Protein AF-0000000069438987 (afdb_homodimer)

Sequence (776 aa):
MPHDQPAIIGAAEVAPGRNVPYTSTELHVRAAVAALADAGVVPDEVDGLVCAGPMTNEGSIFLSEDLMDYLGLHNLKLQMTCQLGGGTHLAMTRMASNVIARGEAETVLVVSAGKFPPIRDGGRELMALVCDHAFEMPYGPSVPALYGLIAQAWMHETGQGKADIAEVTASQDRWAALNPAAIAHRSQRLTVEDVLASRPIAGPFHFYHCSIPCEGGGALVLGSARRARAGKHRPVHLLGFGEGHTHGFLTSLARPGRTGAARSGPMAFERSGRAPADIDIALLYDAFASNPAMILEEAGFVKPGGAGDFYRDGRADPGGDLPVNTDGGLIRFGHTGTSSGISQILEGYWQLSGRAEGRQVFGADTAFVHSYGSMLCSHVSMVMEGASMPHDQPAIIGAAEVAPGRNVPYTSTELHVRAAVAALADAGVVPDEVDGLVCAGPMTNEGSIFLSEDLMDYLGLHNLKLQMTCQLGGGTHLAMTRMASNVIARGEAETVLVVSAGKFPPIRDGGRELMALVCDHAFEMPYGPSVPALYGLIAQAWMHETGQGKADIAEVTASQDRWAALNPAAIAHRSQRLTVEDVLASRPIAGPFHFYHCSIPCEGGGALVLGSARRARAGKHRPVHLLGFGEGHTHGFLTSLARPGRTGAARSGPMAFERSGRAPADIDIALLYDAFASNPAMILEEAGFVKPGGAGDFYRDGRADPGGDLPVNTDGGLIRFGHTGTSSGISQILEGYWQLSGRAEGRQVFGADTAFVHSYGSMLCSHVSMVMEGAS

Structure (mmCIF, N/CA/C/O backbone):
data_AF-0000000069438987-model_v1
#
loop_
_entity.id
_entity.type
_entity.pdbx_description
1 polymer 'Thiolase C-terminal domain-containing protein'
#
loop_
_atom_site.group_PDB
_atom_site.id
_atom_site.type_symbol
_atom_site.label_atom_id
_atom_site.label_alt_id
_atom_site.label_comp_id
_atom_site.label_asym_id
_atom_site.label_entity_id
_atom_site.label_seq_id
_atom_site.pdbx_PDB_ins_code
_atom_site.Cartn_x
_atom_site.Cartn_y
_atom_site.Cartn_z
_atom_site.occupancy
_atom_site.B_iso_or_equiv
_atom_site.auth_seq_id
_atom_site.auth_comp_id
_atom_site.auth_asym_id
_atom_site.auth_atom_id
_atom_site.pdbx_PDB_model_num
ATOM 1 N N . MET A 1 1 ? -13.602 17.922 -15.445 1 45.19 1 MET A N 1
ATOM 2 C CA . MET A 1 1 ? -14.281 18.703 -14.406 1 45.19 1 MET A CA 1
ATOM 3 C C . MET A 1 1 ? -14.156 18.016 -13.055 1 45.19 1 MET A C 1
ATOM 5 O O . MET A 1 1 ? -14.055 16.781 -12.977 1 45.19 1 MET A O 1
ATOM 9 N N . PRO A 1 2 ? -13.797 18.859 -12.047 1 50.81 2 PRO A N 1
ATOM 10 C CA . PRO A 1 2 ? -13.617 18.297 -10.711 1 50.81 2 PRO A CA 1
ATOM 11 C C . PRO A 1 2 ? -14.688 17.266 -10.359 1 50.81 2 PRO A C 1
ATOM 13 O O . PRO A 1 2 ? -14.422 16.328 -9.602 1 50.81 2 PRO A O 1
ATOM 16 N N . HIS A 1 3 ? -15.734 17.422 -11.055 1 57.06 3 HIS A N 1
ATOM 17 C CA . HIS A 1 3 ? -16.922 16.688 -10.625 1 57.06 3 HIS A CA 1
ATOM 18 C C . HIS A 1 3 ? -16.891 15.242 -11.148 1 57.06 3 HIS A C 1
ATOM 20 O O . HIS A 1 3 ? -17.734 14.43 -10.781 1 57.06 3 HIS A O 1
ATOM 26 N N . ASP A 1 4 ? -15.914 14.945 -11.867 1 68.44 4 ASP A N 1
ATOM 27 C CA . ASP A 1 4 ? -15.773 13.555 -12.289 1 68.44 4 ASP A CA 1
ATOM 28 C C . ASP A 1 4 ? -14.695 12.836 -11.484 1 68.44 4 ASP A C 1
ATOM 30 O O . ASP A 1 4 ? -14.43 11.656 -11.711 1 68.44 4 ASP A O 1
ATOM 34 N N . GLN A 1 5 ? -14.406 13.648 -10.445 1 82.19 5 GLN A N 1
ATOM 35 C CA . GLN A 1 5 ? -13.328 13.133 -9.617 1 82.19 5 GLN A CA 1
ATOM 36 C C . GLN A 1 5 ? -13.875 12.477 -8.344 1 82.19 5 GLN A C 1
ATOM 38 O O . GLN A 1 5 ? -14.977 12.812 -7.895 1 82.19 5 GLN A O 1
ATOM 43 N N . PRO A 1 6 ? -13.117 11.57 -7.832 1 93.62 6 PRO A N 1
ATOM 44 C CA . PRO A 1 6 ? -13.492 11.016 -6.527 1 93.62 6 PRO A CA 1
ATOM 45 C C . PRO A 1 6 ? -13.547 12.078 -5.43 1 93.62 6 PRO A C 1
ATOM 47 O O . PRO A 1 6 ? -12.891 13.117 -5.539 1 93.62 6 PRO A O 1
ATOM 50 N N . ALA A 1 7 ? -14.398 11.875 -4.449 1 97.38 7 ALA A N 1
ATOM 51 C CA . ALA A 1 7 ? -14.578 12.844 -3.365 1 97.38 7 ALA A CA 1
ATOM 52 C C . ALA A 1 7 ? -14.734 12.133 -2.021 1 97.38 7 ALA A C 1
ATOM 54 O O . ALA A 1 7 ? -15.195 10.992 -1.963 1 97.38 7 ALA A O 1
ATOM 55 N N . ILE A 1 8 ? -14.289 12.805 -1.035 1 98.25 8 ILE A N 1
ATOM 56 C CA . ILE A 1 8 ? -14.664 12.375 0.308 1 98.25 8 ILE A CA 1
ATOM 57 C C . ILE A 1 8 ? -16.141 12.672 0.555 1 98.25 8 ILE A C 1
ATOM 59 O O . ILE A 1 8 ? -16.594 13.812 0.38 1 98.25 8 ILE A O 1
ATOM 63 N N . ILE A 1 9 ? -16.922 11.672 1.009 1 98.06 9 ILE A N 1
ATOM 64 C CA . ILE A 1 9 ? -18.375 11.844 1.15 1 98.06 9 ILE A CA 1
ATOM 65 C C . ILE A 1 9 ? -18.781 11.602 2.602 1 98.06 9 ILE A C 1
ATOM 67 O O . ILE A 1 9 ? -19.938 11.797 2.969 1 98.06 9 ILE A O 1
ATOM 71 N N . GLY A 1 10 ? -17.859 11.172 3.404 1 98.38 10 GLY A N 1
ATOM 72 C CA . GLY A 1 10 ? -18.047 10.953 4.828 1 98.38 10 GLY A CA 1
ATOM 73 C C . GLY A 1 10 ? -16.75 10.75 5.582 1 98.38 10 GLY A C 1
ATOM 74 O O . GLY A 1 10 ? -15.719 10.43 4.977 1 98.38 10 GLY A O 1
ATOM 75 N N . ALA A 1 11 ? -16.828 10.938 6.906 1 98.5 11 ALA A N 1
ATOM 76 C CA . ALA A 1 11 ? -15.625 10.82 7.715 1 98.5 11 ALA A CA 1
ATOM 77 C C . ALA A 1 11 ? -15.961 10.727 9.203 1 98.5 11 ALA A C 1
ATOM 79 O O . ALA A 1 11 ? -17.109 10.984 9.594 1 98.5 11 ALA A O 1
ATOM 80 N N . ALA A 1 12 ? -14.938 10.312 9.922 1 98.38 12 ALA A N 1
ATOM 81 C CA . ALA A 1 12 ? -15.008 10.328 11.375 1 98.38 12 ALA A CA 1
ATOM 82 C C . ALA A 1 12 ? -13.617 10.305 12 1 98.38 12 ALA A C 1
ATOM 84 O O . ALA A 1 12 ? -12.672 9.773 11.398 1 98.38 12 ALA A O 1
ATOM 85 N N . GLU A 1 13 ? -13.531 10.898 13.117 1 96.44 13 GLU A N 1
ATOM 86 C CA . GLU A 1 13 ? -12.273 10.93 13.867 1 96.44 13 GLU A CA 1
ATOM 87 C C . GLU A 1 13 ? -12.5 10.57 15.336 1 96.44 13 GLU A C 1
ATOM 89 O O . GLU A 1 13 ? -13.469 11.023 15.945 1 96.44 13 GLU A O 1
ATOM 94 N N . VAL A 1 14 ? -11.648 9.695 15.789 1 93.44 14 VAL A N 1
ATOM 95 C CA . VAL A 1 14 ? -11.641 9.406 17.219 1 93.44 14 VAL A CA 1
ATOM 96 C C . VAL A 1 14 ? -10.891 10.516 17.953 1 93.44 14 VAL A C 1
ATOM 98 O O . VAL A 1 14 ? -9.758 10.844 17.609 1 93.44 14 VAL A O 1
ATOM 101 N N . ALA A 1 15 ? -11.562 11.055 18.938 1 90.25 15 ALA A N 1
ATOM 102 C CA . ALA A 1 15 ? -10.906 12.109 19.703 1 90.25 15 ALA A CA 1
ATOM 103 C C . ALA A 1 15 ? -9.594 11.625 20.297 1 90.25 15 ALA A C 1
ATOM 105 O O . ALA A 1 15 ? -9.523 10.539 20.891 1 90.25 15 ALA A O 1
ATOM 106 N N . PRO A 1 16 ? -8.594 12.469 20.094 1 93.25 16 PRO A N 1
ATOM 107 C CA . PRO A 1 16 ? -7.309 12.031 20.641 1 93.25 16 PRO A CA 1
ATOM 108 C C . PRO A 1 16 ? -7.32 11.977 22.172 1 93.25 16 PRO A C 1
ATOM 110 O O . PRO A 1 16 ? -7.957 12.812 22.828 1 93.25 16 PRO A O 1
ATOM 113 N N . GLY A 1 17 ? -6.648 11 22.672 1 90.06 17 GLY A N 1
ATOM 114 C CA . GLY A 1 17 ? -6.578 10.844 24.125 1 90.06 17 GLY A CA 1
ATOM 115 C C . GLY A 1 17 ? -5.375 10.031 24.562 1 90.06 17 GLY A C 1
ATOM 116 O O . GLY A 1 17 ? -4.676 9.438 23.75 1 90.06 17 GLY A O 1
ATOM 117 N N . ARG A 1 18 ? -5.129 10.156 25.844 1 85.19 18 ARG A N 1
ATOM 118 C CA . ARG A 1 18 ? -4.066 9.359 26.453 1 85.19 18 ARG A CA 1
ATOM 119 C C . ARG A 1 18 ? -4.641 8.18 27.234 1 85.19 18 ARG A C 1
ATOM 121 O O . ARG A 1 18 ? -5.664 8.312 27.906 1 85.19 18 ARG A O 1
ATOM 128 N N . ASN A 1 19 ? -4.062 7.008 27.031 1 83.25 19 ASN A N 1
ATOM 129 C CA . ASN A 1 19 ? -4.449 5.785 27.734 1 83.25 19 ASN A CA 1
ATOM 130 C C . ASN A 1 19 ? -5.906 5.418 27.453 1 83.25 19 ASN A C 1
ATOM 132 O O . ASN A 1 19 ? -6.68 5.191 28.391 1 83.25 19 ASN A O 1
ATOM 136 N N . VAL A 1 20 ? -6.219 5.484 26.234 1 85.5 20 VAL A N 1
ATOM 137 C CA . VAL A 1 20 ? -7.574 5.117 25.844 1 85.5 20 VAL A CA 1
ATOM 138 C C . VAL A 1 20 ? -7.781 3.617 26.047 1 85.5 20 VAL A C 1
ATOM 140 O O . VAL A 1 20 ? -6.871 2.82 25.812 1 85.5 20 VAL A O 1
ATOM 143 N N . PRO A 1 21 ? -8.977 3.135 26.484 1 88.25 21 PRO A N 1
ATOM 144 C CA . PRO A 1 21 ? -9.234 1.73 26.812 1 88.25 21 PRO A CA 1
ATOM 145 C C . PRO A 1 21 ? -9.578 0.888 25.578 1 88.25 21 PRO A C 1
ATOM 147 O O . PRO A 1 21 ? -10.523 0.097 25.625 1 88.25 21 PRO A O 1
ATOM 150 N N . TYR A 1 22 ? -9 1.105 24.516 1 88.19 22 TYR A N 1
ATOM 151 C CA . TYR A 1 22 ? -9.234 0.371 23.281 1 88.19 22 TYR A CA 1
ATOM 152 C C . TYR A 1 22 ? -7.922 -0.071 22.641 1 88.19 22 TYR A C 1
ATOM 154 O O . TYR A 1 22 ? -6.91 0.628 22.75 1 88.19 22 TYR A O 1
ATOM 162 N N . THR A 1 23 ? -7.965 -1.262 22.047 1 85.19 23 THR A N 1
ATOM 163 C CA . THR A 1 23 ? -6.832 -1.697 21.25 1 85.19 23 THR A CA 1
ATOM 164 C C . THR A 1 23 ? -6.746 -0.892 19.953 1 85.19 23 THR A C 1
ATOM 166 O O . THR A 1 23 ? -7.699 -0.209 19.578 1 85.19 23 THR A O 1
ATOM 169 N N . SER A 1 24 ? -5.621 -0.943 19.328 1 86.06 24 SER A N 1
ATOM 170 C CA . SER A 1 24 ? -5.445 -0.289 18.031 1 86.06 24 SER A CA 1
ATOM 171 C C . SER A 1 24 ? -6.508 -0.744 17.031 1 86.06 24 SER A C 1
ATOM 173 O O . SER A 1 24 ? -7.078 0.074 16.312 1 86.06 24 SER A O 1
ATOM 175 N N . THR A 1 25 ? -6.746 -2.008 16.984 1 88.31 25 THR A N 1
ATOM 176 C CA . THR A 1 25 ? -7.738 -2.559 16.062 1 88.31 25 THR A CA 1
ATOM 177 C C . THR A 1 25 ? -9.133 -2.021 16.391 1 88.31 25 THR A C 1
ATOM 179 O O . THR A 1 25 ? -9.891 -1.671 15.484 1 88.31 25 THR A O 1
ATOM 182 N N . GLU A 1 26 ? -9.453 -1.969 17.656 1 90.94 26 GLU A N 1
ATOM 183 C CA . GLU A 1 26 ? -10.75 -1.434 18.062 1 90.94 26 GLU A CA 1
ATOM 184 C C . GLU A 1 26 ? -10.898 0.026 17.641 1 90.94 26 GLU A C 1
ATOM 186 O O . GLU A 1 26 ? -11.984 0.451 17.234 1 90.94 26 GLU A O 1
ATOM 191 N N . LEU A 1 27 ? -9.836 0.759 17.781 1 92.25 27 LEU A N 1
ATOM 192 C CA . LEU A 1 27 ? -9.875 2.156 17.359 1 92.25 27 LEU A CA 1
ATOM 193 C C . LEU A 1 27 ? -10.133 2.268 15.867 1 92.25 27 LEU A C 1
ATOM 195 O O . LEU A 1 27 ? -10.891 3.137 15.422 1 92.25 27 LEU A O 1
ATOM 199 N N . HIS A 1 28 ? -9.531 1.361 15.102 1 94.5 28 HIS A N 1
ATOM 200 C CA . HIS A 1 28 ? -9.789 1.326 13.672 1 94.5 28 HIS A CA 1
ATOM 201 C C . HIS A 1 28 ? -11.266 1.063 13.383 1 94.5 28 HIS A C 1
ATOM 203 O O . HIS A 1 28 ? -11.875 1.766 12.578 1 94.5 28 HIS A O 1
ATOM 209 N N . VAL A 1 29 ? -11.773 0.11 14.062 1 95.75 29 VAL A N 1
ATOM 210 C CA . VAL A 1 29 ? -13.148 -0.309 13.828 1 95.75 29 VAL A CA 1
ATOM 211 C C . VAL A 1 29 ? -14.109 0.816 14.211 1 95.75 29 VAL A C 1
ATOM 213 O O . VAL A 1 29 ? -15.047 1.122 13.469 1 95.75 29 VAL A O 1
ATOM 216 N N . ARG A 1 30 ? -13.891 1.422 15.312 1 96.25 30 ARG A N 1
ATOM 217 C CA . ARG A 1 30 ? -14.742 2.518 15.766 1 96.25 30 ARG A CA 1
ATOM 218 C C . ARG A 1 30 ? -14.734 3.668 14.766 1 96.25 30 ARG A C 1
ATOM 220 O O . ARG A 1 30 ? -15.789 4.211 14.43 1 96.25 30 ARG A O 1
ATOM 227 N N . ALA A 1 31 ? -13.586 4.027 14.312 1 97 31 ALA A N 1
ATOM 228 C CA . ALA A 1 31 ? -13.477 5.098 13.328 1 97 31 ALA A CA 1
ATOM 229 C C . ALA A 1 31 ? -14.195 4.727 12.031 1 97 31 ALA A C 1
ATOM 231 O O . ALA A 1 31 ? -14.914 5.547 11.453 1 97 31 ALA A O 1
ATOM 232 N N . ALA A 1 32 ? -14.008 3.508 11.594 1 98.38 32 ALA A N 1
ATOM 233 C CA . ALA A 1 32 ? -14.586 3.031 10.344 1 98.38 32 ALA A CA 1
ATOM 234 C C . ALA A 1 32 ? -16.109 3.02 10.414 1 98.38 32 ALA A C 1
ATOM 236 O O . ALA A 1 32 ? -16.781 3.514 9.508 1 98.38 32 ALA A O 1
ATOM 237 N N . VAL A 1 33 ? -16.641 2.484 11.469 1 98.56 33 VAL A N 1
ATOM 238 C CA . VAL A 1 33 ? -18.094 2.396 11.648 1 98.56 33 VAL A CA 1
ATOM 239 C C . VAL A 1 33 ? -18.703 3.797 11.656 1 98.56 33 VAL A C 1
ATOM 241 O O . VAL A 1 33 ? -19.703 4.047 10.992 1 98.56 33 VAL A O 1
ATOM 244 N N . ALA A 1 34 ? -18.078 4.645 12.367 1 98.62 34 ALA A N 1
ATOM 245 C CA . ALA A 1 34 ? -18.594 6.012 12.469 1 98.62 34 ALA A CA 1
ATOM 246 C C . ALA A 1 34 ? -18.516 6.723 11.125 1 98.62 34 ALA A C 1
ATOM 248 O O . ALA A 1 34 ? -19.422 7.488 10.773 1 98.62 34 ALA A O 1
ATOM 249 N N . ALA A 1 35 ? -17.484 6.539 10.383 1 98.75 35 ALA A N 1
ATOM 250 C CA . ALA A 1 35 ? -17.328 7.184 9.086 1 98.75 35 ALA A CA 1
ATOM 251 C C . ALA A 1 35 ? -18.375 6.668 8.094 1 98.75 35 ALA A C 1
ATOM 253 O O . ALA A 1 35 ? -18.938 7.441 7.312 1 98.75 35 ALA A O 1
ATOM 254 N N . LEU A 1 36 ? -18.578 5.352 8.078 1 98.56 36 LEU A N 1
ATOM 255 C CA . LEU A 1 36 ? -19.594 4.777 7.211 1 98.56 36 LEU A CA 1
ATOM 256 C C . LEU A 1 36 ? -20.984 5.332 7.551 1 98.56 36 LEU A C 1
ATOM 258 O O . LEU A 1 36 ? -21.75 5.68 6.656 1 98.56 36 LEU A O 1
ATOM 262 N N . ALA A 1 37 ? -21.266 5.453 8.82 1 98.5 37 ALA A N 1
ATOM 263 C CA . ALA A 1 37 ? -22.531 6.047 9.25 1 98.5 37 ALA A CA 1
ATOM 264 C C . ALA A 1 37 ? -22.641 7.492 8.789 1 98.5 37 ALA A C 1
ATOM 266 O O . ALA A 1 37 ? -23.703 7.918 8.312 1 98.5 37 ALA A O 1
ATOM 267 N N . ASP A 1 38 ? -21.625 8.234 8.922 1 98.56 38 ASP A N 1
ATOM 268 C CA . ASP A 1 38 ? -21.609 9.625 8.484 1 98.56 38 ASP A CA 1
ATOM 269 C C . ASP A 1 38 ? -21.875 9.734 6.984 1 98.56 38 ASP A C 1
ATOM 271 O O . ASP A 1 38 ? -22.594 10.641 6.547 1 98.56 38 ASP A O 1
ATOM 275 N N . ALA A 1 39 ? -21.344 8.883 6.207 1 98.19 39 ALA A N 1
ATOM 276 C CA . ALA A 1 39 ? -21.484 8.891 4.754 1 98.19 39 ALA A CA 1
ATOM 277 C C . ALA A 1 39 ? -22.844 8.352 4.332 1 98.19 39 ALA A C 1
ATOM 279 O O . ALA A 1 39 ? -23.266 8.531 3.188 1 98.19 39 ALA A O 1
ATOM 280 N N . GLY A 1 40 ? -23.469 7.609 5.223 1 97.81 40 GLY A N 1
ATOM 281 C CA . GLY A 1 40 ? -24.688 6.902 4.859 1 97.81 40 GLY A CA 1
ATOM 282 C C . GLY A 1 40 ? -24.438 5.688 3.99 1 97.81 40 GLY A C 1
ATOM 283 O O . GLY A 1 40 ? -25.203 5.414 3.061 1 97.81 40 GLY A O 1
ATOM 284 N N . VAL A 1 41 ? -23.422 5.047 4.184 1 97.69 41 VAL A N 1
ATOM 285 C CA . VAL A 1 41 ? -23.016 3.881 3.402 1 97.69 41 VAL A CA 1
ATOM 286 C C . VAL A 1 41 ? -23.078 2.629 4.273 1 97.69 41 VAL A C 1
ATOM 288 O O . VAL A 1 41 ? -22.578 2.627 5.402 1 97.69 41 VAL A O 1
ATOM 291 N N . VAL A 1 42 ? -23.672 1.608 3.797 1 97.69 42 VAL A N 1
ATOM 292 C CA . VAL A 1 42 ? -23.703 0.334 4.508 1 97.69 42 VAL A CA 1
ATOM 293 C C . VAL A 1 42 ? -22.531 -0.531 4.074 1 97.69 42 VAL A C 1
ATOM 295 O O . VAL A 1 42 ? -21.969 -0.342 2.988 1 97.69 42 VAL A O 1
ATOM 298 N N . PRO A 1 43 ? -22.109 -1.479 4.875 1 97.06 43 PRO A N 1
ATOM 299 C CA . PRO A 1 43 ? -20.906 -2.281 4.602 1 97.06 43 PRO A CA 1
ATOM 300 C C . PRO A 1 43 ? -20.953 -2.957 3.23 1 97.06 43 PRO A C 1
ATOM 302 O O . PRO A 1 43 ? -19.938 -3.031 2.541 1 97.06 43 PRO A O 1
ATOM 305 N N . ASP A 1 44 ? -22.047 -3.389 2.736 1 95.94 44 ASP A N 1
ATOM 306 C CA . ASP A 1 44 ? -22.188 -4.109 1.475 1 95.94 44 ASP A CA 1
ATOM 307 C C . ASP A 1 44 ? -21.891 -3.195 0.285 1 95.94 44 ASP A C 1
ATOM 309 O O . ASP A 1 44 ? -21.672 -3.67 -0.83 1 95.94 44 ASP A O 1
ATOM 313 N N . GLU A 1 45 ? -21.922 -1.907 0.533 1 97.19 45 GLU A N 1
ATOM 314 C CA . GLU A 1 45 ? -21.688 -0.934 -0.526 1 97.19 45 GLU A CA 1
ATOM 315 C C . GLU A 1 45 ? -20.203 -0.575 -0.613 1 97.19 45 GLU A C 1
ATOM 317 O O . GLU A 1 45 ? -19.766 0.079 -1.565 1 97.19 45 GLU A O 1
ATOM 322 N N . VAL A 1 46 ? -19.469 -1.018 0.382 1 98.25 46 VAL A N 1
ATOM 323 C CA . VAL A 1 46 ? -18.031 -0.75 0.373 1 98.25 46 VAL A CA 1
ATOM 324 C C . VAL A 1 46 ? -17.328 -1.76 -0.526 1 98.25 46 VAL A C 1
ATOM 326 O O . VAL A 1 46 ? -17.422 -2.971 -0.311 1 98.25 46 VAL A O 1
ATOM 329 N N . ASP A 1 47 ? -16.578 -1.268 -1.529 1 97.94 47 ASP A N 1
ATOM 330 C CA . ASP A 1 47 ? -15.906 -2.207 -2.422 1 97.94 47 ASP A CA 1
ATOM 331 C C . ASP A 1 47 ? -14.398 -1.956 -2.445 1 97.94 47 ASP A C 1
ATOM 333 O O . ASP A 1 47 ? -13.695 -2.441 -3.336 1 97.94 47 ASP A O 1
ATOM 337 N N . GLY A 1 48 ? -13.906 -1.174 -1.562 1 98.19 48 GLY A N 1
ATOM 338 C CA . GLY A 1 48 ? -12.477 -1.006 -1.324 1 98.19 48 GLY A CA 1
ATOM 339 C C . GLY A 1 48 ? -12.148 -0.682 0.121 1 98.19 48 GLY A C 1
ATOM 340 O O . GLY A 1 48 ? -12.898 0.036 0.788 1 98.19 48 GLY A O 1
ATOM 341 N N . LEU A 1 49 ? -11 -1.172 0.634 1 98.25 49 LEU A N 1
ATOM 342 C CA . LEU A 1 49 ? -10.5 -0.932 1.981 1 98.25 49 LEU A CA 1
ATOM 343 C C . LEU A 1 49 ? -8.984 -0.726 1.966 1 98.25 49 LEU A C 1
ATOM 345 O O . LEU A 1 49 ? -8.242 -1.592 1.501 1 98.25 49 LEU A O 1
ATOM 349 N N . VAL A 1 50 ? -8.562 0.39 2.432 1 97.62 50 VAL A N 1
ATOM 350 C CA . VAL A 1 50 ? -7.129 0.644 2.578 1 97.62 50 VAL A CA 1
ATOM 351 C C . VAL A 1 50 ? -6.84 1.157 3.986 1 97.62 50 VAL A C 1
ATOM 353 O O . VAL A 1 50 ? -7.609 1.949 4.539 1 97.62 50 VAL A O 1
ATOM 356 N N . CYS A 1 51 ? -5.793 0.646 4.586 1 95.56 51 CYS A N 1
ATOM 357 C CA . CYS A 1 51 ? -5.449 1.06 5.941 1 95.56 51 CYS A CA 1
ATOM 358 C C . CYS A 1 51 ? -3.939 1.194 6.102 1 95.56 51 CYS A C 1
ATOM 360 O O . CYS A 1 51 ? -3.176 0.725 5.258 1 95.56 51 CYS A O 1
ATOM 362 N N . ALA A 1 52 ? -3.559 1.912 7.109 1 91.69 52 ALA A N 1
ATOM 363 C CA . ALA A 1 52 ? -2.146 2.078 7.445 1 91.69 52 ALA A CA 1
ATOM 364 C C . ALA A 1 52 ? -1.692 1.016 8.445 1 91.69 52 ALA A C 1
ATOM 366 O O . ALA A 1 52 ? -2.385 0.739 9.422 1 91.69 52 ALA A O 1
ATOM 367 N N . GLY A 1 53 ? -0.533 0.396 8.125 1 77.75 53 GLY A N 1
ATOM 368 C CA . GLY A 1 53 ? 0.016 -0.636 8.992 1 77.75 53 GLY A CA 1
ATOM 369 C C . GLY A 1 53 ? 0.518 -0.096 10.32 1 77.75 53 GLY A C 1
ATOM 370 O O . GLY A 1 53 ? 0.692 1.113 10.477 1 77.75 53 GLY A O 1
ATOM 371 N N . PRO A 1 54 ? 0.684 -1.061 11.242 1 66.69 54 PRO A N 1
ATOM 372 C CA . PRO A 1 54 ? 1.169 -0.648 12.562 1 66.69 54 PRO A CA 1
ATOM 373 C C . PRO A 1 54 ? 2.613 -0.153 12.531 1 66.69 54 PRO A C 1
ATOM 375 O O . PRO A 1 54 ? 3.393 -0.565 11.672 1 66.69 54 PRO A O 1
ATOM 378 N N . MET A 1 55 ? 2.891 0.795 13.352 1 61.69 55 MET A N 1
ATOM 379 C CA . MET A 1 55 ? 4.266 1.268 13.469 1 61.69 55 MET A CA 1
ATOM 380 C C . MET A 1 55 ? 5.031 0.448 14.508 1 61.69 55 MET A C 1
ATOM 382 O O . MET A 1 55 ? 6.262 0.482 14.539 1 61.69 55 MET A O 1
ATOM 386 N N . THR A 1 56 ? 4.273 -0.101 15.352 1 58.19 56 THR A N 1
ATOM 387 C CA . THR A 1 56 ? 4.895 -0.926 16.391 1 58.19 56 THR A CA 1
ATOM 388 C C . THR A 1 56 ? 4.414 -2.371 16.281 1 58.19 56 THR A C 1
ATOM 390 O O . THR A 1 56 ? 3.564 -2.691 15.445 1 58.19 56 THR A O 1
ATOM 393 N N . ASN A 1 57 ? 5.172 -3.113 16.953 1 54.09 57 ASN A N 1
ATOM 394 C CA . ASN A 1 57 ? 4.824 -4.527 17.016 1 54.09 57 ASN A CA 1
ATOM 395 C C . ASN A 1 57 ? 3.432 -4.742 17.594 1 54.09 57 ASN A C 1
ATOM 397 O O . ASN A 1 57 ? 3.033 -5.879 17.875 1 54.09 57 ASN A O 1
ATOM 401 N N . GLU A 1 58 ? 2.875 -3.553 17.797 1 56 58 GLU A N 1
ATOM 402 C CA . GLU A 1 58 ? 1.521 -3.719 18.328 1 56 58 GLU A CA 1
ATOM 403 C C . GLU A 1 58 ? 0.491 -3.719 17.188 1 56 58 GLU A C 1
ATOM 405 O O . GLU A 1 58 ? 0.495 -2.826 16.344 1 56 58 GLU A O 1
ATOM 410 N N . GLY A 1 59 ? 0.028 -4.871 16.828 1 60.47 59 GLY A N 1
ATOM 411 C CA . GLY A 1 59 ? -1.062 -4.992 15.875 1 60.47 59 GLY A CA 1
ATOM 412 C C . GLY A 1 59 ? -0.823 -6.07 14.828 1 60.47 59 GLY A C 1
ATOM 413 O O . GLY A 1 59 ? 0.265 -6.645 14.758 1 60.47 59 GLY A O 1
ATOM 414 N N . SER A 1 60 ? -1.803 -6.195 14.094 1 68.19 60 SER A N 1
ATOM 415 C CA . SER A 1 60 ? -1.791 -7.258 13.094 1 68.19 60 SER A CA 1
ATOM 416 C C . SER A 1 60 ? -1.093 -6.809 11.812 1 68.19 60 SER A C 1
ATOM 418 O O . SER A 1 60 ? -1.306 -5.688 11.344 1 68.19 60 SER A O 1
ATOM 420 N N . ILE A 1 61 ? -0.154 -7.559 11.32 1 70.12 61 ILE A N 1
ATOM 421 C CA . ILE A 1 61 ? 0.482 -7.312 10.023 1 70.12 61 ILE A CA 1
ATOM 422 C C . ILE A 1 61 ? -0.549 -7.453 8.906 1 70.12 61 ILE A C 1
ATOM 424 O O . ILE A 1 61 ? -0.339 -6.961 7.797 1 70.12 61 ILE A O 1
ATOM 428 N N . PHE A 1 62 ? -1.631 -8.102 9.219 1 80.81 62 PHE A N 1
ATOM 429 C CA . PHE A 1 62 ? -2.697 -8.266 8.234 1 80.81 62 PHE A CA 1
ATOM 430 C C . PHE A 1 62 ? -3.928 -7.461 8.633 1 80.81 62 PHE A C 1
ATOM 432 O O . PHE A 1 62 ? -5.047 -7.984 8.625 1 80.81 62 PHE A O 1
ATOM 439 N N . LEU A 1 63 ? -3.686 -6.258 8.891 1 86.44 63 LEU A N 1
ATOM 440 C CA . LEU A 1 63 ? -4.707 -5.383 9.461 1 86.44 63 LEU A CA 1
ATOM 441 C C . LEU A 1 63 ? -5.898 -5.254 8.516 1 86.44 63 LEU A C 1
ATOM 443 O O . LEU A 1 63 ? -7.051 -5.293 8.953 1 86.44 63 LEU A O 1
ATOM 447 N N . SER A 1 64 ? -5.656 -5.078 7.246 1 91.44 64 SER A N 1
ATOM 448 C CA . SER A 1 64 ? -6.762 -4.891 6.312 1 91.44 64 SER A CA 1
ATOM 449 C C . SER A 1 64 ? -7.672 -6.113 6.277 1 91.44 64 SER A C 1
ATOM 451 O O . SER A 1 64 ? -8.891 -5.984 6.148 1 91.44 64 SER A O 1
ATOM 453 N N . GLU A 1 65 ? -7.129 -7.266 6.391 1 87.31 65 GLU A N 1
ATOM 454 C CA . GLU A 1 65 ? -7.918 -8.492 6.406 1 87.31 65 GLU A CA 1
ATOM 455 C C . GLU A 1 65 ? -8.742 -8.602 7.684 1 87.31 65 GLU A C 1
ATOM 457 O O . GLU A 1 65 ? -9.906 -9.016 7.645 1 87.31 65 GLU A O 1
ATOM 462 N N . ASP A 1 66 ? -8.133 -8.242 8.82 1 86.94 66 ASP A N 1
ATOM 463 C CA . ASP A 1 66 ? -8.859 -8.211 10.078 1 86.94 66 ASP A CA 1
ATOM 464 C C . ASP A 1 66 ? -10.055 -7.262 10 1 86.94 66 ASP A C 1
ATOM 466 O O . ASP A 1 66 ? -11.164 -7.613 10.414 1 86.94 66 ASP A O 1
ATOM 470 N N . LEU A 1 67 ? -9.766 -6.129 9.508 1 92.44 67 LEU A N 1
ATOM 471 C CA . LEU A 1 67 ? -10.797 -5.098 9.461 1 92.44 67 LEU A CA 1
ATOM 472 C C . LEU A 1 67 ? -11.938 -5.512 8.531 1 92.44 67 LEU A C 1
ATOM 474 O O . LEU A 1 67 ? -13.102 -5.199 8.789 1 92.44 67 LEU A O 1
ATOM 478 N N . MET A 1 68 ? -11.586 -6.098 7.426 1 92.69 68 MET A N 1
ATOM 479 C CA . MET A 1 68 ? -12.609 -6.602 6.516 1 92.69 68 MET A CA 1
ATOM 480 C C . MET A 1 68 ? -13.625 -7.469 7.258 1 92.69 68 MET A C 1
ATOM 482 O O . MET A 1 68 ? -14.828 -7.305 7.09 1 92.69 68 MET A O 1
ATOM 486 N N . ASP A 1 69 ? -13.133 -8.32 8.062 1 89 69 ASP A N 1
ATOM 487 C CA . ASP A 1 69 ? -13.992 -9.242 8.797 1 89 69 ASP A CA 1
ATOM 488 C C . ASP A 1 69 ? -14.797 -8.516 9.867 1 89 69 ASP A C 1
ATOM 490 O O . ASP A 1 69 ? -16.016 -8.703 9.977 1 89 69 ASP A O 1
ATOM 494 N N . TYR A 1 70 ? -14.117 -7.73 10.68 1 90.69 70 TYR A N 1
ATOM 495 C CA . TYR A 1 70 ? -14.758 -7.027 11.789 1 90.69 70 TYR A CA 1
ATOM 496 C C . TYR A 1 70 ? -15.859 -6.105 11.281 1 90.69 70 TYR A C 1
ATOM 498 O O . TYR A 1 70 ? -16.875 -5.902 11.961 1 90.69 70 TYR A O 1
ATOM 506 N N . LEU A 1 71 ? -15.688 -5.586 10.047 1 95.56 71 LEU A N 1
ATOM 507 C CA . LEU A 1 71 ? -16.609 -4.594 9.516 1 95.56 71 LEU A CA 1
ATOM 508 C C . LEU A 1 71 ? -17.656 -5.254 8.609 1 95.56 71 LEU A C 1
ATOM 510 O O . LEU A 1 71 ? -18.594 -4.602 8.164 1 95.56 71 LEU A O 1
ATOM 514 N N . GLY A 1 72 ? -17.453 -6.516 8.305 1 92.88 72 GLY A N 1
ATOM 515 C CA . GLY A 1 72 ? -18.375 -7.227 7.441 1 92.88 72 GLY A CA 1
ATOM 516 C C . GLY A 1 72 ? -18.344 -6.742 6.004 1 92.88 72 GLY A C 1
ATOM 517 O O . GLY A 1 72 ? -19.391 -6.516 5.395 1 92.88 72 GLY A O 1
ATOM 518 N N . LEU A 1 73 ? -17.156 -6.539 5.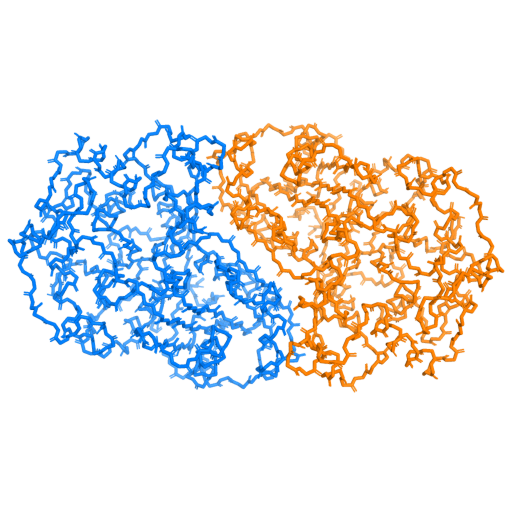488 1 94.44 73 LEU A N 1
ATOM 519 C CA . LEU A 1 73 ? -17.016 -6.094 4.105 1 94.44 73 LEU A CA 1
ATOM 520 C C . LEU A 1 73 ? -16.875 -7.285 3.164 1 94.44 73 LEU A C 1
ATOM 522 O O . LEU A 1 73 ? -15.875 -8 3.203 1 94.44 73 LEU A O 1
ATOM 526 N N . HIS A 1 74 ? -17.797 -7.453 2.217 1 90.25 74 HIS A N 1
ATOM 527 C CA . HIS A 1 74 ? -17.859 -8.695 1.456 1 90.25 74 HIS A CA 1
ATOM 528 C C . HIS A 1 74 ? -17.625 -8.438 -0.03 1 90.25 74 HIS A C 1
ATOM 530 O O . HIS A 1 74 ? -17.5 -9.383 -0.813 1 90.25 74 HIS A O 1
ATOM 536 N N . ASN A 1 75 ? -17.516 -7.238 -0.413 1 93.5 75 ASN A N 1
ATOM 537 C CA . ASN A 1 75 ? -17.516 -6.934 -1.84 1 93.5 75 ASN A CA 1
ATOM 538 C C . ASN A 1 75 ? -16.25 -6.188 -2.25 1 93.5 75 ASN A C 1
ATOM 540 O O . ASN A 1 75 ? -16.25 -5.434 -3.225 1 93.5 75 ASN A O 1
ATOM 544 N N . LEU A 1 76 ? -15.203 -6.434 -1.543 1 95.81 76 LEU A N 1
ATOM 545 C CA . LEU A 1 76 ? -13.984 -5.656 -1.767 1 95.81 76 LEU A CA 1
ATOM 546 C C . LEU A 1 76 ? -13.359 -6.004 -3.109 1 95.81 76 LEU A C 1
ATOM 548 O O . LEU A 1 76 ? -13.18 -7.184 -3.432 1 95.81 76 LEU A O 1
ATOM 552 N N . LYS A 1 77 ? -13.031 -4.945 -3.852 1 95.88 77 LYS A N 1
ATOM 553 C CA . LYS A 1 77 ? -12.289 -5.023 -5.105 1 95.88 77 LYS A CA 1
ATOM 554 C C . LYS A 1 77 ? -10.914 -4.379 -4.965 1 95.88 77 LYS A C 1
ATOM 556 O O . LYS A 1 77 ? -10.109 -4.406 -5.902 1 95.88 77 LYS A O 1
ATOM 561 N N . LEU A 1 78 ? -10.703 -3.785 -3.857 1 96.94 78 LEU A N 1
ATOM 562 C CA . LEU A 1 78 ? -9.43 -3.207 -3.436 1 96.94 78 LEU A CA 1
ATOM 563 C C . LEU A 1 78 ? -9.195 -3.447 -1.947 1 96.94 78 LEU A C 1
ATOM 565 O O . LEU A 1 78 ? -10.062 -3.15 -1.121 1 96.94 78 LEU A O 1
ATOM 569 N N . GLN A 1 79 ? -8.094 -4.012 -1.599 1 96.62 79 GLN A N 1
ATOM 570 C CA . GLN A 1 79 ? -7.68 -4.195 -0.211 1 96.62 79 GLN A CA 1
ATOM 571 C C . GLN A 1 79 ? -6.168 -4.059 -0.064 1 96.62 79 GLN A C 1
ATOM 573 O O . GLN A 1 79 ? -5.406 -4.668 -0.821 1 96.62 79 GLN A O 1
ATOM 578 N N . MET A 1 80 ? -5.762 -3.227 0.876 1 95.56 80 MET A N 1
ATOM 579 C CA . MET A 1 80 ? -4.32 -3.047 1.023 1 95.56 80 MET A CA 1
ATOM 580 C C . MET A 1 80 ? -3.986 -2.416 2.371 1 95.56 80 MET A C 1
ATOM 582 O O . MET A 1 80 ? -4.688 -1.511 2.828 1 95.56 80 MET A O 1
ATOM 586 N N . THR A 1 81 ? -2.947 -2.91 2.988 1 93 81 THR A N 1
ATOM 587 C CA . THR A 1 81 ? -2.279 -2.197 4.07 1 93 81 THR A CA 1
ATOM 588 C C . THR A 1 81 ? -1.032 -1.479 3.561 1 93 81 THR A C 1
ATOM 590 O O . THR A 1 81 ? -0.211 -2.074 2.859 1 93 81 THR A O 1
ATOM 593 N N . CYS A 1 82 ? -0.886 -0.235 3.939 1 93.31 82 CYS A N 1
ATOM 594 C CA . CYS A 1 82 ? 0.163 0.622 3.398 1 93.31 82 CYS A CA 1
ATOM 595 C C . CYS A 1 82 ? 1.086 1.119 4.504 1 93.31 82 CYS A C 1
ATOM 597 O O . CYS A 1 82 ? 0.671 1.233 5.66 1 93.31 82 CYS A O 1
ATOM 599 N N . GLN A 1 83 ? 2.346 1.415 4.105 1 90.31 83 GLN A N 1
ATOM 600 C CA . GLN A 1 83 ? 3.289 2.008 5.047 1 90.31 83 GLN A CA 1
ATOM 601 C C . GLN A 1 83 ? 4.262 2.945 4.34 1 90.31 83 GLN A C 1
ATOM 603 O O . GLN A 1 83 ? 4.934 2.547 3.389 1 90.31 83 GLN A O 1
ATOM 608 N N . LEU A 1 84 ? 4.309 4.164 4.773 1 90.62 84 LEU A N 1
ATOM 609 C CA . LEU A 1 84 ? 5.207 5.211 4.301 1 90.62 84 LEU A CA 1
ATOM 610 C C . LEU A 1 84 ? 5.441 6.258 5.383 1 90.62 84 LEU A C 1
ATOM 612 O O . LEU A 1 84 ? 5.418 7.457 5.109 1 90.62 84 LEU A O 1
ATOM 616 N N . GLY A 1 85 ? 5.422 5.801 6.617 1 84.06 85 GLY A N 1
ATOM 617 C CA . GLY A 1 85 ? 5.512 6.742 7.723 1 84.06 85 GLY A CA 1
ATOM 618 C C . GLY A 1 85 ? 4.312 7.668 7.816 1 84.06 85 GLY A C 1
ATOM 619 O O . GLY A 1 85 ? 3.174 7.238 7.625 1 84.06 85 GLY A O 1
ATOM 620 N N . GLY A 1 86 ? 4.594 8.891 8.188 1 86.94 86 GLY A N 1
ATOM 621 C CA . GLY A 1 86 ? 3.508 9.852 8.305 1 86.94 86 GLY A CA 1
ATOM 622 C C . GLY A 1 86 ? 2.859 10.172 6.969 1 86.94 86 GLY A C 1
ATOM 623 O O . GLY A 1 86 ? 1.732 10.672 6.926 1 86.94 86 GLY A O 1
ATOM 624 N N . GLY A 1 87 ? 3.574 9.938 5.91 1 90.31 87 GLY A N 1
ATOM 625 C CA . GLY A 1 87 ? 3.047 10.203 4.582 1 90.31 87 GLY A CA 1
ATOM 626 C C . GLY A 1 87 ? 2.08 9.141 4.098 1 90.31 87 GLY A C 1
ATOM 627 O O . GLY A 1 87 ? 1.444 9.305 3.053 1 90.31 87 GLY A O 1
ATOM 628 N N . THR A 1 88 ? 1.866 8.117 4.855 1 93.31 88 THR A N 1
ATOM 629 C CA . THR A 1 88 ? 1.062 6.969 4.457 1 93.31 88 THR A CA 1
ATOM 630 C C . THR A 1 88 ? -0.358 7.398 4.098 1 93.31 88 THR A C 1
ATOM 632 O O . THR A 1 88 ? -0.917 6.945 3.098 1 93.31 88 THR A O 1
ATOM 635 N N . HIS A 1 89 ? -0.883 8.273 4.777 1 95.94 89 HIS A N 1
ATOM 636 C CA . HIS A 1 89 ? -2.311 8.57 4.715 1 95.94 89 HIS A CA 1
ATOM 637 C C . HIS A 1 89 ? -2.67 9.297 3.424 1 95.94 89 HIS A C 1
ATOM 639 O O . HIS A 1 89 ? -3.652 8.953 2.764 1 95.94 89 HIS A O 1
ATOM 645 N N . LEU A 1 90 ? -1.872 10.25 3.113 1 97.25 90 LEU A N 1
ATOM 646 C CA . LEU A 1 90 ? -2.123 10.914 1.839 1 97.25 90 LEU A CA 1
ATOM 647 C C . LEU A 1 90 ? -1.82 9.977 0.672 1 97.25 90 LEU A C 1
ATOM 649 O O . LEU A 1 90 ? -2.555 9.961 -0.319 1 97.25 90 LEU A O 1
ATOM 653 N N . ALA A 1 91 ? -0.753 9.203 0.86 1 96.25 91 ALA A N 1
ATOM 654 C CA . ALA A 1 91 ? -0.368 8.289 -0.208 1 96.25 91 ALA A CA 1
ATOM 655 C C . ALA A 1 91 ? -1.454 7.242 -0.452 1 96.25 91 ALA A C 1
ATOM 657 O O . ALA A 1 91 ? -1.781 6.938 -1.601 1 96.25 91 ALA A O 1
ATOM 658 N N . MET A 1 92 ? -1.979 6.66 0.584 1 96.5 92 MET A N 1
ATOM 659 C CA . MET A 1 92 ? -2.992 5.621 0.41 1 96.5 92 MET A CA 1
ATOM 660 C C . MET A 1 92 ? -4.309 6.219 -0.067 1 96.5 92 MET A C 1
ATOM 662 O O . MET A 1 92 ? -5.074 5.562 -0.775 1 96.5 92 MET A O 1
ATOM 666 N N . THR A 1 93 ? -4.613 7.449 0.327 1 97.62 93 THR A N 1
ATOM 667 C CA . THR A 1 93 ? -5.777 8.148 -0.204 1 97.62 93 THR A CA 1
ATOM 668 C C . THR A 1 93 ? -5.633 8.383 -1.706 1 97.62 93 THR A C 1
ATOM 670 O O . THR A 1 93 ? -6.594 8.211 -2.461 1 97.62 93 THR A O 1
ATOM 673 N N . ARG A 1 94 ? -4.414 8.734 -2.111 1 96.44 94 ARG A N 1
ATOM 674 C CA . ARG A 1 94 ? -4.129 8.867 -3.535 1 96.44 94 ARG A CA 1
ATOM 675 C C . ARG A 1 94 ? -4.391 7.555 -4.27 1 96.44 94 ARG A C 1
ATOM 677 O O . ARG A 1 94 ? -5.035 7.547 -5.32 1 96.44 94 ARG A O 1
ATOM 684 N N . MET A 1 95 ? -3.9 6.535 -3.736 1 96.19 95 MET A N 1
ATOM 685 C CA . MET A 1 95 ? -4.09 5.219 -4.34 1 96.19 95 MET A CA 1
ATOM 686 C C . MET A 1 95 ? -5.57 4.902 -4.496 1 96.19 95 MET A C 1
ATOM 688 O O . MET A 1 95 ? -6.012 4.492 -5.574 1 96.19 95 MET A O 1
ATOM 692 N N . ALA A 1 96 ? -6.324 5.07 -3.428 1 97 96 ALA A N 1
ATOM 693 C CA . ALA A 1 96 ? -7.762 4.812 -3.445 1 97 96 ALA A CA 1
ATOM 694 C C . ALA A 1 96 ? -8.469 5.707 -4.465 1 97 96 ALA A C 1
ATOM 696 O O . ALA A 1 96 ? -9.336 5.242 -5.211 1 97 96 ALA A O 1
ATOM 697 N N . SER A 1 97 ? -8.07 6.957 -4.492 1 95.75 97 SER A N 1
ATOM 698 C CA . SER A 1 97 ? -8.648 7.91 -5.438 1 95.75 97 SER A CA 1
ATOM 699 C C . SER A 1 97 ? -8.406 7.469 -6.875 1 95.75 97 SER A C 1
ATOM 701 O O . SER A 1 97 ? -9.305 7.574 -7.719 1 95.75 97 SER A O 1
ATOM 703 N N . ASN A 1 98 ? -7.227 7 -7.18 1 93.69 98 ASN A N 1
ATOM 704 C CA . ASN A 1 98 ? -6.883 6.547 -8.523 1 93.69 98 ASN A CA 1
ATOM 705 C C . ASN A 1 98 ? -7.738 5.359 -8.953 1 93.69 98 ASN A C 1
ATOM 707 O O . ASN A 1 98 ? -8.18 5.281 -10.102 1 93.69 98 ASN A O 1
ATOM 711 N N . VAL A 1 99 ? -7.984 4.449 -8.078 1 94.94 99 VAL A N 1
ATOM 712 C CA . VAL A 1 99 ? -8.766 3.256 -8.375 1 94.94 99 VAL A CA 1
ATOM 713 C C . VAL A 1 99 ? -10.211 3.65 -8.695 1 94.94 99 VAL A C 1
ATOM 715 O O . VAL A 1 99 ? -10.812 3.109 -9.625 1 94.94 99 VAL A O 1
ATOM 718 N N . ILE A 1 100 ? -10.734 4.582 -7.941 1 95.81 100 ILE A N 1
ATOM 719 C CA . ILE A 1 100 ? -12.086 5.07 -8.195 1 95.81 100 ILE A CA 1
ATOM 720 C C . ILE A 1 100 ? -12.125 5.812 -9.531 1 95.81 100 ILE A C 1
ATOM 722 O O . ILE A 1 100 ? -13.031 5.605 -10.336 1 95.81 100 ILE A O 1
ATOM 726 N N . ALA A 1 101 ? -11.156 6.668 -9.766 1 92.69 101 ALA A N 1
ATOM 727 C CA . ALA A 1 101 ? -11.109 7.457 -10.992 1 92.69 101 ALA A CA 1
ATOM 728 C C . ALA A 1 101 ? -11.055 6.555 -12.227 1 92.69 101 ALA A C 1
ATOM 730 O O . ALA A 1 101 ? -11.57 6.918 -13.289 1 92.69 101 ALA A O 1
ATOM 731 N N . ARG A 1 102 ? -10.508 5.383 -12.086 1 90.56 102 ARG A N 1
ATOM 732 C CA . ARG A 1 102 ? -10.391 4.438 -13.188 1 90.56 102 ARG A CA 1
ATOM 733 C C . ARG A 1 102 ? -11.648 3.586 -13.32 1 90.56 102 ARG A C 1
ATOM 735 O O . ARG A 1 102 ? -11.734 2.725 -14.203 1 90.56 102 ARG A O 1
ATOM 742 N N . GLY A 1 103 ? -12.594 3.768 -12.43 1 92.56 103 GLY A N 1
ATOM 743 C CA . GLY A 1 103 ? -13.852 3.027 -12.469 1 92.56 103 GLY A CA 1
ATOM 744 C C . GLY A 1 103 ? -13.727 1.625 -11.906 1 92.56 103 GLY A C 1
ATOM 745 O O . GLY A 1 103 ? -14.586 0.774 -12.156 1 92.56 103 GLY A O 1
ATOM 746 N N . GLU A 1 104 ? -12.727 1.353 -11.125 1 93.56 104 GLU A N 1
ATOM 747 C CA . GLU A 1 104 ? -12.461 0.005 -10.625 1 93.56 104 GLU A CA 1
ATOM 748 C C . GLU A 1 104 ? -13.086 -0.201 -9.25 1 93.56 104 GLU A C 1
ATOM 750 O O . GLU A 1 104 ? -13.18 -1.332 -8.766 1 93.56 104 GLU A O 1
ATOM 755 N N . ALA A 1 105 ? -13.492 0.825 -8.625 1 95.75 105 ALA A N 1
ATOM 756 C CA . ALA A 1 105 ? -14.242 0.827 -7.375 1 95.75 105 ALA A CA 1
ATOM 757 C C . ALA A 1 105 ? -15.18 2.029 -7.297 1 95.75 105 ALA A C 1
ATOM 759 O O . ALA A 1 105 ? -14.992 3.018 -8.008 1 95.75 105 ALA A O 1
ATOM 760 N N . GLU A 1 106 ? -16.141 1.965 -6.422 1 97.12 106 GLU A N 1
ATOM 761 C CA . GLU A 1 106 ? -17.125 3.037 -6.289 1 97.12 106 GLU A CA 1
ATOM 762 C C . GLU A 1 106 ? -17.047 3.695 -4.914 1 97.12 106 GLU A C 1
ATOM 764 O O . GLU A 1 106 ? -17.266 4.898 -4.785 1 97.12 106 GLU A O 1
ATOM 769 N N . THR A 1 107 ? -16.859 2.912 -3.934 1 98.25 107 THR A N 1
ATOM 770 C CA . THR A 1 107 ? -16.828 3.371 -2.551 1 98.25 107 THR A CA 1
ATOM 771 C C . THR A 1 107 ? -15.664 2.721 -1.796 1 98.25 107 THR A C 1
ATOM 773 O O . THR A 1 107 ? -15.656 1.504 -1.599 1 98.25 107 THR A O 1
ATOM 776 N N . VAL A 1 108 ? -14.695 3.498 -1.368 1 98.69 108 VAL A N 1
ATOM 777 C CA . VAL A 1 108 ? -13.508 2.975 -0.698 1 98.69 108 VAL A CA 1
ATOM 778 C C . VAL A 1 108 ? -13.414 3.553 0.712 1 98.69 108 VAL A C 1
ATOM 780 O O . VAL A 1 108 ? -13.523 4.766 0.902 1 98.69 108 VAL A O 1
ATOM 783 N N . LEU A 1 109 ? -13.258 2.672 1.689 1 98.81 109 LEU A N 1
ATOM 784 C CA . LEU A 1 109 ? -13.008 3.053 3.076 1 98.81 109 LEU A CA 1
ATOM 785 C C . LEU A 1 109 ? -11.516 3.178 3.344 1 98.81 109 LEU A C 1
ATOM 787 O O . LEU A 1 109 ? -10.75 2.256 3.053 1 98.81 109 LEU A O 1
ATOM 791 N N . VAL A 1 110 ? -11.062 4.332 3.797 1 98.56 110 VAL A N 1
ATOM 792 C CA . VAL A 1 110 ? -9.688 4.602 4.199 1 98.56 110 VAL A CA 1
ATOM 793 C C . VAL A 1 110 ? -9.617 4.805 5.711 1 98.56 110 VAL A C 1
ATOM 795 O O . VAL A 1 110 ? -10.273 5.699 6.254 1 98.56 110 VAL A O 1
ATOM 798 N N . VAL A 1 111 ? -8.766 4.012 6.422 1 97.44 111 VAL A N 1
ATOM 799 C CA . VAL A 1 111 ? -8.836 4.059 7.879 1 97.44 111 VAL A CA 1
ATOM 800 C C . VAL A 1 111 ? -7.426 3.949 8.469 1 97.44 111 VAL A C 1
ATOM 802 O O . VAL A 1 111 ? -6.574 3.242 7.922 1 97.44 111 VAL A O 1
ATOM 805 N N . SER A 1 112 ? -7.156 4.652 9.484 1 95.5 112 SER A N 1
ATOM 806 C CA . SER A 1 112 ? -5.918 4.586 10.25 1 95.5 112 SER A CA 1
ATOM 807 C C . SER A 1 112 ? -6.145 5.012 11.703 1 95.5 112 SER A C 1
ATOM 809 O O . SER A 1 112 ? -6.699 6.082 11.961 1 95.5 112 SER A O 1
ATOM 811 N N . ALA A 1 113 ? -5.668 4.152 12.594 1 91.56 113 ALA A N 1
ATOM 812 C CA . ALA A 1 113 ? -5.738 4.441 14.023 1 91.56 113 ALA A CA 1
ATOM 813 C C . ALA A 1 113 ? -4.594 3.775 14.781 1 91.56 113 ALA A C 1
ATOM 815 O O . ALA A 1 113 ? -3.881 2.938 14.219 1 91.56 113 ALA A O 1
ATOM 816 N N . GLY A 1 114 ? -4.375 4.285 15.938 1 81.88 114 GLY A N 1
ATOM 817 C CA . GLY A 1 114 ? -3.348 3.584 16.688 1 81.88 114 GLY A CA 1
ATOM 818 C C . GLY A 1 114 ? -2.988 4.27 18 1 81.88 114 GLY A C 1
ATOM 819 O O . GLY A 1 114 ? -3.656 5.223 18.406 1 81.88 114 GLY A O 1
ATOM 820 N N . LYS A 1 115 ? -2.033 3.514 18.578 1 76.31 115 LYS A N 1
ATOM 821 C CA . LYS A 1 115 ? -1.511 3.973 19.859 1 76.31 115 LYS A CA 1
ATOM 822 C C . LYS A 1 115 ? -0.051 4.402 19.734 1 76.31 115 LYS A C 1
ATOM 824 O O . LYS A 1 115 ? 0.718 3.799 18.984 1 76.31 115 LYS A O 1
ATOM 829 N N . PHE A 1 116 ? 0.193 5.5 20.312 1 67.25 116 PHE A N 1
ATOM 830 C CA . PHE A 1 116 ? 1.591 5.914 20.359 1 67.25 116 PHE A CA 1
ATOM 831 C C . PHE A 1 116 ? 2.375 5.03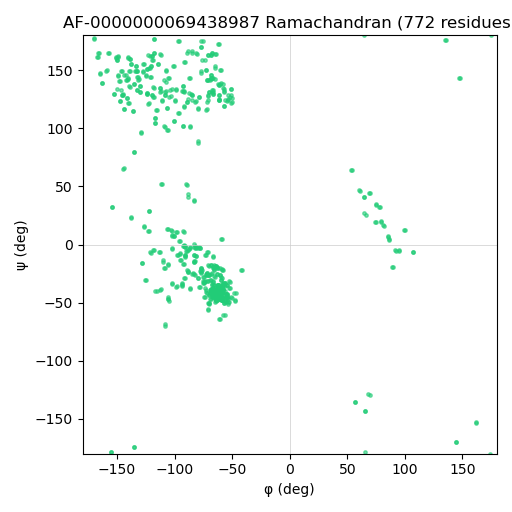1 21.328 1 67.25 116 PHE A C 1
ATOM 833 O O . PHE A 1 116 ? 1.926 4.77 22.453 1 67.25 116 PHE A O 1
ATOM 840 N N . PRO A 1 117 ? 3.436 4.434 20.797 1 59.31 117 PRO A N 1
ATOM 841 C CA . PRO A 1 117 ? 4.184 3.607 21.75 1 59.31 117 PRO A CA 1
ATOM 842 C C . PRO A 1 117 ? 4.703 4.406 22.938 1 59.31 117 PRO A C 1
ATOM 844 O O . PRO A 1 117 ? 5.039 5.586 22.797 1 59.31 117 PRO A O 1
ATOM 847 N N . PRO A 1 118 ? 4.582 3.758 24.109 1 53.66 118 PRO A N 1
ATOM 848 C CA . PRO A 1 118 ? 5.113 4.465 25.281 1 53.66 118 PRO A CA 1
ATOM 849 C C . PRO A 1 118 ? 6.562 4.898 25.094 1 53.66 118 PRO A C 1
ATOM 851 O O . PRO A 1 118 ? 7.375 4.145 24.547 1 53.66 118 PRO A O 1
ATOM 854 N N . ILE A 1 119 ? 6.922 6.199 25.234 1 48.28 119 ILE A N 1
ATOM 855 C CA . ILE A 1 119 ? 8.203 6.871 25.047 1 48.28 119 ILE A CA 1
ATOM 856 C C . ILE A 1 119 ? 9.305 6.094 25.75 1 48.28 119 ILE A C 1
ATOM 858 O O . ILE A 1 119 ? 10.43 6 25.25 1 48.28 119 ILE A O 1
ATOM 862 N N . ARG A 1 120 ? 9.188 5.645 27.016 1 43.75 120 ARG A N 1
ATOM 863 C CA . ARG A 1 120 ? 10.281 4.98 27.719 1 43.75 120 ARG A CA 1
ATOM 864 C C . ARG A 1 120 ? 10.75 3.748 26.953 1 43.75 120 ARG A C 1
ATOM 866 O O . ARG A 1 120 ? 11.953 3.574 26.719 1 43.75 120 ARG A O 1
ATOM 873 N N . ASP A 1 121 ? 10.055 2.857 26.719 1 40.94 121 ASP A N 1
ATOM 874 C CA . ASP A 1 121 ? 10.312 1.588 26.047 1 40.94 121 ASP A CA 1
ATOM 875 C C . ASP A 1 121 ? 10.203 1.737 24.531 1 40.94 121 ASP A C 1
ATOM 877 O O . ASP A 1 121 ? 10.945 1.095 23.781 1 40.94 121 ASP A O 1
ATOM 881 N N . GLY A 1 122 ? 9.531 2.611 24.031 1 45.56 122 GLY A N 1
ATOM 882 C CA . GLY A 1 122 ? 9.125 2.846 22.656 1 45.56 122 GLY A CA 1
ATOM 883 C C . GLY A 1 122 ? 10.117 3.695 21.891 1 45.56 122 GLY A C 1
ATOM 884 O O . GLY A 1 122 ? 10.156 3.641 20.656 1 45.56 122 GLY A O 1
ATOM 885 N N . GLY A 1 123 ? 10.883 4.418 22.703 1 47.84 123 GLY A N 1
ATOM 886 C CA . GLY A 1 123 ? 11.898 5.246 22.078 1 47.84 123 GLY A CA 1
ATOM 887 C C . GLY A 1 123 ? 12.914 4.445 21.281 1 47.84 123 GLY A C 1
ATOM 888 O O . GLY A 1 123 ? 13.242 4.797 20.141 1 47.84 123 GLY A O 1
ATOM 889 N N . ARG A 1 124 ? 13.305 3.426 21.938 1 48 124 ARG A N 1
ATOM 890 C CA . ARG A 1 124 ? 14.289 2.584 21.266 1 48 124 ARG A CA 1
ATOM 891 C C . ARG A 1 124 ? 13.68 1.9 20.047 1 48 124 ARG A C 1
ATOM 893 O O . ARG A 1 124 ? 14.336 1.769 19.016 1 48 124 ARG A O 1
ATOM 900 N N . GLU A 1 125 ? 12.461 1.561 20.297 1 52.81 125 GLU A N 1
ATOM 901 C CA . GLU A 1 125 ? 11.781 0.866 19.203 1 52.81 125 GLU A CA 1
ATOM 902 C C . GLU A 1 125 ? 11.539 1.801 18.031 1 52.81 125 GLU A C 1
ATOM 904 O O . GLU A 1 125 ? 11.75 1.422 16.875 1 52.81 125 GLU A O 1
ATOM 909 N N . LEU A 1 126 ? 11.211 2.953 18.438 1 52.34 126 LEU A N 1
ATOM 910 C CA . LEU A 1 126 ? 10.984 3.951 17.406 1 52.34 126 LEU A CA 1
ATOM 911 C C . LEU A 1 126 ? 12.297 4.32 16.703 1 52.34 126 LEU A C 1
ATOM 913 O O . LEU A 1 126 ? 12.336 4.453 15.477 1 52.34 126 LEU A O 1
ATOM 917 N N . MET A 1 127 ? 13.266 4.379 17.578 1 50.81 127 MET A N 1
ATOM 918 C CA . MET A 1 127 ? 14.562 4.734 17 1 50.81 127 MET A CA 1
ATOM 919 C C . MET A 1 127 ? 15.07 3.633 16.078 1 50.81 127 MET A C 1
ATOM 921 O O . MET A 1 127 ? 15.664 3.914 15.039 1 50.81 127 MET A O 1
ATOM 925 N N . ALA A 1 128 ? 14.805 2.498 16.516 1 50.44 128 ALA A N 1
ATOM 926 C CA . ALA A 1 128 ? 15.242 1.363 15.703 1 50.44 128 ALA A CA 1
ATOM 927 C C . ALA A 1 128 ? 14.5 1.328 14.367 1 50.44 128 ALA A C 1
ATOM 929 O O . ALA A 1 128 ? 15 0.779 13.383 1 50.44 128 ALA A O 1
ATOM 930 N N . LEU A 1 129 ? 13.461 2.043 14.43 1 52.75 129 LEU A N 1
ATOM 931 C CA . LEU A 1 129 ? 12.617 2.027 13.242 1 52.75 129 LEU A CA 1
ATOM 932 C C . LEU A 1 129 ? 13.008 3.15 12.281 1 52.75 129 LEU A C 1
ATOM 934 O O . LEU A 1 129 ? 12.82 3.029 11.07 1 52.75 129 LEU A O 1
ATOM 938 N N . VAL A 1 130 ? 13.516 4.199 12.859 1 52.34 130 VAL A N 1
ATOM 939 C CA . VAL A 1 130 ? 13.656 5.398 12.031 1 52.34 130 VAL A CA 1
ATOM 940 C C . VAL A 1 130 ? 15.133 5.664 11.75 1 52.34 130 VAL A C 1
ATOM 942 O O . VAL A 1 130 ? 15.469 6.375 10.805 1 52.34 130 VAL A O 1
ATOM 945 N N . CYS A 1 131 ? 15.969 4.922 12.562 1 50.88 131 CYS A N 1
ATOM 946 C CA . CYS A 1 131 ? 17.391 5.172 12.406 1 50.88 131 CYS A CA 1
ATOM 947 C C . CYS A 1 131 ? 18.078 3.982 11.742 1 50.88 131 CYS A C 1
ATOM 949 O O . CYS A 1 131 ? 17.656 2.838 11.914 1 50.88 131 CYS A O 1
ATOM 951 N N . ASP A 1 132 ? 18.953 4.309 10.938 1 49.59 132 ASP A N 1
ATOM 952 C CA . ASP A 1 132 ? 19.797 3.234 10.422 1 49.59 132 ASP A CA 1
ATOM 953 C C . ASP A 1 132 ? 20.469 2.471 11.562 1 49.59 132 ASP A C 1
ATOM 955 O O . ASP A 1 132 ? 21.109 3.072 12.422 1 49.59 132 ASP A O 1
ATOM 959 N N . HIS A 1 133 ? 20.266 1.29 11.57 1 47.12 133 HIS A N 1
ATOM 960 C CA . HIS A 1 133 ? 20.781 0.47 12.656 1 47.12 133 HIS A CA 1
ATOM 961 C C . HIS A 1 133 ? 22.312 0.51 12.695 1 47.12 133 HIS A C 1
ATOM 963 O O . HIS A 1 133 ? 22.906 0.483 13.773 1 47.12 133 HIS A O 1
ATOM 969 N N . ALA A 1 134 ? 22.812 0.577 11.57 1 44.44 134 ALA A N 1
ATOM 970 C CA . ALA A 1 134 ? 24.266 0.456 11.523 1 44.44 134 ALA A CA 1
ATOM 971 C C . ALA A 1 134 ? 24.938 1.812 11.719 1 44.44 134 ALA A C 1
ATOM 973 O O . ALA A 1 134 ? 25.969 1.908 12.383 1 44.44 134 ALA A O 1
ATOM 974 N N . PHE A 1 135 ? 24.344 2.816 11.18 1 42.59 135 PHE A N 1
ATOM 975 C CA . PHE A 1 135 ? 25.125 4.047 11.078 1 42.59 135 PHE A CA 1
ATOM 976 C C . PHE A 1 135 ? 24.594 5.098 12.047 1 42.59 135 PHE A C 1
ATOM 978 O O . PHE A 1 135 ? 25.281 6.066 12.359 1 42.59 135 PHE A O 1
ATOM 985 N N . GLU A 1 136 ? 23.297 4.934 12.516 1 50.16 136 GLU A N 1
ATOM 986 C CA . GLU A 1 136 ? 22.734 5.992 13.352 1 50.16 136 GLU A CA 1
ATOM 987 C C . GLU A 1 136 ? 22.516 5.508 14.781 1 50.16 136 GLU A C 1
ATOM 989 O O . GLU A 1 136 ? 22.828 6.215 15.742 1 50.16 136 GLU A O 1
ATOM 994 N N . MET A 1 137 ? 22.094 4.34 14.922 1 45.94 137 MET A N 1
ATOM 995 C CA . MET A 1 137 ? 21.688 3.807 16.219 1 45.94 137 MET A CA 1
ATOM 996 C C . MET A 1 137 ? 22.859 3.828 17.203 1 45.94 137 MET A C 1
ATOM 998 O O . MET A 1 137 ? 22.672 4.145 18.375 1 45.94 137 MET A O 1
ATOM 1002 N N . PRO A 1 138 ? 23.969 3.486 16.672 1 42.94 138 PRO A N 1
ATOM 1003 C CA . PRO A 1 138 ? 25.047 3.445 17.672 1 42.94 138 PRO A CA 1
ATOM 1004 C C . PRO A 1 138 ? 25.25 4.785 18.359 1 42.94 138 PRO A C 1
ATOM 1006 O O . PRO A 1 138 ? 25.828 4.836 19.453 1 42.94 138 PRO A O 1
ATOM 1009 N N . TYR A 1 139 ? 24.844 5.852 17.781 1 45.97 139 TYR A N 1
ATOM 1010 C CA . TYR A 1 139 ? 25.062 7.164 18.359 1 45.97 139 TYR A CA 1
ATOM 1011 C C . TYR A 1 139 ? 23.891 7.574 19.25 1 45.97 139 TYR A C 1
ATOM 1013 O O . TYR A 1 139 ? 23.938 8.617 19.906 1 45.97 139 TYR A O 1
ATOM 1021 N N . GLY A 1 140 ? 22.812 6.805 19.422 1 44.06 140 GLY A N 1
ATOM 1022 C CA . GLY A 1 140 ? 21.688 6.965 20.328 1 44.06 140 GLY A CA 1
ATOM 1023 C C . GLY A 1 140 ? 20.859 8.195 20.047 1 44.06 140 GLY A C 1
ATOM 1024 O O . GLY A 1 140 ? 20.406 8.875 20.953 1 44.06 140 GLY A O 1
ATOM 1025 N N . PRO A 1 141 ? 20.812 8.711 18.766 1 53.97 141 PRO A N 1
ATOM 1026 C CA . PRO A 1 141 ? 20.078 9.969 18.625 1 53.97 141 PRO A CA 1
ATOM 1027 C C . PRO A 1 141 ? 18.578 9.805 18.875 1 53.97 141 PRO A C 1
ATOM 1029 O O . PRO A 1 141 ? 18.031 8.719 18.672 1 53.97 141 PRO A O 1
ATOM 1032 N N . SER A 1 142 ? 18.016 10.766 19.719 1 68.69 142 SER A N 1
ATOM 1033 C CA . SER A 1 142 ? 16.562 10.82 19.891 1 68.69 142 SER A CA 1
ATOM 1034 C C . SER A 1 142 ? 15.891 11.477 18.688 1 68.69 142 SER A C 1
ATOM 1036 O O . SER A 1 142 ? 16.531 12.203 17.938 1 68.69 142 SER A O 1
ATOM 1038 N N . VAL A 1 143 ? 14.719 11.109 18.359 1 75.12 143 VAL A N 1
ATOM 1039 C CA . VAL A 1 143 ? 13.93 11.648 17.25 1 75.12 143 VAL A CA 1
ATOM 1040 C C . VAL A 1 143 ? 13.945 13.172 17.297 1 75.12 143 VAL A C 1
ATOM 1042 O O . VAL A 1 143 ? 14.281 13.828 16.312 1 75.12 143 VAL A O 1
ATOM 1045 N N . PRO A 1 144 ? 13.82 13.742 18.438 1 79.5 144 PRO A N 1
ATOM 1046 C CA . PRO A 1 144 ? 13.867 15.211 18.484 1 79.5 144 PRO A CA 1
ATOM 1047 C C . PRO A 1 144 ? 15.242 15.766 18.125 1 79.5 144 PRO A C 1
ATOM 1049 O O . PRO A 1 144 ? 15.336 16.844 17.516 1 79.5 144 PRO A O 1
ATOM 1052 N N . ALA A 1 145 ? 16.219 15.062 18.5 1 81.19 145 ALA A N 1
ATOM 1053 C CA . ALA A 1 145 ? 17.562 15.539 18.188 1 81.19 145 ALA A CA 1
ATOM 1054 C C . ALA A 1 145 ? 17.812 15.57 16.688 1 81.19 145 ALA A C 1
ATOM 1056 O O . ALA A 1 145 ? 18.422 16.516 16.156 1 81.19 145 ALA A O 1
ATOM 1057 N N . LEU A 1 146 ? 17.359 14.625 16.062 1 81 146 LEU A N 1
ATOM 1058 C CA . LEU A 1 146 ? 17.562 14.562 14.625 1 81 146 LEU A CA 1
ATOM 1059 C C . LEU A 1 146 ? 16.75 15.633 13.906 1 81 146 LEU A C 1
ATOM 1061 O O . LEU A 1 146 ? 17.234 16.281 12.984 1 81 146 LEU A O 1
ATOM 1065 N N . TYR A 1 147 ? 15.57 15.805 14.289 1 87.5 147 TYR A N 1
ATOM 1066 C CA . TYR A 1 147 ? 14.766 16.891 13.75 1 87.5 147 TYR A CA 1
ATOM 1067 C C . TYR A 1 147 ? 15.367 18.25 14.086 1 87.5 147 TYR A C 1
ATOM 1069 O O . TYR A 1 147 ? 15.266 19.188 13.305 1 87.5 147 TYR A O 1
ATOM 1077 N N . GLY A 1 148 ? 15.914 18.25 15.25 1 89.19 148 GLY A N 1
ATOM 1078 C CA . GLY A 1 148 ? 16.594 19.469 15.664 1 89.19 148 GLY A CA 1
ATOM 1079 C C . GLY A 1 148 ? 17.719 19.875 14.742 1 89.19 148 GLY A C 1
ATOM 1080 O O . GLY A 1 148 ? 17.906 21.062 14.469 1 89.19 148 GLY A O 1
ATOM 1081 N N . LEU A 1 149 ? 18.469 18.891 14.297 1 86.5 149 LEU A N 1
ATOM 1082 C CA . LEU A 1 149 ? 19.562 19.172 13.367 1 86.5 149 LEU A CA 1
ATOM 1083 C C . LEU A 1 149 ? 19.031 19.781 12.07 1 86.5 149 LEU A C 1
ATOM 1085 O O . LEU A 1 149 ? 19.625 20.719 11.547 1 86.5 149 LEU A O 1
ATOM 1089 N N . ILE A 1 150 ? 17.969 19.281 11.609 1 88.75 150 ILE A N 1
ATOM 1090 C CA . ILE A 1 150 ? 17.359 19.797 10.375 1 88.75 150 ILE A CA 1
ATOM 1091 C C . ILE A 1 150 ? 16.844 21.219 10.602 1 88.75 150 ILE A C 1
ATOM 1093 O O . ILE A 1 150 ? 17.062 22.094 9.773 1 88.75 150 ILE A O 1
ATOM 1097 N N . ALA A 1 151 ? 16.234 21.391 11.703 1 92.94 151 ALA A N 1
ATOM 1098 C CA . ALA A 1 151 ? 15.695 22.719 12.039 1 92.94 151 ALA A CA 1
ATOM 1099 C C . ALA A 1 151 ? 16.812 23.75 12.164 1 92.94 151 ALA A C 1
ATOM 1101 O O . ALA A 1 151 ? 16.672 24.875 11.703 1 92.94 151 ALA A O 1
ATOM 1102 N N . GLN A 1 152 ? 17.859 23.328 12.758 1 93.5 152 GLN A N 1
ATOM 1103 C CA . GLN A 1 152 ? 18.984 24.234 12.93 1 93.5 152 GLN A CA 1
ATOM 1104 C C . GLN A 1 152 ? 19.594 24.625 11.586 1 93.5 152 GLN A C 1
ATOM 1106 O O . GLN A 1 152 ? 19.969 25.781 11.375 1 93.5 152 GLN A O 1
ATOM 1111 N N . ALA A 1 153 ? 19.75 23.672 10.75 1 92.31 153 ALA A N 1
ATOM 1112 C CA . ALA A 1 153 ? 20.266 23.969 9.414 1 92.31 153 ALA A CA 1
ATOM 1113 C C . ALA A 1 153 ? 19.344 24.953 8.68 1 92.31 153 ALA A C 1
ATOM 1115 O O . ALA A 1 153 ? 19.828 25.891 8.047 1 92.31 153 ALA A O 1
ATOM 1116 N N . TRP A 1 154 ? 18.062 24.719 8.758 1 93.62 154 TRP A N 1
ATOM 1117 C CA . TRP A 1 154 ? 17.094 25.609 8.148 1 93.62 154 TRP A CA 1
ATOM 1118 C C . TRP A 1 154 ? 17.188 27 8.742 1 93.62 154 TRP A C 1
ATOM 1120 O O . TRP A 1 154 ? 17.188 28 8.016 1 93.62 154 TRP A O 1
ATOM 1130 N N . MET A 1 155 ? 17.281 27.109 10 1 95.69 155 MET A N 1
ATOM 1131 C CA . MET A 1 155 ? 17.391 28.391 10.703 1 95.69 155 MET A CA 1
ATOM 1132 C C . MET A 1 155 ? 18.641 29.141 10.281 1 95.69 155 MET A C 1
ATOM 1134 O O . MET A 1 155 ? 18.609 30.344 10.078 1 95.69 155 MET A O 1
ATOM 1138 N N . HIS A 1 156 ? 19.672 28.406 10.141 1 94.56 156 HIS A N 1
ATOM 1139 C CA . HIS A 1 156 ? 20.922 29 9.703 1 94.56 156 HIS A CA 1
ATOM 1140 C C . HIS A 1 156 ? 20.797 29.578 8.305 1 94.56 156 HIS A C 1
ATOM 1142 O O . HIS A 1 156 ? 21.281 30.688 8.039 1 94.56 156 HIS A O 1
ATOM 1148 N N . GLU A 1 157 ? 20.156 28.906 7.473 1 93.62 157 GLU A N 1
ATOM 1149 C CA . GLU A 1 157 ? 20.031 29.297 6.074 1 93.62 157 GLU A CA 1
ATOM 1150 C C . GLU A 1 157 ? 19.062 30.469 5.906 1 93.62 157 GLU A C 1
ATOM 1152 O O . GLU A 1 157 ? 19.234 31.312 5.027 1 93.62 157 GLU A O 1
ATOM 1157 N N . THR A 1 158 ? 18.078 30.516 6.707 1 94.69 158 THR A N 1
ATOM 1158 C CA . THR A 1 158 ? 16.984 31.453 6.457 1 94.69 158 THR A CA 1
ATOM 1159 C C . THR A 1 158 ? 17.062 32.625 7.418 1 94.69 158 THR A C 1
ATOM 1161 O O . THR A 1 158 ? 16.375 33.656 7.219 1 94.69 158 THR A O 1
ATOM 1164 N N . GLY A 1 159 ? 17.797 32.5 8.492 1 94.38 159 GLY A N 1
ATOM 1165 C CA . GLY A 1 159 ? 17.891 33.531 9.492 1 94.38 159 GLY A CA 1
ATOM 1166 C C . GLY A 1 159 ? 16.781 33.469 10.516 1 94.38 159 GLY A C 1
ATOM 1167 O O . GLY A 1 159 ? 16.672 34.375 11.375 1 94.38 159 GLY A O 1
ATOM 1168 N N . GLN A 1 160 ? 15.969 32.438 10.461 1 94.56 160 GLN A N 1
ATOM 1169 C CA . GLN A 1 160 ? 14.898 32.25 11.438 1 94.56 160 GLN A CA 1
ATOM 1170 C C . GLN A 1 160 ? 15.461 31.797 12.789 1 94.56 160 GLN A C 1
ATOM 1172 O O . GLN A 1 160 ? 16.594 31.312 12.867 1 94.56 160 GLN A O 1
ATOM 1177 N N . GLY A 1 161 ? 14.719 32 13.836 1 93.75 161 GLY A N 1
ATOM 1178 C CA . GLY A 1 161 ? 15.164 31.641 15.172 1 93.75 161 GLY A CA 1
ATOM 1179 C C . GLY A 1 161 ? 14.094 30.938 15.984 1 93.75 161 GLY A C 1
ATOM 1180 O O . GLY A 1 161 ? 13.016 30.641 15.477 1 93.75 161 GLY A O 1
ATOM 1181 N N . LYS A 1 162 ? 14.406 30.703 17.25 1 95.25 162 LYS A N 1
ATOM 1182 C CA . LYS A 1 162 ? 13.523 29.984 18.172 1 95.25 162 LYS A CA 1
ATOM 1183 C C . LYS A 1 162 ? 12.195 30.719 18.344 1 95.25 162 LYS A C 1
ATOM 1185 O O . LYS A 1 162 ? 11.148 30.094 18.484 1 95.25 162 LYS A O 1
ATOM 1190 N N . ALA A 1 163 ? 12.289 32.031 18.359 1 96.31 163 ALA A N 1
ATOM 1191 C CA . ALA A 1 163 ? 11.078 32.812 18.516 1 96.31 163 ALA A CA 1
ATOM 1192 C C . ALA A 1 163 ? 10.117 32.594 17.359 1 96.31 163 ALA A C 1
ATOM 1194 O O . ALA A 1 163 ? 8.898 32.594 17.547 1 96.31 163 ALA A O 1
ATOM 1195 N N . ASP A 1 164 ? 10.688 32.469 16.203 1 97.06 164 ASP A N 1
ATOM 1196 C CA . ASP A 1 164 ? 9.867 32.25 15.023 1 97.06 164 ASP A CA 1
ATOM 1197 C C . ASP A 1 164 ? 9.102 30.922 15.117 1 97.06 164 ASP A C 1
ATOM 1199 O O . ASP A 1 164 ? 7.914 30.875 14.797 1 97.06 164 ASP A O 1
ATOM 1203 N N . ILE A 1 165 ? 9.758 29.844 15.586 1 97.38 165 ILE A N 1
ATOM 1204 C CA . ILE A 1 165 ? 9.062 28.562 15.656 1 97.38 165 ILE A CA 1
ATOM 1205 C C . ILE A 1 165 ? 8.117 28.547 16.859 1 97.38 165 ILE A C 1
ATOM 1207 O O . ILE A 1 165 ? 7.113 27.844 16.859 1 97.38 165 ILE A O 1
ATOM 1211 N N . ALA A 1 166 ? 8.391 29.375 17.875 1 98.25 166 ALA A N 1
ATOM 1212 C CA . ALA A 1 166 ? 7.465 29.516 18.984 1 98.25 166 ALA A CA 1
ATOM 1213 C C . ALA A 1 166 ? 6.156 30.156 18.531 1 98.25 166 ALA A C 1
ATOM 1215 O O . ALA A 1 166 ? 5.086 29.844 19.062 1 98.25 166 ALA A O 1
ATOM 1216 N N . GLU A 1 167 ? 6.254 31.094 17.547 1 98.19 167 GLU A N 1
ATOM 1217 C CA . GLU A 1 167 ? 5.055 31.688 16.969 1 98.19 167 GLU A CA 1
ATOM 1218 C C . GLU A 1 167 ? 4.133 30.625 16.375 1 98.19 167 GLU A C 1
ATOM 1220 O O . GLU A 1 167 ? 2.908 30.781 16.406 1 98.19 167 GLU A O 1
ATOM 1225 N N . VAL A 1 168 ? 4.707 29.547 15.844 1 98.44 168 VAL A N 1
ATOM 1226 C CA . VAL A 1 168 ? 3.928 28.469 15.266 1 98.44 168 VAL A CA 1
ATOM 1227 C C . VAL A 1 168 ? 3.092 27.797 16.359 1 98.44 168 VAL A C 1
ATOM 1229 O O . VAL A 1 168 ? 1.889 27.578 16.172 1 98.44 168 VAL A O 1
ATOM 1232 N N . THR A 1 169 ? 3.717 27.453 17.469 1 98.19 169 THR A N 1
ATOM 1233 C CA . THR A 1 169 ? 3.014 26.828 18.578 1 98.19 169 THR A CA 1
ATOM 1234 C C . THR A 1 169 ? 1.896 27.719 19.094 1 98.19 169 THR A C 1
ATOM 1236 O O . THR A 1 169 ? 0.783 27.266 19.344 1 98.19 169 THR A O 1
ATOM 1239 N N . ALA A 1 170 ? 2.221 28.969 19.266 1 98.31 170 ALA A N 1
ATOM 1240 C CA . ALA A 1 170 ? 1.226 29.906 19.781 1 98.31 170 ALA A CA 1
ATOM 1241 C C . ALA A 1 170 ? 0.024 30 18.844 1 98.31 170 ALA A C 1
ATOM 1243 O O . ALA A 1 170 ? -1.122 30.047 19.297 1 98.31 170 ALA A O 1
ATOM 1244 N N . SER A 1 171 ? 0.284 30.125 17.594 1 98.38 171 SER A N 1
ATOM 1245 C CA . SER A 1 171 ? -0.781 30.156 16.594 1 98.38 171 SER A CA 1
ATOM 1246 C C . SER A 1 171 ? -1.665 28.922 16.688 1 98.38 171 SER A C 1
ATOM 1248 O O . SER A 1 171 ? -2.893 29.031 16.703 1 98.38 171 SER A O 1
ATOM 1250 N N . GLN A 1 172 ? -1.06 27.75 16.734 1 98.12 172 GLN A N 1
ATOM 1251 C CA . GLN A 1 172 ? -1.801 26.484 16.781 1 98.12 172 GLN A CA 1
ATOM 1252 C C . GLN A 1 172 ? -2.568 26.344 18.094 1 98.12 172 GLN A C 1
ATOM 1254 O O . GLN A 1 172 ? -3.643 25.75 18.125 1 98.12 172 GLN A O 1
ATOM 1259 N N . ASP A 1 173 ? -2.01 26.906 19.078 1 98.38 173 ASP A N 1
ATOM 1260 C CA . ASP A 1 173 ? -2.703 26.906 20.359 1 98.38 173 ASP A CA 1
ATOM 1261 C C . ASP A 1 173 ? -4 27.719 20.281 1 98.38 173 ASP A C 1
ATOM 1263 O O . ASP A 1 173 ? -5.004 27.344 20.891 1 98.38 173 ASP A O 1
ATOM 1267 N N . ARG A 1 174 ? -3.986 28.859 19.625 1 98 174 ARG A N 1
ATOM 1268 C CA . ARG A 1 174 ? -5.195 29.641 19.422 1 98 174 ARG A CA 1
ATOM 1269 C C . ARG A 1 174 ? -6.254 28.844 18.688 1 98 174 ARG A C 1
ATOM 1271 O O . ARG A 1 174 ? -7.445 28.922 19 1 98 174 ARG A O 1
ATOM 1278 N N . TRP A 1 175 ? -5.852 28.062 17.75 1 98.5 175 TRP A N 1
ATOM 1279 C CA . TRP A 1 175 ? -6.785 27.203 17.031 1 98.5 175 TRP A CA 1
ATOM 1280 C C . TRP A 1 175 ? -7.301 26.094 17.953 1 98.5 175 TRP A C 1
ATOM 1282 O O . TRP A 1 175 ? -8.5 25.797 17.953 1 98.5 175 TRP A O 1
ATOM 1292 N N . ALA A 1 176 ? -6.422 25.453 18.672 1 97.94 176 ALA A N 1
ATOM 1293 C CA . ALA A 1 176 ? -6.812 24.375 19.578 1 97.94 176 ALA A CA 1
ATOM 1294 C C . ALA A 1 176 ? -7.863 24.844 20.578 1 97.94 176 ALA A C 1
ATOM 1296 O O . ALA A 1 176 ? -8.727 24.062 21 1 97.94 176 ALA A O 1
ATOM 1297 N N . ALA A 1 177 ? -7.781 26.094 20.953 1 97.81 177 ALA A N 1
ATOM 1298 C CA . ALA A 1 177 ? -8.742 26.672 21.891 1 97.81 177 ALA A CA 1
ATOM 1299 C C . ALA A 1 177 ? -10.164 26.609 21.328 1 97.81 177 ALA A C 1
ATOM 1301 O O . ALA A 1 177 ? -11.133 26.578 22.078 1 97.81 177 ALA A O 1
ATOM 1302 N N . LEU A 1 178 ? -10.312 26.594 20.047 1 98 178 LEU A N 1
ATOM 1303 C CA . LEU A 1 178 ? -11.609 26.609 19.391 1 98 178 LEU A CA 1
ATOM 1304 C C . LEU A 1 178 ? -12.07 25.203 19.047 1 98 178 LEU A C 1
ATOM 1306 O O . LEU A 1 178 ? -13.195 25 18.578 1 98 178 LEU A O 1
ATOM 1310 N N . ASN A 1 179 ? -11.258 24.172 19.203 1 97.62 179 ASN A N 1
ATOM 1311 C CA . ASN A 1 179 ? -11.531 22.797 18.828 1 97.62 179 ASN A CA 1
ATOM 1312 C C . ASN A 1 179 ? -11.758 21.906 20.062 1 97.62 179 ASN A C 1
ATOM 1314 O O . ASN A 1 179 ? -10.805 21.422 20.656 1 97.62 179 ASN A O 1
ATOM 1318 N N . PRO A 1 180 ? -12.945 21.609 20.375 1 95.88 180 PRO A N 1
ATOM 1319 C CA . PRO A 1 180 ? -13.234 20.828 21.594 1 95.88 180 PRO A CA 1
ATOM 1320 C C . PRO A 1 180 ? -12.555 19.469 21.594 1 95.88 180 PRO A C 1
ATOM 1322 O O . PRO A 1 180 ? -12.359 18.875 22.656 1 95.88 180 PRO A O 1
ATOM 1325 N N . ALA A 1 181 ? -12.188 18.969 20.438 1 94.69 181 ALA A N 1
ATOM 1326 C CA . ALA A 1 181 ? -11.57 17.641 20.375 1 94.69 181 ALA A CA 1
ATOM 1327 C C . ALA A 1 181 ? -10.078 17.719 20.672 1 94.69 181 ALA A C 1
ATOM 1329 O O . ALA A 1 181 ? -9.438 16.688 20.922 1 94.69 181 ALA A O 1
ATOM 1330 N N . ALA A 1 182 ? -9.461 18.875 20.641 1 96.44 182 ALA A N 1
ATOM 1331 C CA . ALA A 1 182 ? -8.016 19.016 20.812 1 96.44 182 ALA A CA 1
ATOM 1332 C C . ALA A 1 182 ? -7.617 18.75 22.266 1 96.44 182 ALA A C 1
ATOM 1334 O O . ALA A 1 182 ? -8.312 19.156 23.203 1 96.44 182 ALA A O 1
ATOM 1335 N N . ILE A 1 183 ? -6.512 18.109 22.438 1 95.56 183 ILE A N 1
ATOM 1336 C CA . ILE A 1 183 ? -6 17.828 23.766 1 95.56 183 ILE A CA 1
ATOM 1337 C C . ILE A 1 183 ? -5.773 19.125 24.531 1 95.56 183 ILE A C 1
ATOM 1339 O O . ILE A 1 183 ? -6.051 19.203 25.734 1 95.56 183 ILE A O 1
ATOM 1343 N N . ALA A 1 184 ? -5.355 20.156 23.844 1 96.19 184 ALA A N 1
ATOM 1344 C CA . ALA A 1 184 ? -5 21.422 24.5 1 96.19 184 ALA A CA 1
ATOM 1345 C C . ALA A 1 184 ? -6.195 22.375 24.547 1 96.19 184 ALA A C 1
ATOM 1347 O O . ALA A 1 184 ? -6.043 23.562 24.844 1 96.19 184 ALA A O 1
ATOM 1348 N N . HIS A 1 185 ? -7.383 21.906 24.25 1 96.56 185 HIS A N 1
ATOM 1349 C CA . HIS A 1 185 ? -8.562 22.766 24.141 1 96.56 185 HIS A CA 1
ATOM 1350 C C . HIS A 1 185 ? -8.773 23.578 25.406 1 96.56 185 HIS A C 1
ATOM 1352 O O . HIS A 1 185 ? -9.016 24.781 25.359 1 96.56 185 HIS A O 1
ATOM 1358 N N . ARG A 1 186 ? -8.594 22.906 26.609 1 93.31 186 ARG A N 1
ATOM 1359 C CA . ARG A 1 186 ? -8.891 23.578 27.875 1 93.31 186 ARG A CA 1
ATOM 1360 C C . ARG A 1 186 ? -7.613 23.953 28.609 1 93.31 186 ARG A C 1
ATOM 1362 O O . ARG A 1 186 ? -7.645 24.25 29.812 1 93.31 186 ARG A O 1
ATOM 1369 N N . SER A 1 187 ? -6.566 23.844 27.844 1 92.06 187 SER A N 1
ATOM 1370 C CA . SER A 1 187 ? -5.293 24.188 28.453 1 92.06 187 SER A CA 1
ATOM 1371 C C . SER A 1 187 ? -5.074 25.688 28.469 1 92.06 187 SER A C 1
ATOM 1373 O O . SER A 1 187 ? -5.762 26.438 27.766 1 92.06 187 SER A O 1
ATOM 1375 N N . GLN A 1 188 ? -4.141 26.094 29.266 1 89.62 188 GLN A N 1
ATOM 1376 C CA . GLN A 1 188 ? -3.734 27.5 29.25 1 89.62 188 GLN A CA 1
ATOM 1377 C C . GLN A 1 188 ? -3.184 27.906 27.891 1 89.62 188 GLN A C 1
ATOM 1379 O O . GLN A 1 188 ? -2.441 27.141 27.266 1 89.62 188 GLN A O 1
ATOM 1384 N N . ARG A 1 189 ? -3.643 29.141 27.5 1 93.69 189 ARG A N 1
ATOM 1385 C CA . ARG A 1 189 ? -3.139 29.625 26.234 1 93.69 189 ARG A CA 1
ATOM 1386 C C . ARG A 1 189 ? -1.651 29.953 26.312 1 93.69 189 ARG A C 1
ATOM 1388 O O . ARG A 1 189 ? -1.181 30.469 27.328 1 93.69 189 ARG A O 1
ATOM 1395 N N . LEU A 1 190 ? -0.966 29.688 25.281 1 96.94 190 LEU A N 1
ATOM 1396 C CA . LEU A 1 190 ? 0.485 29.828 25.281 1 96.94 190 LEU A CA 1
ATOM 1397 C C . LEU A 1 190 ? 0.911 31.078 24.516 1 96.94 190 LEU A C 1
ATOM 1399 O O . LEU A 1 190 ? 0.483 31.297 23.391 1 96.94 190 LEU A O 1
ATOM 1403 N N . THR A 1 191 ? 1.714 31.922 25.156 1 96.81 191 THR A N 1
ATOM 1404 C CA . THR A 1 191 ? 2.432 32.969 24.453 1 96.81 191 THR A CA 1
ATOM 1405 C C . THR A 1 191 ? 3.781 32.469 23.953 1 96.81 191 THR A C 1
ATOM 1407 O O . THR A 1 191 ? 4.203 31.375 24.297 1 96.81 191 THR A O 1
ATOM 1410 N N . VAL A 1 192 ? 4.359 33.281 23.062 1 97.69 192 VAL A N 1
ATOM 1411 C CA . VAL A 1 192 ? 5.699 32.969 22.578 1 97.69 192 VAL A CA 1
ATOM 1412 C C . VAL A 1 192 ? 6.652 32.812 23.766 1 97.69 192 VAL A C 1
ATOM 1414 O O . VAL A 1 192 ? 7.484 31.906 23.797 1 97.69 192 VAL A O 1
ATOM 1417 N N . GLU A 1 193 ? 6.539 33.688 24.734 1 97.69 193 GLU A N 1
ATOM 1418 C CA . GLU A 1 193 ? 7.383 33.656 25.938 1 97.69 193 GLU A CA 1
ATOM 1419 C C . GLU A 1 193 ? 7.172 32.375 26.719 1 97.69 193 GLU A C 1
ATOM 1421 O O . GLU A 1 193 ? 8.125 31.766 27.219 1 97.69 193 GLU A O 1
ATOM 1426 N N . ASP A 1 194 ? 5.957 31.938 26.844 1 97.44 194 ASP A N 1
ATOM 1427 C CA . ASP A 1 194 ? 5.652 30.688 27.531 1 97.44 194 ASP A CA 1
ATOM 1428 C C . ASP A 1 194 ? 6.348 29.516 26.859 1 97.44 194 ASP A C 1
ATOM 1430 O O . ASP A 1 194 ? 6.887 28.641 27.547 1 97.44 194 ASP A O 1
ATOM 1434 N N . VAL A 1 195 ? 6.273 29.484 25.531 1 97.81 195 VAL A N 1
ATOM 1435 C CA . VAL A 1 195 ? 6.863 28.406 24.766 1 97.81 195 VAL A CA 1
ATOM 1436 C C . VAL A 1 195 ? 8.375 28.375 24.984 1 97.81 195 VAL A C 1
ATOM 1438 O O . VAL A 1 195 ? 8.945 27.312 25.266 1 97.81 195 VAL A O 1
ATOM 1441 N N . LEU A 1 196 ? 9.008 29.531 24.953 1 97.31 196 LEU A N 1
ATOM 1442 C CA . LEU A 1 196 ? 10.461 29.641 25.062 1 97.31 196 LEU A CA 1
ATOM 1443 C C . LEU A 1 196 ? 10.914 29.344 26.5 1 97.31 196 LEU A C 1
ATOM 1445 O O . LEU A 1 196 ? 12.047 28.922 26.719 1 97.31 196 LEU A O 1
ATOM 1449 N N . ALA A 1 197 ? 10.055 29.562 27.438 1 97.06 197 ALA A N 1
ATOM 1450 C CA . ALA A 1 197 ? 10.375 29.328 28.844 1 97.06 197 ALA A CA 1
ATOM 1451 C C . ALA A 1 197 ? 10.203 27.859 29.219 1 97.06 197 ALA A C 1
ATOM 1453 O O . ALA A 1 197 ? 10.664 27.438 30.281 1 97.06 197 ALA A O 1
ATOM 1454 N N . SER A 1 198 ? 9.547 27.156 28.359 1 95.88 198 SER A N 1
ATOM 1455 C CA . SER A 1 198 ? 9.32 25.75 28.672 1 95.88 198 SER A CA 1
ATOM 1456 C C . SER A 1 198 ? 10.625 24.953 28.656 1 95.88 198 SER A C 1
ATOM 1458 O O . SER A 1 198 ? 11.656 25.469 28.203 1 95.88 198 SER A O 1
ATOM 1460 N N . ARG A 1 199 ? 10.664 23.734 29.203 1 95.44 199 ARG A N 1
ATOM 1461 C CA . ARG A 1 199 ? 11.867 22.922 29.328 1 95.44 199 ARG A CA 1
ATOM 1462 C C . ARG A 1 199 ? 12.469 22.609 27.969 1 95.44 199 ARG A C 1
ATOM 1464 O O . ARG A 1 199 ? 11.75 22.234 27.031 1 95.44 199 ARG A O 1
ATOM 1471 N N . PRO A 1 200 ? 13.805 22.688 27.859 1 93.19 200 PRO A N 1
ATOM 1472 C CA . PRO A 1 200 ? 14.453 22.297 26.594 1 93.19 200 PRO A CA 1
ATOM 1473 C C . PRO A 1 200 ? 14.398 20.797 26.359 1 93.19 200 PRO A C 1
ATOM 1475 O O . PRO A 1 200 ? 14.508 20 27.297 1 93.19 200 PRO A O 1
ATOM 1478 N N . ILE A 1 201 ? 14.195 20.438 25.141 1 91.31 201 ILE A N 1
ATOM 1479 C CA . ILE A 1 201 ? 14.172 19.031 24.734 1 91.31 201 ILE A CA 1
ATOM 1480 C C . ILE A 1 201 ? 15.43 18.703 23.922 1 91.31 201 ILE A C 1
ATOM 1482 O O . ILE A 1 201 ? 16.312 17.984 24.406 1 91.31 201 ILE A O 1
ATOM 1486 N N . ALA A 1 202 ? 15.586 19.188 22.797 1 88.06 202 ALA A N 1
ATOM 1487 C CA . ALA A 1 202 ? 16.75 19.094 21.906 1 88.06 202 ALA A CA 1
ATOM 1488 C C . ALA A 1 202 ? 16.875 20.328 21.031 1 88.06 202 ALA A C 1
ATOM 1490 O O . ALA A 1 202 ? 15.875 20.828 20.5 1 88.06 202 ALA A O 1
ATOM 1491 N N . GLY A 1 203 ? 18.062 20.844 20.953 1 85.75 203 GLY A N 1
ATOM 1492 C CA . GLY A 1 203 ? 18.203 22.078 20.188 1 85.75 203 GLY A CA 1
ATOM 1493 C C . GLY A 1 203 ? 17.609 22 18.797 1 85.75 203 GLY A C 1
ATOM 1494 O O . GLY A 1 203 ? 17.938 21.094 18.031 1 85.75 203 GLY A O 1
ATOM 1495 N N . PRO A 1 204 ? 16.719 22.984 18.484 1 94.19 204 PRO A N 1
ATOM 1496 C CA . PRO A 1 204 ? 16.266 24.219 19.125 1 94.19 204 PRO A CA 1
ATOM 1497 C C . PRO A 1 204 ? 14.953 24.047 19.875 1 94.19 204 PRO A C 1
ATOM 1499 O O . PRO A 1 204 ? 14.367 25.016 20.344 1 94.19 204 PRO A O 1
ATOM 1502 N N . PHE A 1 205 ? 14.547 22.844 20.031 1 94.94 205 PHE A N 1
ATOM 1503 C CA . PHE A 1 205 ? 13.172 22.578 20.453 1 94.94 205 PHE A CA 1
ATOM 1504 C C . PHE A 1 205 ? 13.047 22.609 21.969 1 94.94 205 PHE A C 1
ATOM 1506 O O . PHE A 1 205 ? 13.859 22.016 22.672 1 94.94 205 PHE A O 1
ATOM 1513 N N . HIS A 1 206 ? 12.078 23.359 22.391 1 95.5 206 HIS A N 1
ATOM 1514 C CA . HIS A 1 206 ? 11.555 23.266 23.75 1 95.5 206 HIS A CA 1
ATOM 1515 C C . HIS A 1 206 ? 10.312 22.391 23.797 1 95.5 206 HIS A C 1
ATOM 1517 O O . HIS A 1 206 ? 9.805 21.953 22.75 1 95.5 206 HIS A O 1
ATOM 1523 N N . PHE A 1 207 ? 9.836 22.172 24.969 1 94.56 207 PHE A N 1
ATOM 1524 C CA . PHE A 1 207 ? 8.758 21.219 25.203 1 94.56 207 PHE A CA 1
ATOM 1525 C C . PHE A 1 207 ? 7.562 21.531 24.328 1 94.56 207 PHE A C 1
ATOM 1527 O O . PHE A 1 207 ? 7.043 20.641 23.641 1 94.56 207 PHE A O 1
ATOM 1534 N N . TYR A 1 208 ? 7.145 22.766 24.234 1 96.19 208 TYR A N 1
ATOM 1535 C CA . TYR A 1 208 ? 5.906 23.109 23.531 1 96.19 208 TYR A CA 1
ATOM 1536 C C . TYR A 1 208 ? 6.137 23.219 22.031 1 96.19 208 TYR A C 1
ATOM 1538 O O . TYR A 1 208 ? 5.203 23.484 21.281 1 96.19 208 TYR A O 1
ATOM 1546 N N . HIS A 1 209 ? 7.41 22.984 21.594 1 96.56 209 HIS A N 1
ATOM 1547 C CA . HIS A 1 209 ? 7.695 22.859 20.172 1 96.56 209 HIS A CA 1
ATOM 1548 C C . HIS A 1 209 ? 7.414 21.453 19.672 1 96.56 209 HIS A C 1
ATOM 1550 O O . HIS A 1 209 ? 7.414 21.203 18.453 1 96.56 209 HIS A O 1
ATOM 1556 N N . CYS A 1 210 ? 7.148 20.531 20.594 1 93.69 210 CYS A N 1
ATOM 1557 C CA . CYS A 1 210 ? 7.027 19.109 20.281 1 93.69 210 CYS A CA 1
ATOM 1558 C C . CYS A 1 210 ? 5.566 18.672 20.297 1 93.69 210 CYS A C 1
ATOM 1560 O O . CYS A 1 210 ? 4.793 19.125 21.141 1 93.69 210 CYS A O 1
ATOM 1562 N N . SER A 1 211 ? 5.254 17.797 19.406 1 93.25 211 SER A N 1
ATOM 1563 C CA . SER A 1 211 ? 3.893 17.281 19.344 1 93.25 211 SER A CA 1
ATOM 1564 C C . SER A 1 211 ? 3.537 16.5 20.594 1 93.25 211 SER A C 1
ATOM 1566 O O . SER A 1 211 ? 4.422 16.109 21.359 1 93.25 211 SER A O 1
ATOM 1568 N N . ILE A 1 212 ? 2.246 16.281 20.781 1 91 212 ILE A N 1
ATOM 1569 C CA . ILE A 1 212 ? 1.74 15.594 21.969 1 91 212 ILE A CA 1
ATOM 1570 C C . ILE A 1 212 ? 1.442 14.141 21.625 1 91 212 ILE A C 1
ATOM 1572 O O . ILE A 1 212 ? 0.443 13.844 20.969 1 91 212 ILE A O 1
ATOM 1576 N N . PRO A 1 213 ? 2.266 13.219 22.078 1 89 213 PRO A N 1
ATOM 1577 C CA . PRO A 1 213 ? 1.942 11.812 21.812 1 89 213 PRO A CA 1
ATOM 1578 C C . PRO A 1 213 ? 0.612 11.391 22.438 1 89 213 PRO A C 1
ATOM 1580 O O . PRO A 1 213 ? 0.379 11.625 23.625 1 89 213 PRO A O 1
ATOM 1583 N N . CYS A 1 214 ? -0.22 10.812 21.656 1 89.75 214 CYS A N 1
ATOM 1584 C CA . CYS A 1 214 ? -1.516 10.344 22.141 1 89.75 214 CYS A CA 1
ATOM 1585 C C . CYS A 1 214 ? -2.045 9.211 21.266 1 89.75 214 CYS A C 1
ATOM 1587 O O . CYS A 1 214 ? -1.313 8.672 20.438 1 89.75 214 CYS A O 1
ATOM 1589 N N . GLU A 1 215 ? -3.219 8.742 21.594 1 88.62 215 GLU A N 1
ATOM 1590 C CA . GLU A 1 215 ? -3.93 7.715 20.828 1 88.62 215 GLU A CA 1
ATOM 1591 C C . GLU A 1 215 ? -5.113 8.305 20.078 1 88.62 215 GLU A C 1
ATOM 1593 O O . GLU A 1 215 ? -5.676 9.328 20.484 1 88.62 215 GLU A O 1
ATOM 1598 N N . GLY A 1 216 ? -5.445 7.711 18.938 1 91.5 216 GLY A N 1
ATOM 1599 C CA . GLY A 1 216 ? -6.562 8.18 18.141 1 91.5 216 GLY A CA 1
ATOM 1600 C C . GLY A 1 216 ? -6.523 7.68 16.703 1 91.5 216 GLY A C 1
ATOM 1601 O O . GLY A 1 216 ? -6.078 6.559 16.453 1 91.5 216 GLY A O 1
ATOM 1602 N N . GLY A 1 217 ? -7.105 8.422 15.828 1 92.69 217 GLY A N 1
ATOM 1603 C CA . GLY A 1 217 ? -7.188 8.062 14.422 1 92.69 217 GLY A CA 1
ATOM 1604 C C . GLY A 1 217 ? -8.492 8.484 13.766 1 92.69 217 GLY A C 1
ATOM 1605 O O . GLY A 1 217 ? -9.227 9.305 14.32 1 92.69 217 GLY A O 1
ATOM 1606 N N . GLY A 1 218 ? -8.672 8.008 12.609 1 96.69 218 GLY A N 1
ATOM 1607 C CA . GLY A 1 218 ? -9.859 8.375 11.852 1 96.69 218 GLY A CA 1
ATOM 1608 C C . GLY A 1 218 ? -10.055 7.543 10.602 1 96.69 218 GLY A C 1
ATOM 1609 O O . GLY A 1 218 ? -9.273 6.629 10.328 1 96.69 218 GLY A O 1
ATOM 1610 N N . ALA A 1 219 ? -11.133 7.824 9.984 1 98.5 219 ALA A N 1
ATOM 1611 C CA . ALA A 1 219 ? -11.492 7.164 8.727 1 98.5 219 ALA A CA 1
ATOM 1612 C C . ALA A 1 219 ? -12.234 8.117 7.801 1 98.5 219 ALA A C 1
ATOM 1614 O O . ALA A 1 219 ? -12.875 9.07 8.258 1 98.5 219 ALA A O 1
ATOM 1615 N N . LEU A 1 220 ? -12.07 7.926 6.539 1 98.69 220 LEU A N 1
ATOM 1616 C CA . LEU A 1 220 ? -12.844 8.648 5.535 1 98.69 220 LEU A CA 1
ATOM 1617 C C . LEU A 1 220 ? -13.375 7.695 4.469 1 98.69 220 LEU A C 1
ATOM 1619 O O . LEU A 1 220 ? -12.82 6.613 4.266 1 98.69 220 LEU A O 1
ATOM 1623 N N . VAL A 1 221 ? -14.5 8.016 3.916 1 98.81 221 VAL A N 1
ATOM 1624 C CA . VAL A 1 221 ? -15.125 7.281 2.824 1 98.81 221 VAL A CA 1
ATOM 1625 C C . VAL A 1 221 ? -14.984 8.062 1.521 1 98.81 221 VAL A C 1
ATOM 1627 O O . VAL A 1 221 ? -15.453 9.195 1.418 1 98.81 221 VAL A O 1
ATOM 1630 N N . LEU A 1 222 ? -14.281 7.469 0.581 1 98.5 222 LEU A N 1
ATOM 1631 C CA . LEU A 1 222 ? -14.172 8.031 -0.761 1 98.5 222 LEU A CA 1
ATOM 1632 C C . LEU A 1 222 ? -15.25 7.457 -1.676 1 98.5 222 LEU A C 1
ATOM 1634 O O . LEU A 1 222 ? -15.531 6.254 -1.636 1 98.5 222 LEU A O 1
ATOM 1638 N N . GLY A 1 223 ? -15.844 8.312 -2.438 1 97.31 223 GLY A N 1
ATOM 1639 C CA . GLY A 1 223 ? -16.859 7.883 -3.391 1 97.31 223 GLY A CA 1
ATOM 1640 C C . GLY A 1 223 ? -16.578 8.359 -4.805 1 97.31 223 GLY A C 1
ATOM 1641 O O . GLY A 1 223 ? -15.867 9.352 -5.004 1 97.31 223 GLY A O 1
ATOM 1642 N N . SER A 1 224 ? -17.125 7.613 -5.75 1 96.12 224 SER A N 1
ATOM 1643 C CA . SER A 1 224 ? -17.156 8.07 -7.137 1 96.12 224 SER A CA 1
ATOM 1644 C C . SER A 1 224 ? -17.953 9.359 -7.281 1 96.12 224 SER A C 1
ATOM 1646 O O . SER A 1 224 ? -18.625 9.789 -6.34 1 96.12 224 SER A O 1
ATOM 1648 N N . ALA A 1 225 ? -17.875 9.906 -8.492 1 92.25 225 ALA A N 1
ATOM 1649 C CA . ALA A 1 225 ? -18.656 11.102 -8.766 1 92.25 225 ALA A CA 1
ATOM 1650 C C . ALA A 1 225 ? -20.141 10.859 -8.539 1 92.25 225 ALA A C 1
ATOM 1652 O O . ALA A 1 225 ? -20.859 11.727 -8.031 1 92.25 225 ALA A O 1
ATOM 1653 N N . ARG A 1 226 ? -20.578 9.727 -8.922 1 92.56 226 ARG A N 1
ATOM 1654 C CA . ARG A 1 226 ? -21.984 9.367 -8.734 1 92.56 226 ARG A CA 1
ATOM 1655 C C . ARG A 1 226 ? -22.328 9.305 -7.25 1 92.56 226 ARG A C 1
ATOM 1657 O O . ARG A 1 226 ? -23.359 9.852 -6.828 1 92.56 226 ARG A O 1
ATOM 1664 N N . ARG A 1 227 ? -21.5 8.703 -6.477 1 94.12 227 ARG A N 1
ATOM 1665 C CA . ARG A 1 227 ? -21.734 8.602 -5.039 1 94.12 227 ARG A CA 1
ATOM 1666 C C . ARG A 1 227 ? -21.688 9.969 -4.379 1 94.12 227 ARG A C 1
ATOM 1668 O O . ARG A 1 227 ? -22.438 10.242 -3.438 1 94.12 227 ARG A O 1
ATOM 1675 N N . ALA A 1 228 ? -20.781 10.758 -4.812 1 93.44 228 ALA A N 1
ATOM 1676 C CA . ALA A 1 228 ? -20.625 12.102 -4.262 1 93.44 228 ALA A CA 1
ATOM 1677 C C . ALA A 1 228 ? -21.891 12.93 -4.469 1 93.44 228 ALA A C 1
ATOM 1679 O O . ALA A 1 228 ? -22.328 13.656 -3.574 1 93.44 228 ALA A O 1
ATOM 1680 N N . ARG A 1 229 ? -22.516 12.828 -5.566 1 91.44 229 ARG A N 1
ATOM 1681 C CA . ARG A 1 229 ? -23.734 13.578 -5.891 1 91.44 229 ARG A CA 1
ATOM 1682 C C . ARG A 1 229 ? -24.906 13.109 -5.047 1 91.44 229 ARG A C 1
ATOM 1684 O O . ARG A 1 229 ? -25.781 13.906 -4.703 1 91.44 229 ARG A O 1
ATOM 1691 N N . ALA A 1 230 ? -24.906 11.914 -4.699 1 91.94 230 ALA A N 1
ATOM 1692 C CA . ALA A 1 230 ? -26.016 11.328 -3.967 1 91.94 230 ALA A CA 1
ATOM 1693 C C . ALA A 1 230 ? -25.812 11.43 -2.461 1 91.94 230 ALA A C 1
ATOM 1695 O O . ALA A 1 230 ? -26.688 11.062 -1.676 1 91.94 230 ALA A O 1
ATOM 1696 N N . GLY A 1 231 ? -24.719 11.961 -2.084 1 90.69 231 GLY A N 1
ATOM 1697 C CA . GLY A 1 231 ? -24.328 11.906 -0.682 1 90.69 231 GLY A CA 1
ATOM 1698 C C . GLY A 1 231 ? -25.078 12.898 0.181 1 90.69 231 GLY A C 1
ATOM 1699 O O . GLY A 1 231 ? -25.734 13.805 -0.337 1 90.69 231 GLY A O 1
ATOM 1700 N N . LYS A 1 232 ? -24.875 12.703 1.51 1 91.31 232 LYS A N 1
ATOM 1701 C CA . LYS A 1 232 ? -25.562 13.461 2.551 1 91.31 232 LYS A CA 1
ATOM 1702 C C . LYS A 1 232 ? -24.922 14.828 2.754 1 91.31 232 LYS A C 1
ATOM 1704 O O . LYS A 1 232 ? -25.578 15.789 3.16 1 91.31 232 LYS A O 1
ATOM 1709 N N . HIS A 1 233 ? -23.688 14.914 2.492 1 95.25 233 HIS A N 1
ATOM 1710 C CA . HIS A 1 233 ? -22.906 16.109 2.799 1 95.25 233 HIS A CA 1
ATOM 1711 C C . HIS A 1 233 ? -22.312 16.719 1.534 1 95.25 233 HIS A C 1
ATOM 1713 O O . HIS A 1 233 ? -22.266 16.062 0.488 1 95.25 233 HIS A O 1
ATOM 1719 N N . ARG A 1 234 ? -21.922 17.969 1.666 1 94.81 234 ARG A N 1
ATOM 1720 C CA . ARG A 1 234 ? -21.125 18.562 0.598 1 94.81 234 ARG A CA 1
ATOM 1721 C C . ARG A 1 234 ? -19.859 17.766 0.338 1 94.81 234 ARG A C 1
ATOM 1723 O O . ARG A 1 234 ? -19.047 17.562 1.243 1 94.81 234 ARG A O 1
ATOM 1730 N N . PRO A 1 235 ? -19.719 17.25 -0.888 1 96.25 235 PRO A N 1
ATOM 1731 C CA . PRO A 1 235 ? -18.531 16.438 -1.156 1 96.25 235 PRO A CA 1
ATOM 1732 C C . PRO A 1 235 ? -17.266 17.281 -1.261 1 96.25 235 PRO A C 1
ATOM 1734 O O . PRO A 1 235 ? -17.328 18.438 -1.657 1 96.25 235 PRO A O 1
ATOM 1737 N N . VAL A 1 236 ? -16.156 16.719 -0.901 1 97.38 236 VAL A N 1
ATOM 1738 C CA . VAL A 1 236 ? -14.852 17.344 -1.041 1 97.38 236 VAL A CA 1
ATOM 1739 C C . VAL A 1 236 ? -13.992 16.562 -2.025 1 97.38 236 VAL A C 1
ATOM 1741 O O . VAL A 1 236 ? -13.594 15.43 -1.739 1 97.38 236 VAL A O 1
ATOM 1744 N N . HIS A 1 237 ? -13.664 17.172 -3.104 1 96.56 237 HIS A N 1
ATOM 1745 C CA . HIS A 1 237 ? -12.953 16.516 -4.195 1 96.56 237 HIS A CA 1
ATOM 1746 C C . HIS A 1 237 ? -11.445 16.562 -3.977 1 96.56 237 HIS A C 1
ATOM 1748 O O . HIS A 1 237 ? -10.93 17.531 -3.404 1 96.56 237 HIS A O 1
ATOM 1754 N N . LEU A 1 238 ? -10.766 15.531 -4.352 1 95.62 238 LEU A N 1
ATOM 1755 C CA . LEU A 1 238 ? -9.305 15.453 -4.336 1 95.62 238 LEU A CA 1
ATOM 1756 C C . LEU A 1 238 ? -8.734 15.766 -5.715 1 95.62 238 LEU A C 1
ATOM 1758 O O . LEU A 1 238 ? -8.828 14.953 -6.637 1 95.62 238 LEU A O 1
ATOM 1762 N N . LEU A 1 239 ? -8.016 16.859 -5.91 1 93.06 239 LEU A N 1
ATOM 1763 C CA . LEU A 1 239 ? -7.723 17.406 -7.227 1 93.06 239 LEU A CA 1
ATOM 1764 C C . LEU A 1 239 ? -6.34 16.984 -7.703 1 93.06 239 LEU A C 1
ATOM 1766 O O . LEU A 1 239 ? -6.102 16.875 -8.906 1 93.06 239 LEU A O 1
ATOM 1770 N N . GLY A 1 240 ? -5.441 16.906 -6.758 1 93.94 240 GLY A N 1
ATOM 1771 C CA . GLY A 1 240 ? -4.082 16.578 -7.16 1 93.94 240 GLY A CA 1
ATOM 1772 C C . GLY A 1 240 ? -3.205 16.156 -5.996 1 93.94 240 GLY A C 1
ATOM 1773 O O . GLY A 1 240 ? -3.35 16.672 -4.883 1 93.94 240 GLY A O 1
ATOM 1774 N N . PHE A 1 241 ? -2.311 15.25 -6.371 1 96.5 241 PHE A N 1
ATOM 1775 C CA . PHE A 1 241 ? -1.354 14.727 -5.402 1 96.5 241 PHE A CA 1
ATOM 1776 C C . PHE A 1 241 ? 0.075 14.938 -5.887 1 96.5 241 PHE A C 1
ATOM 1778 O O . PHE A 1 241 ? 0.322 15.031 -7.09 1 96.5 241 PHE A O 1
ATOM 1785 N N . GLY A 1 242 ? 0.98 15.078 -4.941 1 97.56 242 GLY A N 1
ATOM 1786 C CA . GLY A 1 242 ? 2.41 15.109 -5.207 1 97.56 242 GLY A CA 1
ATOM 1787 C C . GLY A 1 242 ? 3.229 14.406 -4.141 1 97.56 242 GLY A C 1
ATOM 1788 O O . GLY A 1 242 ? 2.865 14.422 -2.961 1 97.56 242 GLY A O 1
ATOM 1789 N N . GLU A 1 243 ? 4.32 13.781 -4.594 1 96.94 243 GLU A N 1
ATOM 1790 C CA . GLU A 1 243 ? 5.262 13.164 -3.666 1 96.94 243 GLU A CA 1
ATOM 1791 C C . GLU A 1 243 ? 6.676 13.695 -3.881 1 96.94 243 GLU A C 1
ATOM 1793 O O . GLU A 1 243 ? 7.047 14.047 -5.004 1 96.94 243 GLU A O 1
ATOM 1798 N N . GLY A 1 244 ? 7.406 13.812 -2.83 1 93.69 244 GLY A N 1
ATOM 1799 C CA . GLY A 1 244 ? 8.82 14.156 -2.801 1 93.69 244 GLY A CA 1
ATOM 1800 C C . GLY A 1 244 ? 9.578 13.438 -1.702 1 93.69 244 GLY A C 1
ATOM 1801 O O . GLY A 1 244 ? 9.305 13.633 -0.518 1 93.69 244 GLY A O 1
ATOM 1802 N N . HIS A 1 245 ? 10.562 12.586 -2.184 1 89 245 HIS A N 1
ATOM 1803 C CA . HIS A 1 245 ? 11.305 11.75 -1.244 1 89 245 HIS A CA 1
ATOM 1804 C C . HIS A 1 245 ? 12.805 12 -1.353 1 89 245 HIS A C 1
ATOM 1806 O O . HIS A 1 245 ? 13.375 11.93 -2.445 1 89 245 HIS A O 1
ATOM 1812 N N . THR A 1 246 ? 13.375 12.398 -0.305 1 78.19 246 THR A N 1
ATOM 1813 C CA . THR A 1 246 ? 14.719 12.969 -0.414 1 78.19 246 THR A CA 1
ATOM 1814 C C . THR A 1 246 ? 15.766 11.992 0.099 1 78.19 246 THR A C 1
ATOM 1816 O O . THR A 1 246 ? 16.859 11.883 -0.472 1 78.19 246 THR A O 1
ATOM 1819 N N . HIS A 1 247 ? 15.539 11.391 1.2 1 72.94 247 HIS A N 1
ATOM 1820 C CA . HIS A 1 247 ? 16.547 10.531 1.786 1 72.94 247 HIS A CA 1
ATOM 1821 C C . HIS A 1 247 ? 15.922 9.406 2.598 1 72.94 247 HIS A C 1
ATOM 1823 O O . HIS A 1 247 ? 14.758 9.5 3.004 1 72.94 247 HIS A O 1
ATOM 1829 N N . GLY A 1 248 ? 16.719 8.43 2.748 1 60.03 248 GLY A N 1
ATOM 1830 C CA . GLY A 1 248 ? 16.297 7.391 3.676 1 60.03 248 GLY A CA 1
ATOM 1831 C C . GLY A 1 248 ? 16.828 7.594 5.082 1 60.03 248 GLY A C 1
ATOM 1832 O O . GLY A 1 248 ? 16.156 7.273 6.059 1 60.03 248 GLY A O 1
ATOM 1833 N N . PHE A 1 249 ? 18 8.094 5.113 1 58.69 249 PHE A N 1
ATOM 1834 C CA . PHE A 1 249 ? 18.656 8.391 6.383 1 58.69 249 PHE A CA 1
ATOM 1835 C C . PHE A 1 249 ? 19.156 9.828 6.414 1 58.69 249 PHE A C 1
ATOM 1837 O O . PHE A 1 249 ? 19.469 10.406 5.371 1 58.69 249 PHE A O 1
ATOM 1844 N N . LEU A 1 250 ? 19.156 10.32 7.562 1 58.03 250 LEU A N 1
ATOM 1845 C CA . LEU A 1 250 ? 19.578 11.711 7.707 1 58.03 250 LEU A CA 1
ATOM 1846 C C . LEU A 1 250 ? 20.984 11.914 7.152 1 58.03 250 LEU A C 1
ATOM 1848 O O . LEU A 1 250 ? 21.281 12.961 6.582 1 58.03 250 LEU A O 1
ATOM 1852 N N . THR A 1 251 ? 21.719 10.906 7.336 1 53.38 251 THR A N 1
ATOM 1853 C CA . THR A 1 251 ? 23.109 11.016 6.895 1 53.38 251 THR A CA 1
ATOM 1854 C C . THR A 1 251 ? 23.188 11.117 5.371 1 53.38 251 THR A C 1
ATOM 1856 O O . THR A 1 251 ? 24.203 11.523 4.824 1 53.38 251 THR A O 1
ATOM 1859 N N . SER A 1 252 ? 22.078 10.883 4.801 1 56.25 252 SER A N 1
ATOM 1860 C CA . SER A 1 252 ? 22.062 10.898 3.342 1 56.25 252 SER A CA 1
ATOM 1861 C C . SER A 1 252 ? 21.469 12.188 2.805 1 56.25 252 SER A C 1
ATOM 1863 O O . SER A 1 252 ? 21.281 12.336 1.596 1 56.25 252 SER A O 1
ATOM 1865 N N . LEU A 1 253 ? 21.266 13.023 3.791 1 62.03 253 LEU A N 1
ATOM 1866 C CA . LEU A 1 253 ? 20.656 14.289 3.402 1 62.03 253 LEU A CA 1
ATOM 1867 C C . LEU A 1 253 ? 21.641 15.172 2.646 1 62.03 253 LEU A C 1
ATOM 1869 O O . LEU A 1 253 ? 22.688 15.523 3.178 1 62.03 253 LEU A O 1
ATOM 1873 N N . ALA A 1 254 ? 21.344 15.438 1.427 1 60.78 254 ALA A N 1
ATOM 1874 C CA . ALA A 1 254 ? 22.219 16.266 0.59 1 60.78 254 ALA A CA 1
ATOM 1875 C C . ALA A 1 254 ? 22.125 17.734 0.996 1 60.78 254 ALA A C 1
ATOM 1877 O O . ALA A 1 254 ? 23.125 18.453 0.979 1 60.78 254 ALA A O 1
ATOM 1878 N N . ARG A 1 255 ? 20.969 18.188 1.352 1 73.56 255 ARG A N 1
ATOM 1879 C CA . ARG A 1 255 ? 20.703 19.562 1.775 1 73.56 255 ARG A CA 1
ATOM 1880 C C . ARG A 1 255 ? 19.938 19.594 3.094 1 73.56 255 ARG A C 1
ATOM 1882 O O . ARG A 1 255 ? 18.703 19.562 3.105 1 73.56 255 ARG A O 1
ATOM 1889 N N . PRO A 1 256 ? 20.578 19.734 4.133 1 70.44 256 PRO A N 1
ATOM 1890 C CA . PRO A 1 256 ? 19.969 19.516 5.453 1 70.44 256 PRO A CA 1
ATOM 1891 C C . PRO A 1 256 ? 18.828 20.484 5.746 1 70.44 256 PRO A C 1
ATOM 1893 O O . PRO A 1 256 ? 17.922 20.156 6.52 1 70.44 256 PRO A O 1
ATOM 1896 N N . GLY A 1 257 ? 18.734 21.578 5.102 1 77 257 GLY A N 1
ATOM 1897 C CA . GLY A 1 257 ? 17.672 22.516 5.422 1 77 257 GLY A CA 1
ATOM 1898 C C . GLY A 1 257 ? 16.5 22.453 4.457 1 77 257 GLY A C 1
ATOM 1899 O O . GLY A 1 257 ? 15.547 23.219 4.598 1 77 257 GLY A O 1
ATOM 1900 N N . ARG A 1 258 ? 16.578 21.469 3.611 1 81.62 258 ARG A N 1
ATOM 1901 C CA . ARG A 1 258 ? 15.516 21.344 2.621 1 81.62 258 ARG A CA 1
ATOM 1902 C C . ARG A 1 258 ? 14.812 19.984 2.742 1 81.62 258 ARG A C 1
ATOM 1904 O O . ARG A 1 258 ? 15.422 19 3.135 1 81.62 258 ARG A O 1
ATOM 1911 N N . THR A 1 259 ? 13.516 20.031 2.508 1 87.94 259 THR A N 1
ATOM 1912 C CA . THR A 1 259 ? 12.719 18.812 2.615 1 87.94 259 THR A CA 1
ATOM 1913 C C . THR A 1 259 ? 12.094 18.453 1.272 1 87.94 259 THR A C 1
ATOM 1915 O O . THR A 1 259 ? 12.297 19.156 0.278 1 87.94 259 THR A O 1
ATOM 1918 N N . GLY A 1 260 ? 11.406 17.312 1.27 1 91.31 260 GLY A N 1
ATOM 1919 C CA . GLY A 1 260 ? 10.711 16.844 0.073 1 91.31 260 GLY A CA 1
ATOM 1920 C C . GLY A 1 260 ? 9.484 17.672 -0.261 1 91.31 260 GLY A C 1
ATOM 1921 O O . GLY A 1 260 ? 8.898 17.516 -1.335 1 91.31 260 GLY A O 1
ATOM 1922 N N . ALA A 1 261 ? 9.133 18.594 0.621 1 94.56 261 ALA A N 1
ATOM 1923 C CA . ALA A 1 261 ? 7.984 19.453 0.366 1 94.56 261 ALA A CA 1
ATOM 1924 C C . ALA A 1 261 ? 8.227 20.359 -0.84 1 94.56 261 ALA A C 1
ATOM 1926 O O . ALA A 1 261 ? 7.289 20.75 -1.528 1 94.56 261 ALA A O 1
ATOM 1927 N N . ALA A 1 262 ? 9.484 20.688 -1.119 1 94.44 262 ALA A N 1
ATOM 1928 C CA . ALA A 1 262 ? 9.859 21.516 -2.256 1 94.44 262 ALA A CA 1
ATOM 1929 C C . ALA A 1 262 ? 9.516 20.828 -3.576 1 94.44 262 ALA A C 1
ATOM 1931 O O . ALA A 1 262 ? 9.406 21.5 -4.613 1 94.44 262 ALA A O 1
ATOM 1932 N N . ARG A 1 263 ? 9.328 19.562 -3.533 1 95.31 263 ARG A N 1
ATOM 1933 C CA . ARG A 1 263 ? 8.938 18.812 -4.719 1 95.31 263 ARG A CA 1
ATOM 1934 C C . ARG A 1 263 ? 7.469 18.406 -4.66 1 95.31 263 ARG A C 1
ATOM 1936 O O . ARG A 1 263 ? 6.73 18.609 -5.629 1 95.31 263 ARG A O 1
ATOM 1943 N N . SER A 1 264 ? 7.027 17.875 -3.529 1 97.44 264 SER A N 1
ATOM 1944 C CA . SER A 1 264 ? 5.664 17.359 -3.41 1 97.44 264 SER A CA 1
ATOM 1945 C C . SER A 1 264 ? 4.637 18.469 -3.58 1 97.44 264 SER A C 1
ATOM 1947 O O . SER A 1 264 ? 3.596 18.266 -4.207 1 97.44 264 SER A O 1
ATOM 1949 N N . GLY A 1 265 ? 4.891 19.641 -3.006 1 97.81 265 GLY A N 1
ATOM 1950 C CA . GLY A 1 265 ? 3.971 20.766 -3.082 1 97.81 265 GLY A CA 1
ATOM 1951 C C . GLY A 1 265 ? 3.717 21.234 -4.5 1 97.81 265 GLY A C 1
ATOM 1952 O O . GLY A 1 265 ? 2.596 21.125 -5.004 1 97.81 265 GLY A O 1
ATOM 1953 N N . PRO A 1 266 ? 4.766 21.734 -5.172 1 97.25 266 PRO A N 1
ATOM 1954 C CA . PRO A 1 266 ? 4.605 22.172 -6.559 1 97.25 266 PRO A CA 1
ATOM 1955 C C . PRO A 1 266 ? 3.965 21.109 -7.449 1 97.25 266 PRO A C 1
ATOM 1957 O O . PRO A 1 266 ? 3.152 21.438 -8.32 1 97.25 266 PRO A O 1
ATOM 1960 N N . MET A 1 267 ? 4.289 19.875 -7.25 1 97.44 267 MET A N 1
ATOM 1961 C CA . MET A 1 267 ? 3.697 18.797 -8.031 1 97.44 267 MET A CA 1
ATOM 1962 C C . MET A 1 267 ? 2.193 18.719 -7.793 1 97.44 267 MET A C 1
ATOM 1964 O O . MET A 1 267 ? 1.42 18.531 -8.734 1 97.44 267 MET A O 1
ATOM 1968 N N . ALA A 1 268 ? 1.783 18.75 -6.535 1 98 268 ALA A N 1
ATOM 1969 C CA . ALA A 1 268 ? 0.359 18.734 -6.215 1 98 268 ALA A CA 1
ATOM 1970 C C . ALA A 1 268 ? -0.356 19.922 -6.855 1 98 268 ALA A C 1
ATOM 1972 O O . ALA A 1 268 ? -1.473 19.781 -7.359 1 98 268 ALA A O 1
ATOM 1973 N N . PHE A 1 269 ? 0.248 21.078 -6.828 1 98.25 269 PHE A N 1
ATOM 1974 C CA . PHE A 1 269 ? -0.324 22.281 -7.438 1 98.25 269 PHE A CA 1
ATOM 1975 C C . PHE A 1 269 ? -0.447 22.109 -8.945 1 98.25 269 PHE A C 1
ATOM 1977 O O . PHE A 1 269 ? -1.503 22.375 -9.523 1 98.25 269 PHE A O 1
ATOM 1984 N N . GLU A 1 270 ? 0.568 21.641 -9.547 1 97.12 270 GLU A N 1
ATOM 1985 C CA . GLU A 1 270 ? 0.542 21.406 -10.992 1 97.12 270 GLU A CA 1
ATOM 1986 C C . GLU A 1 270 ? -0.583 20.453 -11.383 1 97.12 270 GLU A C 1
ATOM 1988 O O . GLU A 1 270 ? -1.356 20.75 -12.297 1 97.12 270 GLU A O 1
ATOM 1993 N N . ARG A 1 271 ? -0.733 19.391 -10.68 1 94.69 271 ARG A N 1
ATOM 1994 C CA . ARG A 1 271 ? -1.673 18.344 -11.023 1 94.69 271 ARG A CA 1
ATOM 1995 C C . ARG A 1 271 ? -3.104 18.734 -10.688 1 94.69 271 ARG A C 1
ATOM 1997 O O . ARG A 1 271 ? -4.059 18.156 -11.203 1 94.69 271 ARG A O 1
ATOM 2004 N N . SER A 1 272 ? -3.24 19.656 -9.797 1 94.88 272 SER A N 1
ATOM 2005 C CA . SER A 1 272 ? -4.574 20.141 -9.43 1 94.88 272 SER A CA 1
ATOM 2006 C C . SER A 1 272 ? -4.984 21.344 -10.273 1 94.88 272 SER A C 1
ATOM 2008 O O . SER A 1 272 ? -6.152 21.734 -10.273 1 94.88 272 SER A O 1
ATOM 2010 N N . GLY A 1 273 ? -4.02 21.984 -10.922 1 96.12 273 GLY A N 1
ATOM 2011 C CA . GLY A 1 273 ? -4.289 23.219 -11.633 1 96.12 273 GLY A CA 1
ATOM 2012 C C . GLY A 1 273 ? -4.48 24.422 -10.719 1 96.12 273 GLY A C 1
ATOM 2013 O O . GLY A 1 273 ? -5.141 25.391 -11.086 1 96.12 273 GLY A O 1
ATOM 2014 N N . ARG A 1 274 ? -4.023 24.312 -9.516 1 97.12 274 ARG A N 1
ATOM 2015 C CA . ARG A 1 274 ? -4.105 25.391 -8.531 1 97.12 274 ARG A CA 1
ATOM 2016 C C . ARG A 1 274 ? -2.723 25.938 -8.211 1 97.12 274 ARG A C 1
ATOM 2018 O O . ARG A 1 274 ? -1.709 25.359 -8.586 1 97.12 274 ARG A O 1
ATOM 2025 N N . ALA A 1 275 ? -2.707 27.078 -7.633 1 98.25 275 ALA A N 1
ATOM 2026 C CA . ALA A 1 275 ? -1.508 27.75 -7.121 1 98.25 275 ALA A CA 1
ATOM 2027 C C . ALA A 1 275 ? -1.637 28.031 -5.629 1 98.25 275 ALA A C 1
ATOM 2029 O O . ALA A 1 275 ? -2.736 28 -5.074 1 98.25 275 ALA A O 1
ATOM 2030 N N . PRO A 1 276 ? -0.491 28.297 -4.969 1 98.25 276 PRO A N 1
ATOM 2031 C CA . PRO A 1 276 ? -0.579 28.625 -3.545 1 98.25 276 PRO A CA 1
ATOM 2032 C C . PRO A 1 276 ? -1.584 29.734 -3.254 1 98.25 276 PRO A C 1
ATOM 2034 O O . PRO A 1 276 ? -2.293 29.688 -2.246 1 98.25 276 PRO A O 1
ATOM 2037 N N . ALA A 1 277 ? -1.756 30.656 -4.141 1 97.94 277 ALA A N 1
ATOM 2038 C CA . ALA A 1 277 ? -2.646 31.812 -3.953 1 97.94 277 ALA A CA 1
ATOM 2039 C C . ALA A 1 277 ? -4.109 31.375 -3.984 1 97.94 277 ALA A C 1
ATOM 2041 O O . ALA A 1 277 ? -4.992 32.125 -3.549 1 97.94 277 ALA A O 1
ATOM 2042 N N . ASP A 1 278 ? -4.402 30.203 -4.496 1 97.62 278 ASP A N 1
ATOM 2043 C CA . ASP A 1 278 ? -5.77 29.703 -4.621 1 97.62 278 ASP A CA 1
ATOM 2044 C C . ASP A 1 278 ? -6.195 28.969 -3.355 1 97.62 278 ASP A C 1
ATOM 2046 O O . ASP A 1 278 ? -7.352 28.547 -3.232 1 97.62 278 ASP A O 1
ATOM 2050 N N . ILE A 1 279 ? -5.305 28.797 -2.391 1 98.56 279 ILE A N 1
ATOM 2051 C CA . ILE A 1 279 ? -5.551 27.953 -1.232 1 98.56 279 ILE A CA 1
ATOM 2052 C C . ILE A 1 279 ? -6.125 28.781 -0.09 1 98.56 279 ILE A C 1
ATOM 2054 O O . ILE A 1 279 ? -5.574 29.828 0.258 1 98.56 279 ILE A O 1
ATOM 2058 N N . ASP A 1 280 ? -7.191 28.312 0.521 1 98.44 280 ASP A N 1
ATOM 2059 C CA . ASP A 1 280 ? -7.855 29.016 1.608 1 98.44 280 ASP A CA 1
ATOM 2060 C C . ASP A 1 280 ? -7.336 28.547 2.967 1 98.44 280 ASP A C 1
ATOM 2062 O O . ASP A 1 280 ? -7.328 29.328 3.932 1 98.44 280 ASP A O 1
ATOM 2066 N N . ILE A 1 281 ? -6.984 27.297 3.074 1 98.69 281 ILE A N 1
ATOM 2067 C CA . ILE A 1 281 ? -6.484 26.75 4.332 1 98.69 281 ILE A CA 1
ATOM 2068 C C . ILE A 1 281 ? -5.344 25.781 4.055 1 98.69 281 ILE A C 1
ATOM 2070 O O . ILE A 1 281 ? -5.359 25.062 3.053 1 98.69 281 ILE A O 1
ATOM 2074 N N . ALA A 1 282 ? -4.355 25.75 4.887 1 98.88 282 ALA A N 1
ATOM 2075 C CA . ALA A 1 282 ? -3.24 24.812 4.793 1 98.88 282 ALA A CA 1
ATOM 2076 C C . ALA A 1 282 ? -3.17 23.922 6.027 1 98.88 282 ALA A C 1
ATOM 2078 O O . ALA A 1 282 ? -3.223 24.406 7.16 1 98.88 282 ALA A O 1
ATOM 2079 N N . LEU A 1 283 ? -3.133 22.672 5.824 1 98.75 283 LEU A N 1
ATOM 2080 C CA . LEU A 1 283 ? -3.027 21.672 6.883 1 98.75 283 LEU A CA 1
ATOM 2081 C C . LEU A 1 283 ? -1.733 20.875 6.754 1 98.75 283 LEU A C 1
ATOM 2083 O O . LEU A 1 283 ? -1.604 20.031 5.859 1 98.75 283 LEU A O 1
ATOM 2087 N N . LEU A 1 284 ? -0.836 21.125 7.668 1 98.12 284 LEU A N 1
ATOM 2088 C CA . LEU A 1 284 ? 0.546 20.688 7.527 1 98.12 284 LEU A CA 1
ATOM 2089 C C . LEU A 1 284 ? 0.968 19.828 8.719 1 98.12 284 LEU A C 1
ATOM 2091 O O . LEU A 1 284 ? 0.806 20.234 9.867 1 98.12 284 LEU A O 1
ATOM 2095 N N . TYR A 1 285 ? 1.531 18.688 8.391 1 96.38 285 TYR A N 1
ATOM 2096 C CA . TYR A 1 285 ? 2.057 17.812 9.43 1 96.38 285 TYR A CA 1
ATOM 2097 C C . TYR A 1 285 ? 3.1 18.531 10.273 1 96.38 285 TYR A C 1
ATOM 2099 O O . TYR A 1 285 ? 3.994 19.188 9.742 1 96.38 285 TYR A O 1
ATOM 2107 N N . ASP A 1 286 ? 2.986 18.375 11.633 1 95.31 286 ASP A N 1
ATOM 2108 C CA . ASP A 1 286 ? 3.811 19.234 12.484 1 95.31 286 ASP A CA 1
ATOM 2109 C C . ASP A 1 286 ? 4.277 18.484 13.734 1 95.31 286 ASP A C 1
ATOM 2111 O O . ASP A 1 286 ? 4.102 18.953 14.852 1 95.31 286 ASP A O 1
ATOM 2115 N N . ALA A 1 287 ? 5.082 17.484 13.508 1 92.19 287 ALA A N 1
ATOM 2116 C CA . ALA A 1 287 ? 5.676 16.797 14.656 1 92.19 287 ALA A CA 1
ATOM 2117 C C . ALA A 1 287 ? 6.469 17.766 15.523 1 92.19 287 ALA A C 1
ATOM 2119 O O . ALA A 1 287 ? 6.543 17.609 16.734 1 92.19 287 ALA A O 1
ATOM 2120 N N . PHE A 1 288 ? 7.051 18.703 14.898 1 94.44 288 PHE A N 1
ATOM 2121 C CA . PHE A 1 288 ? 7.781 19.781 15.547 1 94.44 288 PHE A CA 1
ATOM 2122 C C . PHE A 1 288 ? 7.402 21.125 14.961 1 94.44 288 PHE A C 1
ATOM 2124 O O . PHE A 1 288 ? 7.055 21.219 13.781 1 94.44 288 PHE A O 1
ATOM 2131 N N . ALA A 1 289 ? 7.547 22.141 15.781 1 97.06 289 ALA A N 1
ATOM 2132 C CA . ALA A 1 289 ? 7.031 23.453 15.438 1 97.06 289 ALA A CA 1
ATOM 2133 C C . ALA A 1 289 ? 7.773 24.047 14.242 1 97.06 289 ALA A C 1
ATOM 2135 O O . ALA A 1 289 ? 7.266 24.953 13.57 1 97.06 289 ALA A O 1
ATOM 2136 N N . SER A 1 290 ? 8.984 23.562 13.938 1 96.19 290 SER A N 1
ATOM 2137 C CA . SER A 1 290 ? 9.742 24.062 12.797 1 96.19 290 SER A CA 1
ATOM 2138 C C . SER A 1 290 ? 9.133 23.594 11.477 1 96.19 290 SER A C 1
ATOM 2140 O O . SER A 1 290 ? 9.289 24.234 10.445 1 96.19 290 SER A O 1
ATOM 2142 N N . ASN A 1 291 ? 8.414 22.5 11.516 1 96.06 291 ASN A N 1
ATOM 2143 C CA . ASN A 1 291 ? 8.047 21.797 10.289 1 96.06 291 ASN A CA 1
ATOM 2144 C C . ASN A 1 291 ? 7.031 22.594 9.469 1 96.06 291 ASN A C 1
ATOM 2146 O O . ASN A 1 291 ? 7.223 22.812 8.273 1 96.06 291 ASN A O 1
ATOM 2150 N N . PRO A 1 292 ? 5.957 23.031 10.07 1 97.56 292 PRO A N 1
ATOM 2151 C CA . PRO A 1 292 ? 5.027 23.812 9.258 1 97.56 292 PRO A CA 1
ATOM 2152 C C . PRO A 1 292 ? 5.672 25.062 8.648 1 97.56 292 PRO A C 1
ATOM 2154 O O . PRO A 1 292 ? 5.336 25.438 7.523 1 97.56 292 PRO A O 1
ATOM 2157 N N . ALA A 1 293 ? 6.559 25.703 9.375 1 97.56 293 ALA A N 1
ATOM 2158 C CA . ALA A 1 293 ? 7.262 26.875 8.852 1 97.56 293 ALA A CA 1
ATOM 2159 C C . ALA A 1 293 ? 8.078 26.516 7.613 1 97.56 293 ALA A C 1
ATOM 2161 O O . ALA A 1 293 ? 8.016 27.203 6.598 1 97.56 293 ALA A O 1
ATOM 2162 N N . MET A 1 294 ? 8.797 25.453 7.715 1 96.06 294 MET A N 1
ATOM 2163 C CA . MET A 1 294 ? 9.609 24.984 6.598 1 96.06 294 MET A CA 1
ATOM 2164 C C . MET A 1 294 ? 8.742 24.641 5.395 1 96.06 294 MET A C 1
ATOM 2166 O O . MET A 1 294 ? 9.062 25.016 4.262 1 96.06 294 MET A O 1
ATOM 2170 N N . ILE A 1 295 ? 7.645 23.953 5.609 1 97.12 295 ILE A N 1
ATOM 2171 C CA . ILE A 1 295 ? 6.77 23.469 4.547 1 97.12 295 ILE A CA 1
ATOM 2172 C C . ILE A 1 295 ? 6.094 24.656 3.857 1 97.12 295 ILE A C 1
ATOM 2174 O O . ILE A 1 295 ? 5.945 24.656 2.633 1 97.12 295 ILE A O 1
ATOM 2178 N N . LEU A 1 296 ? 5.664 25.656 4.594 1 98.19 296 LEU A N 1
ATOM 2179 C CA . LEU A 1 296 ? 5.07 26.844 4.004 1 98.19 296 LEU A CA 1
ATOM 2180 C C . LEU A 1 296 ? 6.027 27.5 3.002 1 98.19 296 LEU A C 1
ATOM 2182 O O . LEU A 1 296 ? 5.613 27.906 1.917 1 98.19 296 LEU A O 1
ATOM 2186 N N . GLU A 1 297 ? 7.27 27.594 3.379 1 97.19 297 GLU A N 1
ATOM 2187 C CA . GLU A 1 297 ? 8.273 28.172 2.498 1 97.19 297 GLU A CA 1
ATOM 2188 C C . GLU A 1 297 ? 8.492 27.312 1.26 1 97.19 297 GLU A C 1
ATOM 2190 O O . GLU A 1 297 ? 8.453 27.812 0.133 1 97.19 297 GLU A O 1
ATOM 2195 N N . GLU A 1 298 ? 8.609 26.062 1.479 1 95.94 298 GLU A N 1
ATOM 2196 C CA . GLU A 1 298 ? 8.992 25.141 0.405 1 95.94 298 GLU A CA 1
ATOM 2197 C C . GLU A 1 298 ? 7.836 24.906 -0.557 1 95.94 298 GLU A C 1
ATOM 2199 O O . GLU A 1 298 ? 8.047 24.703 -1.754 1 95.94 298 GLU A O 1
ATOM 2204 N N . ALA A 1 299 ? 6.637 24.953 -0.021 1 97.38 299 ALA A N 1
ATOM 2205 C CA . ALA A 1 299 ? 5.465 24.75 -0.872 1 97.38 299 ALA A CA 1
ATOM 2206 C C . ALA A 1 299 ? 5.102 26.047 -1.604 1 97.38 299 ALA A C 1
ATOM 2208 O O . ALA A 1 299 ? 4.215 26.047 -2.459 1 97.38 299 ALA A O 1
ATOM 2209 N N . GLY A 1 300 ? 5.707 27.156 -1.24 1 97.31 300 GLY A N 1
ATOM 2210 C CA . GLY A 1 300 ? 5.562 28.375 -2.018 1 97.31 300 GLY A CA 1
ATOM 2211 C C . GLY A 1 300 ? 4.547 29.344 -1.437 1 97.31 300 GLY A C 1
ATOM 2212 O O . GLY A 1 300 ? 4.152 30.297 -2.092 1 97.31 300 GLY A O 1
ATOM 2213 N N . PHE A 1 301 ? 4.125 29.141 -0.254 1 98.31 301 PHE A N 1
ATOM 2214 C CA . PHE A 1 301 ? 3.146 30.031 0.362 1 98.31 301 PHE A CA 1
ATOM 2215 C C . PHE A 1 301 ? 3.816 31.312 0.859 1 98.31 301 PHE A C 1
ATOM 2217 O O . PHE A 1 301 ? 3.193 32.375 0.887 1 98.31 301 PHE A O 1
ATOM 2224 N N . VAL A 1 302 ? 5.016 31.125 1.347 1 97.44 302 VAL A N 1
ATOM 2225 C CA . VAL A 1 302 ? 5.801 32.25 1.866 1 97.44 302 VAL A CA 1
ATOM 2226 C C . VAL A 1 302 ? 7.223 32.188 1.312 1 97.44 302 VAL A C 1
ATOM 2228 O O . VAL A 1 302 ? 7.707 31.094 0.956 1 97.44 302 VAL A O 1
ATOM 2231 N N . LYS A 1 303 ? 7.855 33.312 1.142 1 96.56 303 LYS A N 1
ATOM 2232 C CA . LYS A 1 303 ? 9.242 33.344 0.687 1 96.56 303 LYS A CA 1
ATOM 2233 C C . LYS A 1 303 ? 10.172 32.719 1.726 1 96.56 303 LYS A C 1
ATOM 2235 O O . LYS A 1 303 ? 9.867 32.719 2.922 1 96.56 303 LYS A O 1
ATOM 2240 N N . PRO A 1 304 ? 11.32 32.156 1.23 1 94.62 304 PRO A N 1
ATOM 2241 C CA . PRO A 1 304 ? 12.289 31.656 2.205 1 94.62 304 PRO A CA 1
ATOM 2242 C C . PRO A 1 304 ? 12.648 32.688 3.277 1 94.62 304 PRO A C 1
ATOM 2244 O O . PRO A 1 304 ? 12.938 33.844 2.959 1 94.62 304 PRO A O 1
ATOM 2247 N N . GLY A 1 305 ? 12.547 32.25 4.492 1 95.5 305 GLY A N 1
ATOM 2248 C CA . GLY A 1 305 ? 12.852 33.125 5.609 1 95.5 305 GLY A CA 1
ATOM 2249 C C . GLY A 1 305 ? 11.664 33.969 6.035 1 95.5 305 GLY A C 1
ATOM 2250 O O . GLY A 1 305 ? 11.773 34.781 6.957 1 95.5 305 GLY A O 1
ATOM 2251 N N . GLY A 1 306 ? 10.602 33.75 5.453 1 97.12 306 GLY A N 1
ATOM 2252 C CA . GLY A 1 306 ? 9.453 34.594 5.73 1 97.12 306 GLY A CA 1
ATOM 2253 C C . GLY A 1 306 ? 8.438 33.969 6.645 1 97.12 306 GLY A C 1
ATOM 2254 O O . GLY A 1 306 ? 7.457 34.594 7.047 1 97.12 306 GLY A O 1
ATOM 2255 N N . ALA A 1 307 ? 8.594 32.75 7.066 1 97.19 307 ALA A N 1
ATOM 2256 C CA . ALA A 1 307 ? 7.594 31.984 7.824 1 97.19 307 ALA A CA 1
ATOM 2257 C C . ALA A 1 307 ? 7.371 32.594 9.203 1 97.19 307 ALA A C 1
ATOM 2259 O O . ALA A 1 307 ? 6.238 32.688 9.68 1 97.19 307 ALA A O 1
ATOM 2260 N N . GLY A 1 308 ? 8.445 32.969 9.859 1 96.44 308 GLY A N 1
ATOM 2261 C CA . GLY A 1 308 ? 8.32 33.594 11.148 1 96.44 308 GLY A CA 1
ATOM 2262 C C . GLY A 1 308 ? 7.43 34.844 11.117 1 96.44 308 GLY A C 1
ATOM 2263 O O . GLY A 1 308 ? 6.531 34.969 11.953 1 96.44 308 GLY A O 1
ATOM 2264 N N . ASP A 1 309 ? 7.699 35.719 10.164 1 97.44 309 ASP A N 1
ATOM 2265 C CA . ASP A 1 309 ? 6.887 36.938 9.992 1 97.44 309 ASP A CA 1
ATOM 2266 C C . ASP A 1 309 ? 5.434 36.562 9.688 1 97.44 309 ASP A C 1
ATOM 2268 O O . ASP A 1 309 ? 4.508 37.219 10.195 1 97.44 309 ASP A O 1
ATOM 2272 N N . PHE A 1 310 ? 5.27 35.625 8.883 1 98.38 310 PHE A N 1
ATOM 2273 C CA . PHE A 1 310 ? 3.949 35.125 8.5 1 98.38 310 PHE A CA 1
ATOM 2274 C C . PHE A 1 310 ? 3.127 34.781 9.734 1 98.38 310 PHE A C 1
ATOM 2276 O O . PHE A 1 310 ? 1.972 35.188 9.852 1 98.38 310 PHE A O 1
ATOM 2283 N N . TYR A 1 311 ? 3.686 34.031 10.656 1 98.44 311 TYR A N 1
ATOM 2284 C CA . TYR A 1 311 ? 2.992 33.625 11.875 1 98.44 311 TYR A CA 1
ATOM 2285 C C . TYR A 1 311 ? 2.854 34.812 12.836 1 98.44 311 TYR A C 1
ATOM 2287 O O . TYR A 1 311 ? 1.81 34.969 13.469 1 98.44 311 TYR A O 1
ATOM 2295 N N . ARG A 1 312 ? 3.877 35.625 12.977 1 97.25 312 ARG A N 1
ATOM 2296 C CA . ARG A 1 312 ? 3.871 36.75 13.875 1 97.25 312 ARG A CA 1
ATOM 2297 C C . ARG A 1 312 ? 2.777 37.75 13.492 1 97.25 312 ARG A C 1
ATOM 2299 O O . ARG A 1 312 ? 2.17 38.375 14.367 1 97.25 312 ARG A O 1
ATOM 2306 N N . ASP A 1 313 ? 2.57 37.875 12.242 1 98 313 ASP A N 1
ATOM 2307 C CA . ASP A 1 313 ? 1.585 38.812 11.734 1 98 313 ASP A CA 1
ATOM 2308 C C . ASP A 1 313 ? 0.168 38.25 11.883 1 98 313 ASP A C 1
ATOM 2310 O O . ASP A 1 313 ? -0.803 38.938 11.516 1 98 313 ASP A O 1
ATOM 2314 N N . GLY A 1 314 ? -0.004 37.062 12.352 1 98.12 314 GLY A N 1
ATOM 2315 C CA . GLY A 1 314 ? -1.31 36.5 12.594 1 98.12 314 GLY A CA 1
ATOM 2316 C C . GLY A 1 314 ? -1.962 35.938 11.344 1 98.12 314 GLY A C 1
ATOM 2317 O O . GLY A 1 314 ? -3.168 35.688 11.328 1 98.12 314 GLY A O 1
ATOM 2318 N N . ARG A 1 315 ? -1.219 35.719 10.281 1 98.44 315 ARG A N 1
ATOM 2319 C CA . ARG A 1 315 ? -1.78 35.312 9.008 1 98.44 315 ARG A CA 1
ATOM 2320 C C . ARG A 1 315 ? -2.248 33.844 9.07 1 98.44 315 ARG A C 1
ATOM 2322 O O . ARG A 1 315 ? -3.182 33.469 8.359 1 98.44 315 ARG A O 1
ATOM 2329 N N . ALA A 1 316 ? -1.669 33.031 9.945 1 98.69 316 ALA A N 1
ATOM 2330 C CA . ALA A 1 316 ? -2.041 31.641 10.102 1 98.69 316 ALA A CA 1
ATOM 2331 C C . ALA A 1 316 ? -3.152 31.484 11.141 1 98.69 316 ALA A C 1
ATOM 2333 O O . ALA A 1 316 ? -3.713 30.391 11.289 1 98.69 316 ALA A O 1
ATOM 2334 N N . ASP A 1 317 ? -3.559 32.562 11.836 1 98.31 317 ASP A N 1
ATOM 2335 C CA . ASP A 1 317 ? -4.453 32.531 12.992 1 98.31 317 ASP A CA 1
ATOM 2336 C C . ASP A 1 317 ? -5.914 32.531 12.555 1 98.31 317 ASP A C 1
ATOM 2338 O O . ASP A 1 317 ? -6.211 32.688 11.367 1 98.31 317 ASP A O 1
ATOM 2342 N N . PRO A 1 318 ? -6.809 32.219 13.555 1 97.88 318 PRO A N 1
ATOM 2343 C CA . PRO A 1 318 ? -8.211 32.5 13.227 1 97.88 318 PRO A CA 1
ATOM 2344 C C . PRO A 1 318 ? -8.43 33.906 12.711 1 97.88 318 PRO A C 1
ATOM 2346 O O . PRO A 1 318 ? -8.008 34.875 13.352 1 97.88 318 PRO A O 1
ATOM 2349 N N . GLY A 1 319 ? -8.961 34 11.539 1 96.69 319 GLY A N 1
ATOM 2350 C CA . GLY A 1 319 ? -9.188 35.312 10.93 1 96.69 319 GLY A CA 1
ATOM 2351 C C . GLY A 1 319 ? -8.062 35.75 10.008 1 96.69 319 GLY A C 1
ATOM 2352 O O . GLY A 1 319 ? -8.172 36.75 9.32 1 96.69 319 GLY A O 1
ATOM 2353 N N . GLY A 1 320 ? -6.988 34.969 9.945 1 97.81 320 GLY A N 1
ATOM 2354 C CA . GLY A 1 320 ? -5.879 35.312 9.062 1 97.81 320 GLY A CA 1
ATOM 2355 C C . GLY A 1 320 ? -6.164 35 7.602 1 97.81 320 GLY A C 1
ATOM 2356 O O . GLY A 1 320 ? -7.223 34.469 7.27 1 97.81 320 GLY A O 1
ATOM 2357 N N . ASP A 1 321 ? -5.234 35.375 6.734 1 96.62 321 ASP A N 1
ATOM 2358 C CA . ASP A 1 321 ? -5.488 35.25 5.301 1 96.62 321 ASP A CA 1
ATOM 2359 C C . ASP A 1 321 ? -5.215 33.812 4.809 1 96.62 321 ASP A C 1
ATOM 2361 O O . ASP A 1 321 ? -5.73 33.406 3.768 1 96.62 321 ASP A O 1
ATOM 2365 N N . LEU A 1 322 ? -4.352 33.094 5.5 1 98.5 322 LEU A N 1
ATOM 2366 C CA . LEU A 1 322 ? -4.152 31.672 5.234 1 98.5 322 LEU A CA 1
ATOM 2367 C C . LEU A 1 322 ? -4.105 30.875 6.535 1 98.5 322 LEU A C 1
ATOM 2369 O O . LEU A 1 322 ? -3.025 30.531 7.023 1 98.5 322 LEU A O 1
ATOM 2373 N N . PRO A 1 323 ? -5.246 30.609 7.055 1 98.81 323 PRO A N 1
ATOM 2374 C CA . PRO A 1 323 ? -5.273 29.766 8.25 1 98.81 323 PRO A CA 1
ATOM 2375 C C . PRO A 1 323 ? -4.484 28.469 8.086 1 98.81 323 PRO A C 1
ATOM 2377 O O . PRO A 1 323 ? -4.574 27.812 7.043 1 98.81 323 PRO A O 1
ATOM 2380 N N . VAL A 1 324 ? -3.662 28.125 9.102 1 98.81 324 VAL A N 1
ATOM 2381 C CA . VAL A 1 324 ? -2.814 26.938 9.086 1 98.81 324 VAL A CA 1
ATOM 2382 C C . VAL A 1 324 ? -3.115 26.062 10.305 1 98.81 324 VAL A C 1
ATOM 2384 O O . VAL A 1 324 ? -3.148 26.562 11.438 1 98.81 324 VAL A O 1
ATOM 2387 N N . ASN A 1 325 ? -3.326 24.75 10.062 1 98.69 325 ASN A N 1
ATOM 2388 C CA . ASN A 1 325 ? -3.555 23.766 11.102 1 98.69 325 ASN A CA 1
ATOM 2389 C C . ASN A 1 325 ? -4.691 24.172 12.031 1 98.69 325 ASN A C 1
ATOM 2391 O O . ASN A 1 325 ? -4.504 24.281 13.242 1 98.69 325 ASN A O 1
ATOM 2395 N N . THR A 1 326 ? -5.859 24.234 11.43 1 98.75 326 THR A N 1
ATOM 2396 C CA . THR A 1 326 ? -7.039 24.797 12.062 1 98.75 326 THR A CA 1
ATOM 2397 C C . THR A 1 326 ? -7.586 23.859 13.141 1 98.75 326 THR A C 1
ATOM 2399 O O . THR A 1 326 ? -8.453 24.25 13.922 1 98.75 326 THR A O 1
ATOM 2402 N N . ASP A 1 327 ? -7.094 22.672 13.234 1 97.81 327 ASP A N 1
ATOM 2403 C CA . ASP A 1 327 ? -7.5 21.766 14.305 1 97.81 327 ASP A CA 1
ATOM 2404 C C . ASP A 1 327 ? -6.578 21.906 15.516 1 97.81 327 ASP A C 1
ATOM 2406 O O . ASP A 1 327 ? -6.824 21.281 16.562 1 97.81 327 ASP A O 1
ATOM 2410 N N . GLY A 1 328 ? -5.516 22.625 15.383 1 97.62 328 GLY A N 1
ATOM 2411 C CA . GLY A 1 328 ? -4.512 22.766 16.422 1 97.62 328 GLY A CA 1
ATOM 2412 C C . GLY A 1 328 ? -3.23 22.016 16.125 1 97.62 328 GLY A C 1
ATOM 2413 O O . GLY A 1 328 ? -2.256 22.109 16.875 1 97.62 328 GLY A O 1
ATOM 2414 N N . GLY A 1 329 ? -3.254 21.234 15.023 1 96.88 329 GLY A N 1
ATOM 2415 C CA . GLY A 1 329 ? -2.08 20.469 14.633 1 96.88 329 GLY A CA 1
ATOM 2416 C C . GLY A 1 329 ? -1.704 19.391 15.625 1 96.88 329 GLY A C 1
ATOM 2417 O O . GLY A 1 329 ? -2.34 19.266 16.672 1 96.88 329 GLY A O 1
ATOM 2418 N N . LEU A 1 330 ? -0.626 18.688 15.32 1 95.62 330 LEU A N 1
ATOM 2419 C CA . LEU A 1 330 ? -0.162 17.609 16.188 1 95.62 330 LEU A CA 1
ATOM 2420 C C . LEU A 1 330 ? 0.363 18.172 17.516 1 95.62 330 LEU A C 1
ATOM 2422 O O . LEU A 1 330 ? 0.36 17.484 18.531 1 95.62 330 LEU A O 1
ATOM 2426 N N . ILE A 1 331 ? 0.771 19.375 17.438 1 95.81 331 ILE A N 1
ATOM 2427 C CA . ILE A 1 331 ? 1.437 20.016 18.578 1 95.81 331 ILE A CA 1
ATOM 2428 C C . ILE A 1 331 ? 0.41 20.344 19.656 1 95.81 331 ILE A C 1
ATOM 2430 O O . ILE A 1 331 ? 0.716 20.297 20.844 1 95.81 331 ILE A O 1
ATOM 2434 N N . ARG A 1 332 ? -0.834 20.641 19.188 1 97.06 332 ARG A N 1
ATOM 2435 C CA . ARG A 1 332 ? -1.807 21.047 20.203 1 97.06 332 ARG A CA 1
ATOM 2436 C C . ARG A 1 332 ? -3.066 20.188 20.125 1 97.06 332 ARG A C 1
ATOM 2438 O O . ARG A 1 332 ? -3.82 20.109 21.094 1 97.06 332 ARG A O 1
ATOM 2445 N N . PHE A 1 333 ? -3.43 19.703 19 1 96.5 333 PHE A N 1
ATOM 2446 C CA . PHE A 1 333 ? -4.527 18.75 18.844 1 96.5 333 PHE A CA 1
ATOM 2447 C C . PHE A 1 333 ? -4.152 17.391 19.406 1 96.5 333 PHE A C 1
ATOM 2449 O O . PHE A 1 333 ? -4.875 16.828 20.234 1 96.5 333 PHE A O 1
ATOM 2456 N N . GLY A 1 334 ? -3.064 16.891 18.875 1 93.94 334 GLY A N 1
ATOM 2457 C CA . GLY A 1 334 ? -2.59 15.586 19.297 1 93.94 334 GLY A CA 1
ATOM 2458 C C . GLY A 1 334 ? -1.896 14.812 18.188 1 93.94 334 GLY A C 1
ATOM 2459 O O . GLY A 1 334 ? -2.326 14.859 17.031 1 93.94 334 GLY A O 1
ATOM 2460 N N . HIS A 1 335 ? -0.819 14.055 18.609 1 91.19 335 HIS A N 1
ATOM 2461 C CA . HIS A 1 335 ? -0.053 13.211 17.703 1 91.19 335 HIS A CA 1
ATOM 2462 C C . HIS A 1 335 ? -0.371 11.734 17.922 1 91.19 335 HIS A C 1
ATOM 2464 O O . HIS A 1 335 ? 0.278 11.07 18.719 1 91.19 335 HIS A O 1
ATOM 2470 N N . THR A 1 336 ? -1.218 11.219 17.109 1 83.62 336 THR A N 1
ATOM 2471 C CA . THR A 1 336 ? -1.713 9.859 17.297 1 83.62 336 THR A CA 1
ATOM 2472 C C . THR A 1 336 ? -0.805 8.852 16.594 1 83.62 336 THR A C 1
ATOM 2474 O O . THR A 1 336 ? -1.286 7.941 15.922 1 83.62 336 THR A O 1
ATOM 2477 N N . GLY A 1 337 ? 0.464 9.039 16.734 1 71.44 337 GLY A N 1
ATOM 2478 C CA . GLY A 1 337 ? 1.417 8.125 16.125 1 71.44 337 GLY A CA 1
ATOM 2479 C C . GLY A 1 337 ? 1.417 8.195 14.602 1 71.44 337 GLY A C 1
ATOM 2480 O O . GLY A 1 337 ? 1.48 9.281 14.023 1 71.44 337 GLY A O 1
ATOM 2481 N N . THR A 1 338 ? 1.29 6.941 14.023 1 67.06 338 THR A N 1
ATOM 2482 C CA . THR A 1 338 ? 1.359 6.875 12.57 1 67.06 338 THR A CA 1
ATOM 2483 C C . THR A 1 338 ? 0.011 7.23 11.953 1 67.06 338 THR A C 1
ATOM 2485 O O . THR A 1 338 ? -0.106 7.332 10.727 1 67.06 338 THR A O 1
ATOM 2488 N N . SER A 1 339 ? -0.892 7.469 12.805 1 78.88 339 SER A N 1
ATOM 2489 C CA . SER A 1 339 ? -2.207 7.754 12.242 1 78.88 339 SER A CA 1
ATOM 2490 C C . SER A 1 339 ? -2.449 9.258 12.125 1 78.88 339 SER A C 1
ATOM 2492 O O . SER A 1 339 ? -3.494 9.688 11.633 1 78.88 339 SER A O 1
ATOM 2494 N N . SER A 1 340 ? -1.482 10 12.461 1 85.69 340 SER A N 1
ATOM 2495 C CA . SER A 1 340 ? -1.697 11.438 12.586 1 85.69 340 SER A CA 1
ATOM 2496 C C . SER A 1 340 ? -1.924 12.078 11.219 1 85.69 340 SER A C 1
ATOM 2498 O O . SER A 1 340 ? -2.562 13.133 11.125 1 85.69 340 SER A O 1
ATOM 2500 N N . GLY A 1 341 ? -1.403 11.469 10.211 1 90.56 341 GLY A N 1
ATOM 2501 C CA . GLY A 1 341 ? -1.576 12.031 8.875 1 90.56 341 GLY A CA 1
ATOM 2502 C C . GLY A 1 341 ? -3.027 12.078 8.43 1 90.56 341 GLY A C 1
ATOM 2503 O O . GLY A 1 341 ? -3.408 12.93 7.629 1 90.56 341 GLY A O 1
ATOM 2504 N N . ILE A 1 342 ? -3.83 11.219 8.977 1 95.75 342 ILE A N 1
ATOM 2505 C CA . ILE A 1 342 ? -5.219 11.156 8.539 1 95.75 342 ILE A CA 1
ATOM 2506 C C . ILE A 1 342 ? -5.996 12.344 9.102 1 95.75 342 ILE A C 1
ATOM 2508 O O . ILE A 1 342 ? -6.945 12.828 8.484 1 95.75 342 ILE A O 1
ATOM 2512 N N . SER A 1 343 ? -5.57 12.867 10.258 1 95.5 343 SER A N 1
ATOM 2513 C CA . SER A 1 343 ? -6.25 13.992 10.898 1 95.5 343 SER A CA 1
ATOM 2514 C C . SER A 1 343 ? -6.215 15.234 10.016 1 95.5 343 SER A C 1
ATOM 2516 O O . SER A 1 343 ? -7.164 16.016 10.008 1 95.5 343 SER A O 1
ATOM 2518 N N . GLN A 1 344 ? -5.125 15.391 9.289 1 96 344 GLN A N 1
ATOM 2519 C CA . GLN A 1 344 ? -5.016 16.547 8.406 1 96 344 GLN A CA 1
ATOM 2520 C C . GLN A 1 344 ? -6.02 16.469 7.262 1 96 344 GLN A C 1
ATOM 2522 O O . GLN A 1 344 ? -6.621 17.469 6.883 1 96 344 GLN A O 1
ATOM 2527 N N . ILE A 1 345 ? -6.18 15.32 6.738 1 98.19 345 ILE A N 1
ATOM 2528 C CA . ILE A 1 345 ? -7.156 15.133 5.668 1 98.19 345 ILE A CA 1
ATOM 2529 C C . ILE A 1 345 ? -8.562 15.383 6.211 1 98.19 345 ILE A C 1
ATOM 2531 O O . ILE A 1 345 ? -9.359 16.078 5.582 1 98.19 345 ILE A O 1
ATOM 2535 N N . LEU A 1 346 ? -8.812 14.852 7.379 1 98.31 346 LEU A N 1
ATOM 2536 C CA . LEU A 1 346 ? -10.133 14.969 7.984 1 98.31 346 LEU A CA 1
ATOM 2537 C C . LEU A 1 346 ? -10.461 16.422 8.305 1 98.31 346 LEU A C 1
ATOM 2539 O O . LEU A 1 346 ? -11.586 16.875 8.086 1 98.31 346 LEU A O 1
ATOM 2543 N N . GLU A 1 347 ? -9.477 17.109 8.797 1 98.25 347 GLU A N 1
ATOM 2544 C CA . GLU A 1 347 ? -9.711 18.516 9.055 1 98.25 347 GLU A CA 1
ATOM 2545 C C . GLU A 1 347 ? -10.062 19.266 7.773 1 98.25 347 GLU A C 1
ATOM 2547 O O . GLU A 1 347 ? -10.953 20.125 7.773 1 98.25 347 GLU A O 1
ATOM 2552 N N . GLY A 1 348 ? -9.336 18.969 6.707 1 98.38 348 GLY A N 1
ATOM 2553 C CA . GLY A 1 348 ? -9.695 19.547 5.426 1 98.38 348 GLY A CA 1
ATOM 2554 C C . GLY A 1 348 ? -11.141 19.266 5.035 1 98.38 348 GLY A C 1
ATOM 2555 O O . GLY A 1 348 ? -11.844 20.156 4.566 1 98.38 348 GLY A O 1
ATOM 2556 N N . TYR A 1 349 ? -11.562 18.078 5.25 1 98.38 349 TYR A N 1
ATOM 2557 C CA . TYR A 1 349 ? -12.938 17.703 4.945 1 98.38 349 TYR A CA 1
ATOM 2558 C C . TYR A 1 349 ? -13.922 18.484 5.805 1 98.38 349 TYR A C 1
ATOM 2560 O O . TYR A 1 349 ? -14.93 18.984 5.305 1 98.38 349 TYR A O 1
ATOM 2568 N N . TRP A 1 350 ? -13.664 18.578 7.121 1 98.19 350 TRP A N 1
ATOM 2569 C CA . TRP A 1 350 ? -14.562 19.297 8.008 1 98.19 350 TRP A CA 1
ATOM 2570 C C . TRP A 1 350 ? -14.695 20.766 7.574 1 98.19 350 TRP A C 1
ATOM 2572 O O . TRP A 1 350 ? -15.805 21.281 7.484 1 98.19 350 TRP A O 1
ATOM 2582 N N . GLN A 1 351 ? -13.609 21.344 7.312 1 98.5 351 GLN A N 1
ATOM 2583 C CA . GLN A 1 351 ? -13.617 22.75 6.926 1 98.5 351 GLN A CA 1
ATOM 2584 C C . GLN A 1 351 ? -14.359 22.953 5.609 1 98.5 351 GLN A C 1
ATOM 2586 O O . GLN A 1 351 ? -15.227 23.828 5.512 1 98.5 351 GLN A O 1
ATOM 2591 N N . LEU A 1 352 ? -14.047 22.141 4.625 1 98 352 LEU A N 1
ATOM 2592 C CA . LEU A 1 352 ? -14.547 22.375 3.273 1 98 352 LEU A CA 1
ATOM 2593 C C . LEU A 1 352 ? -16 21.938 3.152 1 98 352 LEU A C 1
ATOM 2595 O O . LEU A 1 352 ? -16.719 22.406 2.258 1 98 352 LEU A O 1
ATOM 2599 N N . SER A 1 353 ? -16.438 21.047 4.016 1 96.88 353 SER A N 1
ATOM 2600 C CA . SER A 1 353 ? -17.844 20.641 4.008 1 96.88 353 SER A CA 1
ATOM 2601 C C . SER A 1 353 ? -18.672 21.5 4.965 1 96.88 353 SER A C 1
ATOM 2603 O O . SER A 1 353 ? -19.859 21.25 5.148 1 96.88 353 SER A O 1
ATOM 2605 N N . GLY A 1 354 ? -18.047 22.438 5.672 1 96.56 354 GLY A N 1
ATOM 2606 C CA . GLY A 1 354 ? -18.75 23.359 6.559 1 96.56 354 GLY A CA 1
ATOM 2607 C C . GLY A 1 354 ? -19.125 22.734 7.887 1 96.56 354 GLY A C 1
ATOM 2608 O O . GLY A 1 354 ? -20.141 23.109 8.492 1 96.56 354 GLY A O 1
ATOM 2609 N N . ARG A 1 355 ? -18.344 21.859 8.328 1 96.56 355 ARG A N 1
ATOM 2610 C CA . ARG A 1 355 ? -18.734 21.094 9.5 1 96.56 355 ARG A CA 1
ATOM 2611 C C . ARG A 1 355 ? -17.656 21.141 10.586 1 96.56 355 ARG A C 1
ATOM 2613 O O . ARG A 1 355 ? -17.625 20.281 11.469 1 96.56 355 ARG A O 1
ATOM 2620 N N . ALA A 1 356 ? -16.766 22.062 10.461 1 97.31 356 ALA A N 1
ATOM 2621 C CA . ALA A 1 356 ? -15.727 22.234 11.477 1 97.31 356 ALA A CA 1
ATOM 2622 C C . ALA A 1 356 ? -16.25 23 12.68 1 97.31 356 ALA A C 1
ATOM 2624 O O . ALA A 1 356 ? -16.031 24.219 12.789 1 97.31 356 ALA A O 1
ATOM 2625 N N . GLU A 1 357 ? -16.812 22.344 13.625 1 92.75 357 GLU A N 1
ATOM 2626 C CA . GLU A 1 357 ? -17.469 22.953 14.781 1 92.75 357 GLU A CA 1
ATOM 2627 C C . GLU A 1 357 ? -16.469 23.781 15.594 1 92.75 357 GLU A C 1
ATOM 2629 O O . GLU A 1 357 ? -15.43 23.281 16.016 1 92.75 357 GLU A O 1
ATOM 2634 N N . GLY A 1 358 ? -16.781 24.984 15.797 1 95 358 GLY A N 1
ATOM 2635 C CA . GLY A 1 358 ? -16.031 25.859 16.672 1 95 358 GLY A CA 1
ATOM 2636 C C . GLY A 1 358 ? -14.898 26.594 15.969 1 95 358 GLY A C 1
ATOM 2637 O O . GLY A 1 358 ? -14.477 27.672 16.406 1 95 358 GLY A O 1
ATOM 2638 N N . ARG A 1 359 ? -14.508 26.047 14.797 1 97.5 359 ARG A N 1
ATOM 2639 C CA . ARG A 1 359 ? -13.305 26.578 14.164 1 97.5 359 ARG A CA 1
ATOM 2640 C C . ARG A 1 359 ? -13.5 26.719 12.656 1 97.5 359 ARG A C 1
ATOM 2642 O O . ARG A 1 359 ? -12.523 26.734 11.898 1 97.5 359 ARG A O 1
ATOM 2649 N N . GLN A 1 360 ? -14.727 26.828 12.273 1 98.06 360 GLN A N 1
ATOM 2650 C CA . GLN A 1 360 ? -15.031 26.922 10.852 1 98.06 360 GLN A CA 1
ATOM 2651 C C . GLN A 1 360 ? -14.398 28.156 10.227 1 98.06 360 GLN A C 1
ATOM 2653 O O . GLN A 1 360 ? -14.547 29.266 10.758 1 98.06 360 GLN A O 1
ATOM 2658 N N . VAL A 1 361 ? -13.602 27.953 9.172 1 98.19 361 VAL A N 1
ATOM 2659 C CA . VAL A 1 361 ? -13.148 29.062 8.336 1 98.19 361 VAL A CA 1
ATOM 2660 C C . VAL A 1 361 ? -14.18 29.344 7.246 1 98.19 361 VAL A C 1
ATOM 2662 O O . VAL A 1 361 ? -14.203 28.672 6.211 1 98.19 361 VAL A O 1
ATOM 2665 N N . PHE A 1 362 ? -14.953 30.344 7.449 1 95.56 362 PHE A N 1
ATOM 2666 C CA . PHE A 1 362 ? -16.078 30.625 6.562 1 95.56 362 PHE A CA 1
ATOM 2667 C C . PHE A 1 362 ? -15.578 31.031 5.176 1 95.56 362 PHE A C 1
ATOM 2669 O O . PHE A 1 362 ? -14.633 31.797 5.047 1 95.56 362 PHE A O 1
ATOM 2676 N N . GLY A 1 363 ? -16.141 30.422 4.152 1 94.06 363 GLY A N 1
ATOM 2677 C CA . GLY A 1 363 ? -15.805 30.719 2.77 1 94.06 363 GLY A CA 1
ATOM 2678 C C . GLY A 1 363 ? -14.688 29.844 2.227 1 94.06 363 GLY A C 1
ATOM 2679 O O . GLY A 1 363 ? -14.359 29.906 1.041 1 94.06 363 GLY A O 1
ATOM 2680 N N . ALA A 1 364 ? -14.117 29.031 3.068 1 96.88 364 ALA A N 1
ATOM 2681 C CA . ALA A 1 364 ? -13.047 28.156 2.6 1 96.88 364 ALA A CA 1
ATOM 2682 C C . ALA A 1 364 ? -13.578 27.125 1.608 1 96.88 364 ALA A C 1
ATOM 2684 O O . ALA A 1 364 ? -14.562 26.422 1.89 1 96.88 364 ALA A O 1
ATOM 2685 N N . ASP A 1 365 ? -12.883 27.016 0.413 1 97.19 365 ASP A N 1
ATOM 2686 C CA . ASP A 1 365 ? -13.289 26.062 -0.614 1 97.19 365 ASP A CA 1
ATOM 2687 C C . ASP A 1 365 ? -12.117 25.188 -1.06 1 97.19 365 ASP A C 1
ATOM 2689 O O . ASP A 1 365 ? -12.305 24.172 -1.731 1 97.19 365 ASP A O 1
ATOM 2693 N N . THR A 1 366 ? -10.961 25.609 -0.739 1 98.12 366 THR A N 1
ATOM 2694 C CA . THR A 1 366 ? -9.773 24.875 -1.153 1 98.12 366 THR A CA 1
ATOM 2695 C C . THR A 1 366 ? -8.82 24.672 0.026 1 98.12 366 THR A C 1
ATOM 2697 O O . THR A 1 366 ? -8.672 25.547 0.868 1 98.12 366 THR A O 1
ATOM 2700 N N . ALA A 1 367 ? -8.211 23.516 0.063 1 98.69 367 ALA A N 1
ATOM 2701 C CA . ALA A 1 367 ? -7.242 23.203 1.114 1 98.69 367 ALA A CA 1
ATOM 2702 C C . ALA A 1 367 ? -6 22.547 0.538 1 98.69 367 ALA A C 1
ATOM 2704 O O . ALA A 1 367 ? -6.09 21.75 -0.4 1 98.69 367 ALA A O 1
ATOM 2705 N N . PHE A 1 368 ? -4.879 22.953 1.019 1 98.75 368 PHE A N 1
ATOM 2706 C CA . PHE A 1 368 ? -3.621 22.25 0.798 1 98.75 368 PHE A CA 1
ATOM 2707 C C . PHE A 1 368 ? -3.262 21.391 2.006 1 98.75 368 PHE A C 1
ATOM 2709 O O . PHE A 1 368 ? -3.199 21.891 3.131 1 98.75 368 PHE A O 1
ATOM 2716 N N . VAL A 1 369 ? -3.051 20.094 1.821 1 98.75 369 VAL A N 1
ATOM 2717 C CA . VAL A 1 369 ? -2.729 19.156 2.889 1 98.75 369 VAL A CA 1
ATOM 2718 C C . VAL A 1 369 ? -1.359 18.531 2.631 1 98.75 369 VAL A C 1
ATOM 2720 O O . VAL A 1 369 ? -1.043 18.156 1.499 1 98.75 369 VAL A O 1
ATOM 2723 N N . HIS A 1 370 ? -0.542 18.453 3.674 1 98.12 370 HIS A N 1
ATOM 2724 C CA . HIS A 1 370 ? 0.804 17.906 3.541 1 98.12 370 HIS A CA 1
ATOM 2725 C C . HIS A 1 370 ? 1.162 17.031 4.738 1 98.12 370 HIS A C 1
ATOM 2727 O O . HIS A 1 370 ? 0.847 17.375 5.879 1 98.12 370 HIS A O 1
ATOM 2733 N N . SER A 1 371 ? 1.749 15.914 4.434 1 95.81 371 SER A N 1
ATOM 2734 C CA . SER A 1 371 ? 2.279 15.031 5.469 1 95.81 371 SER A CA 1
ATOM 2735 C C . SER A 1 371 ? 3.639 14.469 5.07 1 95.81 371 SER A C 1
ATOM 2737 O O . SER A 1 371 ? 3.994 14.469 3.891 1 95.81 371 SER A O 1
ATOM 2739 N N . TYR A 1 372 ? 4.375 14.125 6.07 1 91.56 372 TYR A N 1
ATOM 2740 C CA . TYR A 1 372 ? 5.676 13.508 5.836 1 91.56 372 TYR A CA 1
ATOM 2741 C C . TYR A 1 372 ? 5.914 12.352 6.805 1 91.56 372 TYR A C 1
ATOM 2743 O O . TYR A 1 372 ? 5.195 12.211 7.797 1 91.56 372 TYR A O 1
ATOM 2751 N N . GLY A 1 373 ? 6.871 11.492 6.367 1 84.69 373 GLY A N 1
ATOM 2752 C CA . GLY A 1 373 ? 7.219 10.359 7.211 1 84.69 373 GLY A CA 1
ATOM 2753 C C . GLY A 1 373 ? 8.68 10.359 7.637 1 84.69 373 GLY A C 1
ATOM 2754 O O . GLY A 1 373 ? 9.492 11.094 7.078 1 84.69 373 GLY A O 1
ATOM 2755 N N . SER A 1 374 ? 8.867 9.625 8.719 1 77.69 374 SER A N 1
ATOM 2756 C CA . SER A 1 374 ? 10.203 9.367 9.234 1 77.69 374 SER A CA 1
ATOM 2757 C C . SER A 1 374 ? 10.953 10.664 9.516 1 77.69 374 SER A C 1
ATOM 2759 O O . SER A 1 374 ? 10.422 11.562 10.172 1 77.69 374 SER A O 1
ATOM 2761 N N . MET A 1 375 ? 12.203 10.75 9.133 1 74.56 375 MET A N 1
ATOM 2762 C CA . MET A 1 375 ? 13.008 11.938 9.398 1 74.56 375 MET A CA 1
ATOM 2763 C C . MET A 1 375 ? 12.891 12.938 8.258 1 74.56 375 MET A C 1
ATOM 2765 O O . MET A 1 375 ? 13.898 13.398 7.719 1 74.56 375 MET A O 1
ATOM 2769 N N . LEU A 1 376 ? 11.617 13.219 7.957 1 77.44 376 LEU A N 1
ATOM 2770 C CA . LEU A 1 376 ? 11.312 14.156 6.883 1 77.44 376 LEU A CA 1
ATOM 2771 C C . LEU A 1 376 ? 11.789 13.625 5.539 1 77.44 376 LEU A C 1
ATOM 2773 O O . LEU A 1 376 ? 12.367 14.367 4.738 1 77.44 376 LEU A O 1
ATOM 2777 N N . CYS A 1 377 ? 11.57 12.359 5.383 1 81.25 377 CYS A N 1
ATOM 2778 C CA . CYS A 1 377 ? 12.109 11.727 4.18 1 81.25 377 CYS A CA 1
ATOM 2779 C C . CYS A 1 377 ? 11.016 11.516 3.141 1 81.25 377 CYS A C 1
ATOM 2781 O O . CYS A 1 377 ? 11.281 11.562 1.938 1 81.25 377 CYS A O 1
ATOM 2783 N N . SER A 1 378 ? 9.891 11.258 3.547 1 89.44 378 SER A N 1
ATOM 2784 C CA . SER A 1 378 ? 8.805 10.93 2.627 1 89.44 378 SER A CA 1
ATOM 2785 C C . SER A 1 378 ? 7.684 11.961 2.699 1 89.44 378 SER A C 1
ATOM 2787 O O . SER A 1 378 ? 6.863 11.93 3.619 1 89.44 378 SER A O 1
ATOM 2789 N N . HIS A 1 379 ? 7.621 12.805 1.701 1 95.06 379 HIS A N 1
ATOM 2790 C CA . HIS A 1 379 ? 6.672 13.914 1.686 1 95.06 379 HIS A CA 1
ATOM 2791 C C . HIS A 1 379 ? 5.559 13.672 0.673 1 95.06 379 HIS A C 1
ATOM 2793 O O . HIS A 1 379 ? 5.824 13.266 -0.462 1 95.06 379 HIS A O 1
ATOM 2799 N N . VAL A 1 380 ? 4.352 13.844 1.072 1 97.44 380 VAL A N 1
ATOM 2800 C CA . VAL A 1 380 ? 3.178 13.75 0.209 1 97.44 380 VAL A CA 1
ATOM 2801 C C . VAL A 1 380 ? 2.297 14.984 0.399 1 97.44 380 VAL A C 1
ATOM 2803 O O . VAL A 1 380 ? 2.045 15.406 1.529 1 97.44 380 VAL A O 1
ATOM 2806 N N . SER A 1 381 ? 1.875 15.625 -0.697 1 98.5 381 SER A N 1
ATOM 2807 C CA . SER A 1 381 ? 1.005 16.797 -0.703 1 98.5 381 SER A CA 1
ATOM 2808 C C . SER A 1 381 ? -0.268 16.531 -1.502 1 98.5 381 SER A C 1
ATOM 2810 O O . SER A 1 381 ? -0.284 15.68 -2.391 1 98.5 381 SER A O 1
ATOM 2812 N N . MET A 1 382 ? -1.328 17.219 -1.128 1 98.12 382 MET A N 1
ATOM 2813 C CA . MET A 1 382 ? -2.627 17.062 -1.776 1 98.12 382 MET A CA 1
ATOM 2814 C C . MET A 1 382 ? -3.406 18.375 -1.778 1 98.12 382 MET A C 1
ATOM 2816 O O . MET A 1 382 ? -3.324 19.141 -0.825 1 98.12 382 MET A O 1
ATOM 2820 N N . VAL A 1 383 ? -4.078 18.641 -2.857 1 98 383 VAL A N 1
ATOM 2821 C CA . VAL A 1 383 ? -5.008 19.766 -2.934 1 98 383 VAL A CA 1
ATOM 2822 C C . VAL A 1 383 ? -6.445 19.25 -2.949 1 98 383 VAL A C 1
ATOM 2824 O O . VAL A 1 383 ? -6.777 18.344 -3.721 1 98 383 VAL A O 1
ATOM 2827 N N . MET A 1 384 ? -7.27 19.797 -2.064 1 97.5 384 MET A N 1
ATOM 2828 C CA . MET A 1 384 ? -8.68 19.438 -1.947 1 97.5 384 MET A CA 1
ATOM 2829 C C . MET A 1 384 ? -9.562 20.625 -2.312 1 97.5 384 MET A C 1
ATOM 2831 O O . MET A 1 384 ? -9.164 21.781 -2.158 1 97.5 384 MET A O 1
ATOM 2835 N N . GLU A 1 385 ? -10.789 20.297 -2.734 1 96.75 385 GLU A N 1
ATOM 2836 C CA . GLU A 1 385 ? -11.734 21.359 -3.074 1 96.75 385 GLU A CA 1
ATOM 2837 C C . GLU A 1 385 ? -13.156 20.953 -2.709 1 96.75 385 GLU A C 1
ATOM 2839 O O . GLU A 1 385 ? -13.609 19.859 -3.057 1 96.75 385 GLU A O 1
ATOM 2844 N N . GLY A 1 386 ? -13.742 21.891 -1.98 1 92.88 386 GLY A N 1
ATOM 2845 C CA . GLY A 1 386 ? -15.164 21.719 -1.722 1 92.88 386 GLY A CA 1
ATOM 2846 C C . GLY A 1 386 ? -16.047 22.141 -2.887 1 92.88 386 GLY A C 1
ATOM 2847 O O . GLY A 1 386 ? -15.766 23.156 -3.541 1 92.88 386 GLY A O 1
ATOM 2848 N N . ALA A 1 387 ? -16.766 21.188 -3.451 1 74.44 387 ALA A N 1
ATOM 2849 C CA . ALA A 1 387 ? -17.609 21.516 -4.605 1 74.44 387 ALA A CA 1
ATOM 2850 C C . ALA A 1 387 ? -18.969 22.047 -4.164 1 74.44 387 ALA A C 1
ATOM 2852 O O . ALA A 1 387 ? -19.531 21.594 -3.162 1 74.44 387 ALA A O 1
ATOM 2853 N N . SER A 1 388 ? -19.234 23.266 -4.691 1 56.94 388 SER A N 1
ATOM 2854 C CA . SER A 1 388 ? -20.609 23.766 -4.574 1 56.94 388 SER A CA 1
ATOM 2855 C C . SER A 1 388 ? -21.547 23.078 -5.555 1 56.94 388 SER A C 1
ATOM 2857 O O . SER A 1 388 ? -21.109 22.609 -6.613 1 56.94 388 SER A O 1
ATOM 2859 N N . MET B 1 1 ? -5.582 0.492 -26.859 1 45.84 1 MET B N 1
ATOM 2860 C CA . MET B 1 1 ? -4.641 -0.501 -27.359 1 45.84 1 MET B CA 1
ATOM 2861 C C . MET B 1 1 ? -3.613 -0.877 -26.297 1 45.84 1 MET B C 1
ATOM 2863 O O . MET B 1 1 ? -3.283 -0.064 -25.438 1 45.84 1 MET B O 1
ATOM 2867 N N . PRO B 1 2 ? -3.418 -2.23 -26.203 1 51.03 2 PRO B N 1
ATOM 2868 C CA . PRO B 1 2 ? -2.477 -2.697 -25.188 1 51.03 2 PRO B CA 1
ATOM 2869 C C . PRO B 1 2 ? -1.213 -1.844 -25.109 1 51.03 2 PRO B C 1
ATOM 2871 O O . PRO B 1 2 ? -0.619 -1.702 -24.047 1 51.03 2 PRO B O 1
ATOM 2874 N N . HIS B 1 3 ? -1.008 -1.208 -26.188 1 56.97 3 HIS B N 1
ATOM 2875 C CA . HIS B 1 3 ? 0.298 -0.573 -26.328 1 56.97 3 HIS B CA 1
ATOM 2876 C C . HIS B 1 3 ? 0.34 0.771 -25.609 1 56.97 3 HIS B C 1
ATOM 2878 O O . HIS B 1 3 ? 1.405 1.382 -25.5 1 56.97 3 HIS B O 1
ATOM 2884 N N . ASP B 1 4 ? -0.727 1.146 -25.078 1 69 4 ASP B N 1
ATOM 2885 C CA . ASP B 1 4 ? -0.703 2.375 -24.281 1 69 4 ASP B CA 1
ATOM 2886 C C . ASP B 1 4 ? -0.694 2.068 -22.781 1 69 4 ASP B C 1
ATOM 2888 O O . ASP B 1 4 ? -0.663 2.982 -21.969 1 69 4 ASP B O 1
ATOM 2892 N N . GLN B 1 5 ? -0.446 0.746 -22.672 1 82.38 5 GLN B N 1
ATOM 2893 C CA . GLN B 1 5 ? -0.478 0.282 -21.297 1 82.38 5 GLN B CA 1
ATOM 2894 C C . GLN B 1 5 ? 0.933 0.125 -20.734 1 82.38 5 GLN B C 1
ATOM 2896 O O . GLN B 1 5 ? 1.888 -0.075 -21.484 1 82.38 5 GLN B O 1
ATOM 2901 N N . PRO B 1 6 ? 1.025 0.244 -19.453 1 93.56 6 PRO B N 1
ATOM 2902 C CA . PRO B 1 6 ? 2.311 -0.06 -18.828 1 93.56 6 PRO B CA 1
ATOM 2903 C C . PRO B 1 6 ? 2.764 -1.498 -19.062 1 93.56 6 PRO B C 1
ATOM 2905 O O . PRO B 1 6 ? 1.935 -2.375 -19.328 1 93.56 6 PRO B O 1
ATOM 2908 N N . ALA B 1 7 ? 4.062 -1.727 -19.109 1 97.38 7 ALA B N 1
ATOM 2909 C CA . ALA B 1 7 ? 4.621 -3.049 -19.375 1 97.38 7 ALA B CA 1
ATOM 2910 C C . ALA B 1 7 ? 5.824 -3.332 -18.484 1 97.38 7 ALA B C 1
ATOM 2912 O O . ALA B 1 7 ? 6.516 -2.408 -18.047 1 97.38 7 ALA B O 1
ATOM 2913 N N . ILE B 1 8 ? 5.969 -4.566 -18.203 1 98.25 8 ILE B N 1
ATOM 2914 C CA . ILE B 1 8 ? 7.242 -4.984 -17.625 1 98.25 8 ILE B CA 1
ATOM 2915 C C . ILE B 1 8 ? 8.336 -4.926 -18.688 1 98.25 8 ILE B C 1
ATOM 2917 O O . ILE B 1 8 ? 8.195 -5.504 -19.766 1 98.25 8 ILE B O 1
ATOM 2921 N N . ILE B 1 9 ? 9.477 -4.238 -18.391 1 98.06 9 ILE B N 1
ATOM 2922 C CA . ILE B 1 9 ? 10.516 -4.031 -19.391 1 98.06 9 ILE B CA 1
ATOM 2923 C C . ILE B 1 9 ? 11.828 -4.648 -18.922 1 98.06 9 ILE B C 1
ATOM 2925 O O . ILE B 1 9 ? 12.812 -4.68 -19.656 1 98.06 9 ILE B O 1
ATOM 2929 N N . GLY B 1 10 ? 11.852 -5.109 -17.703 1 98.38 10 GLY B N 1
ATOM 2930 C CA . GLY B 1 10 ? 12.992 -5.793 -17.109 1 98.38 10 GLY B CA 1
ATOM 2931 C C . GLY B 1 10 ? 12.648 -6.496 -15.812 1 98.38 10 GLY B C 1
ATOM 2932 O O . GLY B 1 10 ? 11.633 -6.191 -15.18 1 98.38 10 GLY B O 1
ATOM 2933 N N . ALA B 1 11 ? 13.523 -7.43 -15.438 1 98.5 11 ALA B N 1
ATOM 2934 C CA . ALA B 1 11 ? 13.258 -8.211 -14.227 1 98.5 11 ALA B CA 1
ATOM 2935 C C . ALA B 1 11 ? 14.5 -8.977 -13.789 1 98.5 11 ALA B C 1
ATOM 2937 O O . ALA B 1 11 ? 15.477 -9.07 -14.539 1 98.5 11 ALA B O 1
ATOM 2938 N N . ALA B 1 12 ? 14.398 -9.422 -12.547 1 98.38 12 ALA B N 1
ATOM 2939 C CA . ALA B 1 12 ? 15.414 -10.32 -12 1 98.38 12 ALA B CA 1
ATOM 2940 C C . ALA B 1 12 ? 14.859 -11.102 -10.805 1 98.38 12 ALA B C 1
ATOM 2942 O O . ALA B 1 12 ? 13.969 -10.625 -10.102 1 98.38 12 ALA B O 1
ATOM 2943 N N . GLU B 1 13 ? 15.375 -12.258 -10.656 1 96.44 13 GLU B N 1
ATOM 2944 C CA . GLU B 1 13 ? 14.984 -13.117 -9.539 1 96.44 13 GLU B CA 1
ATOM 2945 C C . GLU B 1 13 ? 16.219 -13.711 -8.852 1 96.44 13 GLU B C 1
ATOM 2947 O O . GLU B 1 13 ? 17.156 -14.141 -9.523 1 96.44 13 GLU B O 1
ATOM 2952 N N . VAL B 1 14 ? 16.188 -13.609 -7.551 1 93.44 14 VAL B N 1
ATOM 2953 C CA . VAL B 1 14 ? 17.219 -14.297 -6.773 1 93.44 14 VAL B CA 1
ATOM 2954 C C . VAL B 1 14 ? 16.859 -15.781 -6.664 1 93.44 14 VAL B C 1
ATOM 2956 O O . VAL B 1 14 ? 15.758 -16.141 -6.262 1 93.44 14 VAL B O 1
ATOM 2959 N N . ALA B 1 15 ? 17.812 -16.594 -7.043 1 90.25 15 ALA B N 1
ATOM 2960 C CA . ALA B 1 15 ? 17.562 -18.031 -6.957 1 90.25 15 ALA B CA 1
ATOM 2961 C C . ALA B 1 15 ? 17.188 -18.438 -5.535 1 90.25 15 ALA B C 1
ATOM 2963 O O . ALA B 1 15 ? 17.844 -18.031 -4.57 1 90.25 15 ALA B O 1
ATOM 2964 N N . PRO B 1 16 ? 16.109 -19.203 -5.488 1 93.06 16 PRO B N 1
ATOM 2965 C CA . PRO B 1 16 ? 15.711 -19.625 -4.137 1 93.06 16 PRO B CA 1
ATOM 2966 C C . PRO B 1 16 ? 16.75 -20.531 -3.477 1 93.06 16 PRO B C 1
ATOM 2968 O O . PRO B 1 16 ? 17.375 -21.359 -4.152 1 93.06 16 PRO B O 1
ATOM 2971 N N . GLY B 1 17 ? 16.906 -20.328 -2.217 1 89.88 17 GLY B N 1
ATOM 2972 C CA . GLY B 1 17 ? 17.859 -21.125 -1.473 1 89.88 17 GLY B CA 1
ATOM 2973 C C . GLY B 1 17 ? 17.562 -21.188 0.015 1 89.88 17 GLY B C 1
ATOM 2974 O O . GLY B 1 17 ? 16.703 -20.453 0.508 1 89.88 17 GLY B O 1
ATOM 2975 N N . ARG B 1 18 ? 18.219 -22.141 0.642 1 84.94 18 ARG B N 1
ATOM 2976 C CA . ARG B 1 18 ? 18.125 -22.266 2.094 1 84.94 18 ARG B CA 1
ATOM 2977 C C . ARG B 1 18 ? 19.391 -21.734 2.771 1 84.94 18 ARG B C 1
ATOM 2979 O O . ARG B 1 18 ? 20.5 -21.953 2.285 1 84.94 18 ARG B O 1
ATOM 2986 N N . ASN B 1 19 ? 19.203 -20.922 3.811 1 83.19 19 ASN B N 1
ATOM 2987 C CA . ASN B 1 19 ? 20.281 -20.359 4.602 1 83.19 19 ASN B CA 1
ATOM 2988 C C . ASN B 1 19 ? 21.219 -19.5 3.752 1 83.19 19 ASN B C 1
ATOM 2990 O O . ASN B 1 19 ? 22.422 -19.688 3.762 1 83.19 19 ASN B O 1
ATOM 2994 N N . VAL B 1 20 ? 20.594 -18.703 2.998 1 85.38 20 VAL B N 1
ATOM 2995 C CA . VAL B 1 20 ? 21.391 -17.781 2.168 1 85.38 20 VAL B CA 1
ATOM 2996 C C . VAL B 1 20 ? 22.109 -16.766 3.051 1 85.38 20 VAL B C 1
ATOM 2998 O O . VAL B 1 20 ? 21.547 -16.312 4.055 1 85.38 20 VAL B O 1
ATOM 3001 N N . PRO B 1 21 ? 23.359 -16.344 2.736 1 88.19 21 PRO B N 1
ATOM 3002 C CA . PRO B 1 21 ? 24.156 -15.453 3.578 1 88.19 21 PRO B CA 1
ATOM 3003 C C . PRO B 1 21 ? 23.828 -13.977 3.369 1 88.19 21 PRO B C 1
ATOM 3005 O O . PRO B 1 21 ? 24.734 -13.148 3.244 1 88.19 21 PRO B O 1
ATOM 3008 N N . TYR B 1 22 ? 22.656 -13.641 3.186 1 88.06 22 TYR B N 1
ATOM 3009 C CA . TYR B 1 22 ? 22.219 -12.266 2.977 1 88.06 22 TYR B CA 1
ATOM 3010 C C . TYR B 1 22 ? 21.016 -11.938 3.859 1 88.06 22 TYR B C 1
ATOM 3012 O O . TYR B 1 22 ? 20.172 -12.797 4.129 1 88.06 22 TYR B O 1
ATOM 3020 N N . THR B 1 23 ? 21 -10.688 4.324 1 85 23 THR B N 1
ATOM 3021 C CA . THR B 1 23 ? 19.812 -10.203 5.012 1 85 23 THR B CA 1
ATOM 3022 C C . THR B 1 23 ? 18.656 -10 4.027 1 85 23 THR B C 1
ATOM 3024 O O . THR B 1 23 ? 18.875 -9.977 2.814 1 85 23 THR B O 1
ATOM 3027 N N . SER B 1 24 ? 17.484 -9.906 4.551 1 86 24 SER B N 1
ATOM 3028 C CA . SER B 1 24 ? 16.312 -9.617 3.721 1 86 24 SER B CA 1
ATOM 3029 C C . SER B 1 24 ? 16.516 -8.359 2.893 1 86 24 SER B C 1
ATOM 3031 O O . SER B 1 24 ? 16.203 -8.328 1.701 1 86 24 SER B O 1
ATOM 3033 N N . THR B 1 25 ? 17.016 -7.332 3.498 1 88.25 25 THR B N 1
ATOM 3034 C CA . THR B 1 25 ? 17.266 -6.07 2.805 1 88.25 25 THR B CA 1
ATOM 3035 C C . THR B 1 25 ? 18.281 -6.258 1.684 1 88.25 25 THR B C 1
ATOM 3037 O O . THR B 1 25 ? 18.109 -5.723 0.585 1 88.25 25 THR B O 1
ATOM 3040 N N . GLU B 1 26 ? 19.328 -6.996 1.965 1 90.81 26 GLU B N 1
ATOM 3041 C CA . GLU B 1 26 ? 20.328 -7.262 0.944 1 90.81 26 GLU B CA 1
ATOM 3042 C C . GLU B 1 26 ? 19.734 -8.008 -0.243 1 90.81 26 GLU B C 1
ATOM 3044 O O . GLU B 1 26 ? 20.094 -7.75 -1.394 1 90.81 26 GLU B O 1
ATOM 3049 N N . LEU B 1 27 ? 18.875 -8.938 0.047 1 92.12 27 LEU B N 1
ATOM 3050 C CA . LEU B 1 27 ? 18.219 -9.68 -1.022 1 92.12 27 LEU B CA 1
ATOM 3051 C C . LEU B 1 27 ? 17.375 -8.742 -1.884 1 92.12 27 LEU B C 1
ATOM 3053 O O . LEU B 1 27 ? 17.344 -8.875 -3.109 1 92.12 27 LEU B O 1
ATOM 3057 N N . HIS B 1 28 ? 16.719 -7.785 -1.229 1 94.44 28 HIS B N 1
ATOM 3058 C CA . HIS B 1 28 ? 15.961 -6.789 -1.973 1 94.44 28 HIS B CA 1
ATOM 3059 C C . HIS B 1 28 ? 16.859 -5.984 -2.902 1 94.44 28 HIS B C 1
ATOM 3061 O O . HIS B 1 28 ? 16.547 -5.809 -4.082 1 94.44 28 HIS B O 1
ATOM 3067 N N . VAL B 1 29 ? 17.938 -5.574 -2.357 1 95.69 29 VAL B N 1
ATOM 3068 C CA . VAL B 1 29 ? 18.859 -4.719 -3.104 1 95.69 29 VAL B CA 1
ATOM 3069 C C . VAL B 1 29 ? 19.438 -5.492 -4.281 1 95.69 29 VAL B C 1
ATOM 3071 O O . VAL B 1 29 ? 19.516 -4.977 -5.398 1 95.69 29 VAL B O 1
ATOM 3074 N N . ARG B 1 30 ? 19.844 -6.676 -4.066 1 96.25 30 ARG B N 1
ATOM 3075 C CA . ARG B 1 30 ? 20.406 -7.508 -5.125 1 96.25 30 ARG B CA 1
ATOM 3076 C C . ARG B 1 30 ? 19.406 -7.711 -6.254 1 96.25 30 ARG B C 1
ATOM 3078 O O . ARG B 1 30 ? 19.75 -7.586 -7.43 1 96.25 30 ARG B O 1
ATOM 3085 N N . ALA B 1 31 ? 18.203 -8.031 -5.902 1 97 31 ALA B N 1
ATOM 3086 C CA . ALA B 1 31 ? 17.156 -8.219 -6.906 1 97 31 ALA B CA 1
ATOM 3087 C C . ALA B 1 31 ? 16.906 -6.93 -7.684 1 97 31 ALA B C 1
ATOM 3089 O O . ALA B 1 31 ? 16.781 -6.949 -8.914 1 97 31 ALA B O 1
ATOM 3090 N N . ALA B 1 32 ? 16.844 -5.828 -6.973 1 98.38 32 ALA B N 1
ATOM 3091 C CA . ALA B 1 32 ? 16.562 -4.531 -7.578 1 98.38 32 ALA B CA 1
ATOM 3092 C C . ALA B 1 32 ? 17.656 -4.121 -8.547 1 98.38 32 ALA B C 1
ATOM 3094 O O . ALA B 1 32 ? 17.391 -3.713 -9.68 1 98.38 32 ALA B O 1
ATOM 3095 N N . VAL B 1 33 ? 18.891 -4.234 -8.141 1 98.56 33 VAL B N 1
ATOM 3096 C CA . VAL B 1 33 ? 20.031 -3.854 -8.969 1 98.56 33 VAL B CA 1
ATOM 3097 C C . VAL B 1 33 ? 20.047 -4.695 -10.242 1 98.56 33 VAL B C 1
ATOM 3099 O O . VAL B 1 33 ? 20.219 -4.164 -11.344 1 98.56 33 VAL B O 1
ATOM 3102 N N . ALA B 1 34 ? 19.844 -5.941 -10.062 1 98.62 34 ALA B N 1
ATOM 3103 C CA . ALA B 1 34 ? 19.859 -6.848 -11.211 1 98.62 34 ALA B CA 1
ATOM 3104 C C . ALA B 1 34 ? 18.703 -6.539 -12.172 1 98.62 34 ALA B C 1
ATOM 3106 O O . ALA B 1 34 ? 18.875 -6.605 -13.391 1 98.62 34 ALA B O 1
ATOM 3107 N N . ALA B 1 35 ? 17.562 -6.242 -11.672 1 98.75 35 ALA B N 1
ATOM 3108 C CA . ALA B 1 35 ? 16.406 -5.938 -12.516 1 98.75 35 ALA B CA 1
ATOM 3109 C C . ALA B 1 35 ? 16.625 -4.641 -13.289 1 98.75 35 ALA B C 1
ATOM 3111 O O . ALA B 1 35 ? 16.266 -4.547 -14.469 1 98.75 35 ALA B O 1
ATOM 3112 N N . LEU B 1 36 ? 17.141 -3.617 -12.617 1 98.56 36 LEU B N 1
ATOM 3113 C CA . LEU B 1 36 ? 17.438 -2.357 -13.289 1 98.56 36 LEU B CA 1
ATOM 3114 C C . LEU B 1 36 ? 18.453 -2.566 -14.406 1 98.56 36 LEU B C 1
ATOM 3116 O O . LEU B 1 36 ? 18.297 -2.029 -15.508 1 98.56 36 LEU B O 1
ATOM 3120 N N . ALA B 1 37 ? 19.453 -3.369 -14.133 1 98.5 37 ALA B N 1
ATOM 3121 C CA . ALA B 1 37 ? 20.438 -3.697 -15.164 1 98.5 37 ALA B CA 1
ATOM 3122 C C . ALA B 1 37 ? 19.781 -4.418 -16.344 1 98.5 37 ALA B C 1
ATOM 3124 O O . ALA B 1 37 ? 20.078 -4.117 -17.5 1 98.5 37 ALA B O 1
ATOM 3125 N N . ASP B 1 38 ? 18.953 -5.332 -16.078 1 98.56 38 ASP B N 1
ATOM 3126 C CA . ASP B 1 38 ? 18.234 -6.07 -17.125 1 98.56 38 ASP B CA 1
ATOM 3127 C C . ASP B 1 38 ? 17.406 -5.133 -17.984 1 98.56 38 ASP B C 1
ATOM 3129 O O . ASP B 1 38 ? 17.344 -5.301 -19.203 1 98.56 38 ASP B O 1
ATOM 3133 N N . ALA B 1 39 ? 16.766 -4.195 -17.422 1 98.19 39 ALA B N 1
ATOM 3134 C CA . ALA B 1 39 ? 15.906 -3.25 -18.125 1 98.19 39 ALA B CA 1
ATOM 3135 C C . ALA B 1 39 ? 16.734 -2.193 -18.859 1 98.19 39 ALA B C 1
ATOM 3137 O O . ALA B 1 39 ? 16.203 -1.482 -19.719 1 98.19 39 ALA B O 1
ATOM 3138 N N . GLY B 1 40 ? 17.969 -2.027 -18.438 1 97.81 40 GLY B N 1
ATOM 3139 C CA . GLY B 1 40 ? 18.781 -0.936 -18.953 1 97.81 40 GLY B CA 1
ATOM 3140 C C . GLY B 1 40 ? 18.391 0.416 -18.391 1 97.81 40 GLY B C 1
ATOM 3141 O O . GLY B 1 40 ? 18.391 1.419 -19.109 1 97.81 40 GLY B O 1
ATOM 3142 N N . VAL B 1 41 ? 17.984 0.453 -17.219 1 97.69 41 VAL B N 1
ATOM 3143 C CA . VAL B 1 41 ? 17.531 1.668 -16.562 1 97.69 41 VAL B CA 1
ATOM 3144 C C . VAL B 1 41 ? 18.516 2.045 -15.453 1 97.69 41 VAL B C 1
ATOM 3146 O O . VAL B 1 41 ? 18.922 1.196 -14.648 1 97.69 41 VAL B O 1
ATOM 3149 N N . VAL B 1 42 ? 18.922 3.266 -15.406 1 97.69 42 VAL B N 1
ATOM 3150 C CA . VAL B 1 42 ? 19.781 3.752 -14.336 1 97.69 42 VAL B CA 1
ATOM 3151 C C . VAL B 1 42 ? 18.938 4.305 -13.195 1 97.69 42 VAL B C 1
ATOM 3153 O O . VAL B 1 42 ? 17.781 4.684 -13.398 1 97.69 42 VAL B O 1
ATOM 3156 N N . PRO B 1 43 ? 19.453 4.363 -12 1 97.06 43 PRO B N 1
ATOM 3157 C CA . PRO B 1 43 ? 18.672 4.766 -10.82 1 97.06 43 PRO B CA 1
ATOM 3158 C C . PRO B 1 43 ? 18 6.121 -10.992 1 97.06 43 PRO B C 1
ATOM 3160 O O . PRO B 1 43 ? 16.859 6.305 -10.555 1 97.06 43 PRO B O 1
ATOM 3163 N N . ASP B 1 44 ? 18.547 7.07 -11.648 1 96 44 ASP B N 1
ATOM 3164 C CA . ASP B 1 44 ? 18.016 8.422 -11.812 1 96 44 ASP B CA 1
ATOM 3165 C C . ASP B 1 44 ? 16.766 8.414 -12.68 1 96 44 ASP B C 1
ATOM 3167 O O . ASP B 1 44 ? 16 9.383 -12.695 1 96 44 ASP B O 1
ATOM 3171 N N . GLU B 1 45 ? 16.578 7.336 -13.406 1 97.25 45 GLU B N 1
ATOM 3172 C CA . GLU B 1 45 ? 15.422 7.219 -14.289 1 97.25 45 GLU B CA 1
ATOM 3173 C C . GLU B 1 45 ? 14.234 6.574 -13.57 1 97.25 45 GLU B C 1
ATOM 3175 O O . GLU B 1 45 ? 13.117 6.574 -14.086 1 97.25 45 GLU B O 1
ATOM 3180 N N . VAL B 1 46 ? 14.516 6.07 -12.398 1 98.31 46 VAL B N 1
ATOM 3181 C CA . VAL B 1 46 ? 13.445 5.461 -11.625 1 98.31 46 VAL B CA 1
ATOM 3182 C C . VAL B 1 46 ? 12.656 6.543 -10.891 1 98.31 46 VAL B C 1
ATOM 3184 O O . VAL B 1 46 ? 13.219 7.312 -10.109 1 98.31 46 VAL B O 1
ATOM 3187 N N . ASP B 1 47 ? 11.344 6.605 -11.125 1 97.94 47 ASP B N 1
ATOM 3188 C CA . ASP B 1 47 ? 10.555 7.641 -10.453 1 97.94 47 ASP B CA 1
ATOM 3189 C C . ASP B 1 47 ? 9.43 7.031 -9.625 1 97.94 47 ASP B C 1
ATOM 3191 O O . ASP B 1 47 ? 8.5 7.734 -9.227 1 97.94 47 ASP B O 1
ATOM 3195 N N . GLY B 1 48 ? 9.445 5.77 -9.422 1 98.19 48 GLY B N 1
ATOM 3196 C CA . GLY B 1 48 ? 8.57 5.078 -8.484 1 98.19 48 GLY B CA 1
ATOM 3197 C C . GLY B 1 48 ? 9.203 3.844 -7.875 1 98.19 48 GLY B C 1
ATOM 3198 O O . GLY B 1 48 ? 9.953 3.127 -8.547 1 98.19 48 GLY B O 1
ATOM 3199 N N . LEU B 1 49 ? 8.898 3.541 -6.598 1 98.25 49 LEU B N 1
ATOM 3200 C CA . LEU B 1 49 ? 9.367 2.375 -5.859 1 98.25 49 LEU B CA 1
ATOM 3201 C C . LEU B 1 49 ? 8.258 1.793 -4.996 1 98.25 49 LEU B C 1
ATOM 3203 O O . LEU B 1 49 ? 7.688 2.492 -4.152 1 98.25 49 LEU B O 1
ATOM 3207 N N . VAL B 1 50 ? 7.941 0.565 -5.215 1 97.62 50 VAL B N 1
ATOM 3208 C CA . VAL B 1 50 ? 6.98 -0.13 -4.367 1 97.62 50 VAL B CA 1
ATOM 3209 C C . VAL B 1 50 ? 7.562 -1.467 -3.914 1 97.62 50 VAL B C 1
ATOM 3211 O O . VAL B 1 50 ? 8.227 -2.158 -4.691 1 97.62 50 VAL B O 1
ATOM 3214 N N . CYS B 1 51 ? 7.383 -1.771 -2.654 1 95.62 51 CYS B N 1
ATOM 3215 C CA . CYS B 1 51 ? 7.918 -3.02 -2.125 1 95.62 51 CYS B CA 1
ATOM 3216 C C . CYS B 1 51 ? 6.941 -3.658 -1.142 1 95.62 51 CYS B C 1
ATOM 3218 O O . CYS B 1 51 ? 5.996 -3.012 -0.693 1 95.62 51 CYS B O 1
ATOM 3220 N N . ALA B 1 52 ? 7.137 -4.926 -0.914 1 91.56 52 ALA B N 1
ATOM 3221 C CA . ALA B 1 52 ? 6.336 -5.672 0.053 1 91.56 52 ALA B CA 1
ATOM 3222 C C . ALA B 1 52 ? 6.992 -5.668 1.43 1 91.56 52 ALA B C 1
ATOM 3224 O O . ALA B 1 52 ? 8.195 -5.895 1.549 1 91.56 52 ALA B O 1
ATOM 3225 N N . GLY B 1 53 ? 6.176 -5.344 2.459 1 77.69 53 GLY B N 1
ATOM 3226 C CA . GLY B 1 53 ? 6.676 -5.301 3.824 1 77.69 53 GLY B CA 1
ATOM 3227 C C . GLY B 1 53 ? 7.047 -6.668 4.367 1 77.69 53 GLY B C 1
ATOM 3228 O O . GLY B 1 53 ? 6.676 -7.691 3.789 1 77.69 53 GLY B O 1
ATOM 3229 N N . PRO B 1 54 ? 7.828 -6.602 5.457 1 66.06 54 PRO B N 1
ATOM 3230 C CA . PRO B 1 54 ? 8.242 -7.867 6.062 1 66.06 54 PRO B CA 1
ATOM 3231 C C . PRO B 1 54 ? 7.078 -8.625 6.703 1 66.06 54 PRO B C 1
ATOM 3233 O O . PRO B 1 54 ? 6.09 -8.016 7.113 1 66.06 54 PRO B O 1
ATOM 3236 N N . MET B 1 55 ? 7.145 -9.898 6.641 1 61.66 55 MET B N 1
ATOM 3237 C CA . MET B 1 55 ? 6.145 -10.719 7.316 1 61.66 55 MET B CA 1
ATOM 3238 C C . MET B 1 55 ? 6.551 -11 8.758 1 61.66 55 MET B C 1
ATOM 3240 O O . MET B 1 55 ? 5.723 -11.406 9.57 1 61.66 55 MET B O 1
ATOM 3244 N N . THR B 1 56 ? 7.801 -10.906 8.945 1 58.06 56 THR B N 1
ATOM 3245 C CA . THR B 1 56 ? 8.312 -11.141 10.289 1 58.06 56 THR B CA 1
ATOM 3246 C C . THR B 1 56 ? 9 -9.891 10.828 1 58.06 56 THR B C 1
ATOM 3248 O O . THR B 1 56 ? 9.117 -8.883 10.125 1 58.06 56 THR B O 1
ATOM 3251 N N . ASN B 1 57 ? 9.156 -10 12.07 1 54 57 ASN B N 1
ATOM 3252 C CA . ASN B 1 57 ? 9.844 -8.914 12.742 1 54 57 ASN B CA 1
ATOM 3253 C C . ASN B 1 57 ? 11.25 -8.711 12.188 1 54 57 ASN B C 1
ATOM 3255 O O . ASN B 1 57 ? 12.039 -7.945 12.734 1 54 57 ASN B O 1
ATOM 3259 N N . GLU B 1 58 ? 11.406 -9.531 11.156 1 55.81 58 GLU B N 1
ATOM 3260 C CA . GLU B 1 58 ? 12.727 -9.336 10.562 1 55.81 58 GLU B CA 1
ATOM 3261 C C . GLU B 1 58 ? 12.68 -8.32 9.422 1 55.81 58 GLU B C 1
ATOM 3263 O O . GLU B 1 58 ? 11.836 -8.422 8.531 1 55.81 58 GLU B O 1
ATOM 3268 N N . GLY B 1 59 ? 13.109 -7.133 9.695 1 59.91 59 GLY B N 1
ATOM 3269 C CA . GLY B 1 59 ? 13.258 -6.121 8.664 1 59.91 59 GLY B CA 1
ATOM 3270 C C . GLY B 1 59 ? 12.719 -4.766 9.07 1 59.91 59 GLY B C 1
ATOM 3271 O O . GLY B 1 59 ? 12.117 -4.625 10.141 1 59.91 59 GLY B O 1
ATOM 3272 N N . SER B 1 60 ? 12.938 -3.914 8.195 1 67.62 60 SER B N 1
ATOM 3273 C CA . SER B 1 60 ? 12.578 -2.523 8.461 1 67.62 60 SER B CA 1
ATOM 3274 C C . SER B 1 60 ? 11.117 -2.25 8.125 1 67.62 60 SER B C 1
ATOM 3276 O O . SER B 1 60 ? 10.625 -2.713 7.094 1 67.62 60 SER B O 1
ATOM 3278 N N . ILE B 1 61 ? 10.367 -1.678 9.008 1 69.75 61 ILE B N 1
ATOM 3279 C CA . ILE B 1 61 ? 9.008 -1.232 8.75 1 69.75 61 ILE B CA 1
ATOM 3280 C C . ILE B 1 61 ? 9.016 -0.141 7.684 1 69.75 61 ILE B C 1
ATOM 3282 O O . ILE B 1 61 ? 7.984 0.13 7.059 1 69.75 61 ILE B O 1
ATOM 3286 N N . PHE B 1 62 ? 10.148 0.455 7.484 1 80.88 62 PHE B N 1
ATOM 3287 C CA . PHE B 1 62 ? 10.273 1.494 6.469 1 80.88 62 PHE B CA 1
ATOM 3288 C C . PHE B 1 62 ? 11.148 1.02 5.316 1 80.88 62 PHE B C 1
ATOM 3290 O O . PHE B 1 62 ? 12.07 1.728 4.891 1 80.88 62 PHE B O 1
ATOM 3297 N N . LEU B 1 63 ? 10.797 -0.089 4.84 1 86.5 63 LEU B N 1
ATOM 3298 C CA . LEU B 1 63 ? 11.617 -0.783 3.854 1 86.5 63 LEU B CA 1
ATOM 3299 C C . LEU B 1 63 ? 11.781 0.059 2.592 1 86.5 63 LEU B C 1
ATOM 3301 O O . LEU B 1 63 ? 12.875 0.15 2.037 1 86.5 63 LEU B O 1
ATOM 3305 N N . SER B 1 64 ? 10.719 0.658 2.123 1 91.44 64 SER B N 1
ATOM 3306 C CA . SER B 1 64 ? 10.805 1.432 0.888 1 91.44 64 SER B CA 1
ATOM 3307 C C . SER B 1 64 ? 11.773 2.602 1.036 1 91.44 64 SER B C 1
ATOM 3309 O O . SER B 1 64 ? 12.492 2.943 0.095 1 91.44 64 SER B O 1
ATOM 3311 N N . GLU B 1 65 ? 11.812 3.211 2.16 1 87.31 65 GLU B N 1
ATOM 3312 C CA . GLU B 1 65 ? 12.734 4.32 2.406 1 87.31 65 GLU B CA 1
ATOM 3313 C C . GLU B 1 65 ? 14.18 3.836 2.455 1 87.31 65 GLU B C 1
ATOM 3315 O O . GLU B 1 65 ? 15.078 4.5 1.935 1 87.31 65 GLU B O 1
ATOM 3320 N N . ASP B 1 66 ? 14.398 2.688 3.107 1 86.88 66 ASP B N 1
ATOM 3321 C CA . ASP B 1 66 ? 15.734 2.088 3.129 1 86.88 66 ASP B CA 1
ATOM 3322 C C . ASP B 1 66 ? 16.234 1.797 1.713 1 86.88 66 ASP B C 1
ATOM 3324 O O . ASP B 1 66 ? 17.359 2.117 1.369 1 86.88 66 ASP B O 1
ATOM 3328 N N . LEU B 1 67 ? 15.367 1.207 0.992 1 92.38 67 LEU B N 1
ATOM 3329 C CA . LEU B 1 67 ? 15.75 0.795 -0.356 1 92.38 67 LEU B CA 1
ATOM 3330 C C . LEU B 1 67 ? 16.031 2.008 -1.233 1 92.38 67 LEU B C 1
ATOM 3332 O O . LEU B 1 67 ? 16.922 1.962 -2.088 1 92.38 67 LEU B O 1
ATOM 3336 N N . MET B 1 68 ? 15.234 3.02 -1.091 1 92.69 68 MET B N 1
ATOM 3337 C CA . MET B 1 68 ? 15.492 4.254 -1.829 1 92.69 68 MET B CA 1
ATOM 3338 C C . MET B 1 68 ? 16.938 4.711 -1.646 1 92.69 68 MET B C 1
ATOM 3340 O O . MET B 1 68 ? 17.609 5.055 -2.619 1 92.69 68 MET B O 1
ATOM 3344 N N . ASP B 1 69 ? 17.375 4.676 -0.465 1 89.06 69 ASP B N 1
ATOM 3345 C CA . ASP B 1 69 ? 18.719 5.141 -0.147 1 89.06 69 ASP B CA 1
ATOM 3346 C C . ASP B 1 69 ? 19.766 4.18 -0.693 1 89.06 69 ASP B C 1
ATOM 3348 O O . ASP B 1 69 ? 20.734 4.602 -1.342 1 89.06 69 ASP B O 1
ATOM 3352 N N . TYR B 1 70 ? 19.609 2.9 -0.409 1 90.69 70 TYR B N 1
ATOM 3353 C CA . TYR B 1 70 ? 20.578 1.892 -0.817 1 90.69 70 TYR B CA 1
ATOM 3354 C C . TYR B 1 70 ? 20.734 1.863 -2.332 1 90.69 70 TYR B C 1
ATOM 3356 O O . TYR B 1 70 ? 21.812 1.587 -2.848 1 90.69 70 TYR B O 1
ATOM 3364 N N . LEU B 1 71 ? 19.641 2.203 -3.045 1 95.62 71 LEU B N 1
ATOM 3365 C CA . LEU B 1 71 ? 19.641 2.094 -4.5 1 95.62 71 LEU B CA 1
ATOM 3366 C C . LEU B 1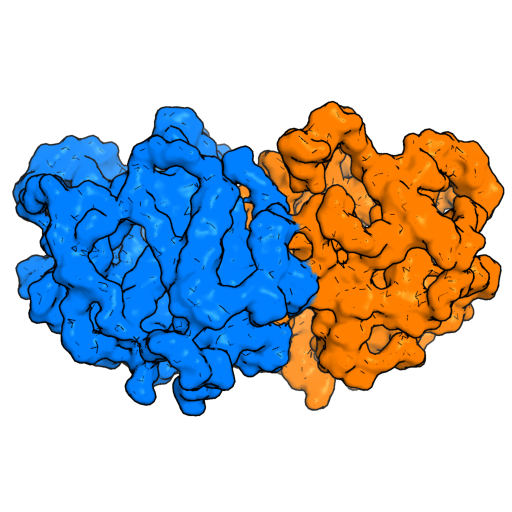 71 ? 19.953 3.439 -5.145 1 95.62 71 LEU B C 1
ATOM 3368 O O . LEU B 1 71 ? 20.125 3.523 -6.363 1 95.62 71 LEU B O 1
ATOM 3372 N N . GLY B 1 72 ? 19.984 4.477 -4.359 1 93 72 GLY B N 1
ATOM 3373 C CA . GLY B 1 72 ? 20.266 5.805 -4.887 1 93 72 GLY B CA 1
ATOM 3374 C C . GLY B 1 72 ? 19.141 6.344 -5.758 1 93 72 GLY B C 1
ATOM 3375 O O . GLY B 1 72 ? 19.391 6.875 -6.84 1 93 72 GLY B O 1
ATOM 3376 N N . LEU B 1 73 ? 17.922 6.18 -5.312 1 94.56 73 LEU B N 1
ATOM 3377 C CA . LEU B 1 73 ? 16.781 6.68 -6.066 1 94.56 73 LEU B CA 1
ATOM 3378 C C . LEU B 1 73 ? 16.406 8.086 -5.617 1 94.56 73 LEU B C 1
ATOM 3380 O O . LEU B 1 73 ? 15.945 8.281 -4.488 1 94.56 73 LEU B O 1
ATOM 3384 N N . HIS B 1 74 ? 16.469 9.078 -6.508 1 90.38 74 HIS B N 1
ATOM 3385 C CA . HIS B 1 74 ? 16.359 10.469 -6.078 1 90.38 74 HIS B CA 1
ATOM 3386 C C . HIS B 1 74 ? 15.141 11.148 -6.699 1 90.38 74 HIS B C 1
ATOM 3388 O O . HIS B 1 74 ? 14.812 12.281 -6.352 1 90.38 74 HIS B O 1
ATOM 3394 N N . ASN B 1 75 ? 14.469 10.484 -7.547 1 93.62 75 ASN B N 1
ATOM 3395 C CA . ASN B 1 75 ? 13.43 11.156 -8.328 1 93.62 75 ASN B CA 1
ATOM 3396 C C . ASN B 1 75 ? 12.07 10.5 -8.125 1 93.62 75 ASN B C 1
ATOM 3398 O O . ASN B 1 75 ? 11.203 10.578 -9 1 93.62 75 ASN B O 1
ATOM 3402 N N . LEU B 1 76 ? 11.883 9.93 -6.984 1 95.88 76 LEU B N 1
ATOM 3403 C CA . LEU B 1 76 ? 10.672 9.156 -6.766 1 95.88 76 LEU B CA 1
ATOM 3404 C C . LEU B 1 76 ? 9.445 10.062 -6.684 1 95.88 76 LEU B C 1
ATOM 3406 O O . LEU B 1 76 ? 9.453 11.062 -5.969 1 95.88 76 LEU B O 1
ATOM 3410 N N . LYS B 1 77 ? 8.422 9.672 -7.438 1 96 77 LYS B N 1
ATOM 3411 C CA . LYS B 1 77 ? 7.102 10.289 -7.418 1 96 77 LYS B CA 1
ATOM 3412 C C . LYS B 1 77 ? 6.059 9.336 -6.848 1 96 77 LYS B C 1
ATOM 3414 O O . LYS B 1 77 ? 4.891 9.703 -6.695 1 96 77 LYS B O 1
ATOM 3419 N N . LEU B 1 78 ? 6.477 8.148 -6.617 1 97 78 LEU B N 1
ATOM 3420 C CA . LEU B 1 78 ? 5.711 7.098 -5.961 1 97 78 LEU B CA 1
ATOM 3421 C C . LEU B 1 78 ? 6.602 6.273 -5.039 1 97 78 LEU B C 1
ATOM 3423 O O . LEU B 1 78 ? 7.664 5.801 -5.457 1 97 78 LEU B O 1
ATOM 3427 N N . GLN B 1 79 ? 6.238 6.137 -3.82 1 96.62 79 GLN B N 1
ATOM 3428 C CA . GLN B 1 79 ? 6.922 5.277 -2.861 1 96.62 79 GLN B CA 1
ATOM 3429 C C . GLN B 1 79 ? 5.938 4.645 -1.885 1 96.62 79 GLN B C 1
ATOM 3431 O O . GLN B 1 79 ? 5.086 5.336 -1.32 1 96.62 79 GLN B O 1
ATOM 3436 N N . MET B 1 80 ? 6.035 3.344 -1.743 1 95.56 80 MET B N 1
ATOM 3437 C CA . MET B 1 80 ? 5.09 2.701 -0.837 1 95.56 80 MET B CA 1
ATOM 3438 C C . MET B 1 80 ? 5.566 1.304 -0.454 1 95.56 80 MET B C 1
ATOM 3440 O O . MET B 1 80 ? 6.078 0.565 -1.297 1 95.56 80 MET B O 1
ATOM 3444 N N . THR B 1 81 ? 5.406 0.972 0.796 1 93 81 THR B N 1
ATOM 3445 C CA . THR B 1 81 ? 5.457 -0.417 1.239 1 93 81 THR B CA 1
ATOM 3446 C C . THR B 1 81 ? 4.047 -0.98 1.405 1 93 81 THR B C 1
ATOM 3448 O O . THR B 1 81 ? 3.191 -0.352 2.033 1 93 81 THR B O 1
ATOM 3451 N N . CYS B 1 82 ? 3.83 -2.164 0.887 1 93.31 82 CYS B N 1
ATOM 3452 C CA . CYS B 1 82 ? 2.496 -2.75 0.823 1 93.31 82 CYS B CA 1
ATOM 3453 C C . CYS B 1 82 ? 2.447 -4.074 1.577 1 93.31 82 CYS B C 1
ATOM 3455 O O . CYS B 1 82 ? 3.465 -4.754 1.714 1 93.31 82 CYS B O 1
ATOM 3457 N N . GLN B 1 83 ? 1.226 -4.402 2.061 1 90.31 83 GLN B N 1
ATOM 3458 C CA . GLN B 1 83 ? 1.025 -5.699 2.701 1 90.31 83 GLN B CA 1
ATOM 3459 C C . GLN B 1 83 ? -0.39 -6.219 2.465 1 90.31 83 GLN B C 1
ATOM 3461 O O . GLN B 1 83 ? -1.367 -5.531 2.771 1 90.31 83 GLN B O 1
ATOM 3466 N N . LEU B 1 84 ? -0.491 -7.387 1.916 1 90.69 84 LEU B N 1
ATOM 3467 C CA . LEU B 1 84 ? -1.733 -8.109 1.659 1 90.69 84 LEU B CA 1
ATOM 3468 C C . LEU B 1 84 ? -1.487 -9.609 1.607 1 90.69 84 LEU B C 1
ATOM 3470 O O . LEU B 1 84 ? -2.004 -10.297 0.724 1 90.69 84 LEU B O 1
ATOM 3474 N N . GLY B 1 85 ? -0.536 -10.055 2.383 1 84.19 85 GLY B N 1
ATOM 3475 C CA . GLY B 1 85 ? -0.144 -11.453 2.314 1 84.19 85 GLY B CA 1
ATOM 3476 C C . GLY B 1 85 ? 0.479 -11.828 0.984 1 84.19 85 GLY B C 1
ATOM 3477 O O . GLY B 1 85 ? 1.266 -11.07 0.42 1 84.19 85 GLY B O 1
ATOM 3478 N N . GLY B 1 86 ? 0.176 -13.031 0.56 1 86.94 86 GLY B N 1
ATOM 3479 C CA . GLY B 1 86 ? 0.722 -13.477 -0.711 1 86.94 86 GLY B CA 1
ATOM 3480 C C . GLY B 1 86 ? 0.195 -12.695 -1.897 1 86.94 86 GLY B C 1
ATOM 3481 O O . GLY B 1 86 ? 0.797 -12.703 -2.973 1 86.94 86 GLY B O 1
ATOM 3482 N N . GLY B 1 87 ? -0.928 -12.062 -1.713 1 90.38 87 GLY B N 1
ATOM 3483 C CA . GLY B 1 87 ? -1.521 -11.273 -2.781 1 90.38 87 GLY B CA 1
ATOM 3484 C C . GLY B 1 87 ? -0.865 -9.914 -2.957 1 90.38 87 GLY B C 1
ATOM 3485 O O . GLY B 1 87 ? -1.164 -9.195 -3.91 1 90.38 87 GLY B O 1
ATOM 3486 N N . THR B 1 88 ? 0.085 -9.586 -2.146 1 93.38 88 THR B N 1
ATOM 3487 C CA . THR B 1 88 ? 0.711 -8.266 -2.121 1 93.38 88 THR B CA 1
ATOM 3488 C C . THR B 1 88 ? 1.329 -7.938 -3.477 1 93.38 88 THR B C 1
ATOM 3490 O O . THR B 1 88 ? 1.187 -6.816 -3.975 1 93.38 88 THR B O 1
ATOM 3493 N N . HIS B 1 89 ? 1.873 -8.844 -4.098 1 96 89 HIS B N 1
ATOM 3494 C CA . HIS B 1 89 ? 2.734 -8.594 -5.25 1 96 89 HIS B CA 1
ATOM 3495 C C . HIS B 1 89 ? 1.915 -8.211 -6.477 1 96 89 HIS B C 1
ATOM 3497 O O . HIS B 1 89 ? 2.256 -7.258 -7.184 1 96 89 HIS B O 1
ATOM 3503 N N . LEU B 1 90 ? 0.888 -8.938 -6.676 1 97.19 90 LEU B N 1
ATOM 3504 C CA . LEU B 1 90 ? 0.022 -8.547 -7.781 1 97.19 90 LEU B CA 1
ATOM 3505 C C . LEU B 1 90 ? -0.685 -7.234 -7.48 1 97.19 90 LEU B C 1
ATOM 3507 O O . LEU B 1 90 ? -0.83 -6.383 -8.367 1 97.19 90 LEU B O 1
ATOM 3511 N N . ALA B 1 91 ? -1.07 -7.105 -6.219 1 96.25 91 ALA B N 1
ATOM 3512 C CA . ALA B 1 91 ? -1.774 -5.887 -5.832 1 96.25 91 ALA B CA 1
ATOM 3513 C C . ALA B 1 91 ? -0.881 -4.66 -5.996 1 96.25 91 ALA B C 1
ATOM 3515 O O . ALA B 1 91 ? -1.325 -3.623 -6.496 1 96.25 91 ALA B O 1
ATOM 3516 N N . MET B 1 92 ? 0.335 -4.73 -5.547 1 96.5 92 MET B N 1
ATOM 3517 C CA . MET B 1 92 ? 1.223 -3.572 -5.637 1 96.5 92 MET B CA 1
ATOM 3518 C C . MET B 1 92 ? 1.642 -3.322 -7.082 1 96.5 92 MET B C 1
ATOM 3520 O O . MET B 1 92 ? 1.892 -2.18 -7.473 1 96.5 92 MET B O 1
ATOM 3524 N N . THR B 1 93 ? 1.749 -4.367 -7.887 1 97.56 93 THR B N 1
ATOM 3525 C CA . THR B 1 93 ? 1.999 -4.203 -9.312 1 97.56 93 THR B CA 1
ATOM 3526 C C . THR B 1 93 ? 0.837 -3.477 -9.984 1 97.56 93 THR B C 1
ATOM 3528 O O . THR B 1 93 ? 1.05 -2.605 -10.836 1 97.56 93 THR B O 1
ATOM 3531 N N . ARG B 1 94 ? -0.374 -3.836 -9.57 1 96.38 94 ARG B N 1
ATOM 3532 C CA . ARG B 1 94 ? -1.553 -3.123 -10.055 1 96.38 94 ARG B CA 1
ATOM 3533 C C . ARG B 1 94 ? -1.474 -1.639 -9.719 1 96.38 94 ARG B C 1
ATOM 3535 O O . ARG B 1 94 ? -1.723 -0.786 -10.57 1 96.38 94 ARG B O 1
ATOM 3542 N N . MET B 1 95 ? -1.157 -1.38 -8.531 1 96.19 95 MET B N 1
ATOM 3543 C CA . MET B 1 95 ? -1.042 0.005 -8.078 1 96.19 95 MET B CA 1
ATOM 3544 C C . MET B 1 95 ? -0.026 0.767 -8.922 1 96.19 95 MET B C 1
ATOM 3546 O O . MET B 1 95 ? -0.312 1.865 -9.406 1 96.19 95 MET B O 1
ATOM 3550 N N . ALA B 1 96 ? 1.145 0.201 -9.086 1 97.06 96 ALA B N 1
ATOM 3551 C CA . ALA B 1 96 ? 2.203 0.817 -9.883 1 97.06 96 ALA B CA 1
ATOM 3552 C C . ALA B 1 96 ? 1.757 1.018 -11.328 1 97.06 96 ALA B C 1
ATOM 3554 O O . ALA B 1 96 ? 2 2.072 -11.922 1 97.06 96 ALA B O 1
ATOM 3555 N N . SER B 1 97 ? 1.101 0.01 -11.859 1 95.81 97 SER B N 1
ATOM 3556 C CA . SER B 1 97 ? 0.597 0.085 -13.234 1 95.81 97 SER B CA 1
ATOM 3557 C C . SER B 1 97 ? -0.393 1.234 -13.391 1 95.81 97 SER B C 1
ATOM 3559 O O . SER B 1 97 ? -0.364 1.948 -14.398 1 95.81 97 SER B O 1
ATOM 3561 N N . ASN B 1 98 ? -1.273 1.413 -12.445 1 93.69 98 ASN B N 1
ATOM 3562 C CA . ASN B 1 98 ? -2.268 2.48 -12.484 1 93.69 98 ASN B CA 1
ATOM 3563 C C . ASN B 1 98 ? -1.609 3.859 -12.484 1 93.69 98 ASN B C 1
ATOM 3565 O O . ASN B 1 98 ? -2.047 4.758 -13.203 1 93.69 98 ASN B O 1
ATOM 3569 N N . VAL B 1 99 ? -0.598 4.043 -11.711 1 95 99 VAL B N 1
ATOM 3570 C CA . VAL B 1 99 ? 0.095 5.324 -11.609 1 95 99 VAL B CA 1
ATOM 3571 C C . VAL B 1 99 ? 0.761 5.66 -12.938 1 95 99 VAL B C 1
ATOM 3573 O O . VAL B 1 99 ? 0.723 6.812 -13.383 1 95 99 VAL B O 1
ATOM 3576 N N . ILE B 1 100 ? 1.344 4.676 -13.562 1 95.88 100 ILE B N 1
ATOM 3577 C CA . ILE B 1 100 ? 1.967 4.879 -14.867 1 95.88 100 ILE B CA 1
ATOM 3578 C C . ILE B 1 100 ? 0.894 5.184 -15.914 1 95.88 100 ILE B C 1
ATOM 3580 O O . ILE B 1 100 ? 1.048 6.109 -16.719 1 95.88 100 ILE B O 1
ATOM 3584 N N . ALA B 1 101 ? -0.179 4.43 -15.898 1 92.69 101 ALA B N 1
ATOM 3585 C CA . ALA B 1 101 ? -1.257 4.609 -16.859 1 92.69 101 ALA B CA 1
ATOM 3586 C C . ALA B 1 101 ? -1.845 6.016 -16.781 1 92.69 101 ALA B C 1
ATOM 3588 O O . ALA B 1 101 ? -2.303 6.57 -17.781 1 92.69 101 ALA B O 1
ATOM 3589 N N . ARG B 1 102 ? -1.783 6.617 -15.625 1 90.62 102 ARG B N 1
ATOM 3590 C CA . ARG B 1 102 ? -2.324 7.957 -15.414 1 90.62 102 ARG B CA 1
ATOM 3591 C C . ARG B 1 102 ? -1.295 9.023 -15.766 1 90.62 102 ARG B C 1
ATOM 3593 O O . ARG B 1 102 ? -1.569 10.219 -15.648 1 90.62 102 ARG B O 1
ATOM 3600 N N . GLY B 1 103 ? -0.103 8.609 -16.141 1 92.69 103 GLY B N 1
ATOM 3601 C CA . GLY B 1 103 ? 0.951 9.531 -16.531 1 92.69 103 GLY B CA 1
ATOM 3602 C C . GLY B 1 103 ? 1.651 10.164 -15.336 1 92.69 103 GLY B C 1
ATOM 3603 O O . GLY B 1 103 ? 2.324 11.188 -15.477 1 92.69 103 GLY B O 1
ATOM 3604 N N . GLU B 1 104 ? 1.558 9.57 -14.172 1 93.62 104 GLU B N 1
ATOM 3605 C CA . GLU B 1 104 ? 2.104 10.156 -12.953 1 93.62 104 GLU B CA 1
ATOM 3606 C C . GLU B 1 104 ? 3.504 9.625 -12.664 1 93.62 104 GLU B C 1
ATOM 3608 O O . GLU B 1 104 ? 4.215 10.172 -11.812 1 93.62 104 GLU B O 1
ATOM 3613 N N . ALA B 1 105 ? 3.893 8.617 -13.312 1 95.81 105 ALA B N 1
ATOM 3614 C CA . ALA B 1 105 ? 5.238 8.047 -13.289 1 95.81 105 ALA B CA 1
ATOM 3615 C C . ALA B 1 105 ? 5.582 7.406 -14.633 1 95.81 105 ALA B C 1
ATOM 3617 O O . ALA B 1 105 ? 4.691 7.086 -15.422 1 95.81 105 ALA B O 1
ATOM 3618 N N . GLU B 1 106 ? 6.859 7.195 -14.875 1 97.19 106 GLU B N 1
ATOM 3619 C CA . GLU B 1 106 ? 7.312 6.625 -16.141 1 97.19 106 GLU B CA 1
ATOM 3620 C C . GLU B 1 106 ? 7.965 5.262 -15.93 1 97.19 106 GLU B C 1
ATOM 3622 O O . GLU B 1 106 ? 7.855 4.375 -16.781 1 97.19 106 GLU B O 1
ATOM 3627 N N . THR B 1 107 ? 8.711 5.16 -14.914 1 98.25 107 THR B N 1
ATOM 3628 C CA . THR B 1 107 ? 9.469 3.949 -14.609 1 98.25 107 THR B CA 1
ATOM 3629 C C . THR B 1 107 ? 9.359 3.609 -13.125 1 98.25 107 THR B C 1
ATOM 3631 O O . THR B 1 107 ? 9.836 4.363 -12.273 1 98.25 107 THR B O 1
ATOM 3634 N N . VAL B 1 108 ? 8.75 2.494 -12.789 1 98.69 108 VAL B N 1
ATOM 3635 C CA . VAL B 1 108 ? 8.531 2.107 -11.398 1 98.69 108 VAL B CA 1
ATOM 3636 C C . VAL B 1 108 ? 9.227 0.779 -11.117 1 98.69 108 VAL B C 1
ATOM 3638 O O . VAL B 1 108 ? 9.078 -0.183 -11.875 1 98.69 108 VAL B O 1
ATOM 3641 N N . LEU B 1 109 ? 10.031 0.765 -10.055 1 98.81 109 LEU B N 1
ATOM 3642 C CA . LEU B 1 109 ? 10.664 -0.451 -9.555 1 98.81 109 LEU B CA 1
ATOM 3643 C C . LEU B 1 109 ? 9.773 -1.148 -8.539 1 98.81 109 LEU B C 1
ATOM 3645 O O . LEU B 1 109 ? 9.32 -0.527 -7.57 1 98.81 109 LEU B O 1
ATOM 3649 N N . VAL B 1 110 ? 9.422 -2.402 -8.773 1 98.56 110 VAL B N 1
ATOM 3650 C CA . VAL B 1 110 ? 8.664 -3.252 -7.863 1 98.56 110 VAL B CA 1
ATOM 3651 C C . VAL B 1 110 ? 9.555 -4.363 -7.324 1 98.56 110 VAL B C 1
ATOM 3653 O O . VAL B 1 110 ? 10.102 -5.16 -8.094 1 98.56 110 VAL B O 1
ATOM 3656 N N . VAL B 1 111 ? 9.68 -4.477 -5.965 1 97.38 111 VAL B N 1
ATOM 3657 C CA . VAL B 1 111 ? 10.672 -5.406 -5.438 1 97.38 111 VAL B CA 1
ATOM 3658 C C . VAL B 1 111 ? 10.117 -6.105 -4.199 1 97.38 111 VAL B C 1
ATOM 3660 O O . VAL B 1 111 ? 9.383 -5.504 -3.416 1 97.38 111 VAL B O 1
ATOM 3663 N N . SER B 1 112 ? 10.391 -7.328 -4.035 1 95.5 112 SER B N 1
ATOM 3664 C CA . SER B 1 112 ? 10.07 -8.125 -2.855 1 95.5 112 SER B CA 1
ATOM 3665 C C . SER B 1 112 ? 11.055 -9.273 -2.672 1 95.5 112 SER B C 1
ATOM 3667 O O . SER B 1 112 ? 11.305 -10.039 -3.605 1 95.5 112 SER B O 1
ATOM 3669 N N . ALA B 1 113 ? 11.578 -9.352 -1.456 1 91.44 113 ALA B N 1
ATOM 3670 C CA . ALA B 1 113 ? 12.484 -10.438 -1.094 1 91.44 113 ALA B CA 1
ATOM 3671 C C . ALA B 1 113 ? 12.391 -10.758 0.395 1 91.44 113 ALA B C 1
ATOM 3673 O O . ALA B 1 113 ? 11.781 -10.008 1.16 1 91.44 113 ALA B O 1
ATOM 3674 N N . GLY B 1 114 ? 12.852 -11.93 0.699 1 81.94 114 GLY B N 1
ATOM 3675 C CA . GLY B 1 114 ? 12.844 -12.188 2.129 1 81.94 114 GLY B CA 1
ATOM 3676 C C . GLY B 1 114 ? 13.258 -13.602 2.479 1 81.94 114 GLY B C 1
ATOM 3677 O O . GLY B 1 114 ? 13.727 -14.352 1.613 1 81.94 114 GLY B O 1
ATOM 3678 N N . LYS B 1 115 ? 13.203 -13.688 3.83 1 76.06 115 LYS B N 1
ATOM 3679 C CA . LYS B 1 115 ? 13.555 -14.977 4.418 1 76.06 115 LYS B CA 1
ATOM 3680 C C . LYS B 1 115 ? 12.344 -15.641 5.066 1 76.06 115 LYS B C 1
ATOM 3682 O O . LYS B 1 115 ? 11.492 -14.961 5.641 1 76.06 115 LYS B O 1
ATOM 3687 N N . PHE B 1 116 ? 12.234 -16.875 4.773 1 66.75 116 PHE B N 1
ATOM 3688 C CA . PHE B 1 116 ? 11.188 -17.609 5.465 1 66.75 116 PHE B CA 1
ATOM 3689 C C . PHE B 1 116 ? 11.547 -17.828 6.93 1 66.75 116 PHE B C 1
ATOM 3691 O O . PHE B 1 116 ? 12.68 -18.203 7.25 1 66.75 116 PHE B O 1
ATOM 3698 N N . PRO B 1 117 ? 10.648 -17.344 7.801 1 58.88 117 PRO B N 1
ATOM 3699 C CA . PRO B 1 117 ? 11.008 -17.578 9.203 1 58.88 117 PRO B CA 1
ATOM 3700 C C . PRO B 1 117 ? 11.203 -19.062 9.531 1 58.88 117 PRO B C 1
ATOM 3702 O O . PRO B 1 117 ? 10.523 -19.906 8.961 1 58.88 117 PRO B O 1
ATOM 3705 N N . PRO B 1 118 ? 12.25 -19.281 10.32 1 53.25 118 PRO B N 1
ATOM 3706 C CA . PRO B 1 118 ? 12.445 -20.688 10.703 1 53.25 118 PRO B CA 1
ATOM 3707 C C . PRO B 1 118 ? 11.188 -21.297 11.328 1 53.25 118 PRO B C 1
ATOM 3709 O O . PRO B 1 118 ? 10.5 -20.641 12.109 1 53.25 118 PRO B O 1
ATOM 3712 N N . ILE B 1 119 ? 10.641 -22.438 10.812 1 47.91 119 ILE B N 1
ATOM 3713 C CA . ILE B 1 119 ? 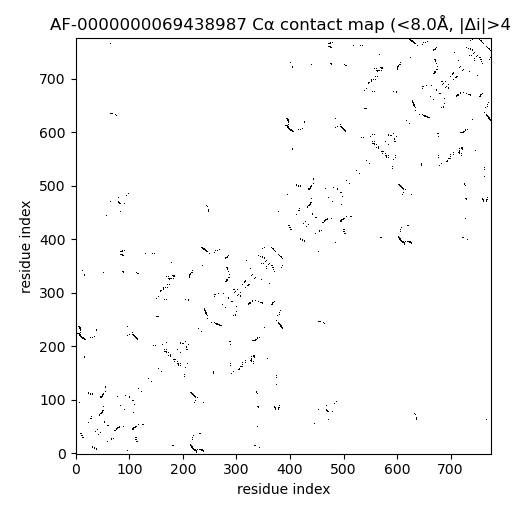9.43 -23.172 11.156 1 47.91 119 ILE B CA 1
ATOM 3714 C C . ILE B 1 119 ? 9.359 -23.359 12.672 1 47.91 119 ILE B C 1
ATOM 3716 O O . ILE B 1 119 ? 8.281 -23.312 13.266 1 47.91 119 ILE B O 1
ATOM 3720 N N . ARG B 1 120 ? 10.406 -23.812 13.391 1 43.91 120 ARG B N 1
ATOM 3721 C CA . ARG B 1 120 ? 10.305 -24.078 14.82 1 43.91 120 ARG B CA 1
ATOM 3722 C C . ARG B 1 120 ? 9.828 -22.844 15.578 1 43.91 120 ARG B C 1
ATOM 3724 O O . ARG B 1 120 ? 8.891 -22.922 16.375 1 43.91 120 ARG B O 1
ATOM 3731 N N . ASP B 1 121 ? 10.414 -21.844 15.578 1 40.69 121 ASP B N 1
ATOM 3732 C CA . ASP B 1 121 ? 10.156 -20.578 16.266 1 40.69 121 ASP B CA 1
ATOM 3733 C C . ASP B 1 121 ? 9.195 -19.703 15.469 1 40.69 121 ASP B C 1
ATOM 3735 O O . ASP B 1 121 ? 8.375 -18.984 16.047 1 40.69 121 ASP B O 1
ATOM 3739 N N . GLY B 1 122 ? 9.102 -19.828 14.289 1 45.31 122 GLY B N 1
ATOM 3740 C CA . GLY B 1 122 ? 8.406 -19.016 13.305 1 45.31 122 GLY B CA 1
ATOM 3741 C C . GLY B 1 122 ? 6.961 -19.422 13.102 1 45.31 122 GLY B C 1
ATOM 3742 O O . GLY B 1 122 ? 6.133 -18.625 12.672 1 45.31 122 GLY B O 1
ATOM 3743 N N . GLY B 1 123 ? 6.754 -20.703 13.469 1 47.38 123 GLY B N 1
ATOM 3744 C CA . GLY B 1 123 ? 5.395 -21.203 13.359 1 47.38 123 GLY B CA 1
ATOM 3745 C C . GLY B 1 123 ? 4.398 -20.438 14.211 1 47.38 123 GLY B C 1
ATOM 3746 O O . GLY B 1 123 ? 3.324 -20.078 13.734 1 47.38 123 GLY B O 1
ATOM 3747 N N . ARG B 1 124 ? 4.859 -20.234 15.375 1 48.19 124 ARG B N 1
ATOM 3748 C CA . ARG B 1 124 ? 3.986 -19.5 16.281 1 48.19 124 ARG B CA 1
ATOM 3749 C C . ARG B 1 124 ? 3.793 -18.062 15.82 1 48.19 124 ARG B C 1
ATOM 3751 O O . ARG B 1 124 ? 2.691 -17.516 15.914 1 48.19 124 ARG B O 1
ATOM 3758 N N . GLU B 1 125 ? 4.895 -17.625 15.336 1 52 125 GLU B N 1
ATOM 3759 C CA . GLU B 1 125 ? 4.844 -16.234 14.891 1 52 125 GLU B CA 1
ATOM 3760 C C . GLU B 1 125 ? 3.957 -16.094 13.656 1 52 125 GLU B C 1
ATOM 3762 O O . GLU B 1 125 ? 3.164 -15.148 13.562 1 52 125 GLU B O 1
ATOM 3767 N N . LEU B 1 126 ? 4.117 -17.078 12.875 1 51.94 126 LEU B N 1
ATOM 3768 C CA . LEU B 1 126 ? 3.287 -17.062 11.68 1 51.94 126 LEU B CA 1
ATOM 3769 C C . LEU B 1 126 ? 1.819 -17.281 12.031 1 51.94 126 LEU B C 1
ATOM 3771 O O . LEU B 1 126 ? 0.939 -16.625 11.477 1 51.94 126 LEU B O 1
ATOM 3775 N N . MET B 1 127 ? 1.703 -18.188 12.984 1 50.06 127 MET B N 1
ATOM 3776 C CA . MET B 1 127 ? 0.325 -18.469 13.375 1 50.06 127 MET B CA 1
ATOM 3777 C C . MET B 1 127 ? -0.309 -17.25 14.039 1 50.06 127 MET B C 1
ATOM 3779 O O . MET B 1 127 ? -1.49 -16.969 13.836 1 50.06 127 MET B O 1
ATOM 3783 N N . ALA B 1 128 ? 0.492 -16.656 14.75 1 50.44 128 ALA B N 1
ATOM 3784 C CA . ALA B 1 128 ? -0.007 -15.461 15.438 1 50.44 128 ALA B CA 1
ATOM 3785 C C . ALA B 1 128 ? -0.366 -14.367 14.438 1 50.44 128 ALA B C 1
ATOM 3787 O O . ALA B 1 128 ? -1.211 -13.516 14.711 1 50.44 128 ALA B O 1
ATOM 3788 N N . LEU B 1 129 ? 0.186 -14.578 13.344 1 52.38 129 LEU B N 1
ATOM 3789 C CA . LEU B 1 129 ? -0.011 -13.562 12.312 1 52.38 129 LEU B CA 1
ATOM 3790 C C . LEU B 1 129 ? -1.239 -13.883 11.469 1 52.38 129 LEU B C 1
ATOM 3792 O O . LEU B 1 129 ? -1.876 -12.977 10.922 1 52.38 129 LEU B O 1
ATOM 3796 N N . VAL B 1 130 ? -1.527 -15.141 11.367 1 51.62 130 VAL B N 1
ATOM 3797 C CA . VAL B 1 130 ? -2.518 -15.516 10.359 1 51.62 130 VAL B CA 1
ATOM 3798 C C . VAL B 1 130 ? -3.805 -15.969 11.047 1 51.62 130 VAL B C 1
ATOM 3800 O O . VAL B 1 130 ? -4.875 -15.977 10.438 1 51.62 130 VAL B O 1
ATOM 3803 N N . CYS B 1 131 ? -3.617 -16.219 12.375 1 50.19 131 CYS B N 1
ATOM 3804 C CA . CYS B 1 131 ? -4.781 -16.703 13.102 1 50.19 131 CYS B CA 1
ATOM 3805 C C . CYS B 1 131 ? -5.344 -15.641 14.031 1 50.19 131 CYS B C 1
ATOM 3807 O O . CYS B 1 131 ? -4.594 -14.812 14.547 1 50.19 131 CYS B O 1
ATOM 3809 N N . ASP B 1 132 ? -6.562 -15.594 14.07 1 49.41 132 ASP B N 1
ATOM 3810 C CA . ASP B 1 132 ? -7.164 -14.742 15.094 1 49.41 132 ASP B CA 1
ATOM 3811 C C . ASP B 1 132 ? -6.656 -15.109 16.484 1 49.41 132 ASP B C 1
ATOM 3813 O O . ASP B 1 132 ? -6.703 -16.266 16.891 1 49.41 132 ASP B O 1
ATOM 3817 N N . HIS B 1 133 ? -6.152 -14.203 17.094 1 46.78 133 HIS B N 1
ATOM 3818 C CA . HIS B 1 133 ? -5.559 -14.453 18.406 1 46.78 133 HIS B CA 1
ATOM 3819 C C . HIS B 1 133 ? -6.602 -14.945 19.406 1 46.78 133 HIS B C 1
ATOM 3821 O O . HIS B 1 133 ? -6.301 -15.781 20.266 1 46.78 133 HIS B O 1
ATOM 3827 N N . ALA B 1 134 ? -7.703 -14.43 19.219 1 44.22 134 ALA B N 1
ATOM 3828 C CA . ALA B 1 134 ? -8.703 -14.734 20.234 1 44.22 134 ALA B CA 1
ATOM 3829 C C . ALA B 1 134 ? -9.43 -16.031 19.906 1 44.22 134 ALA B C 1
ATOM 3831 O O . ALA B 1 134 ? -9.742 -16.828 20.812 1 44.22 134 ALA B O 1
ATOM 3832 N N . PHE B 1 135 ? -9.68 -16.234 18.672 1 42.53 135 PHE B N 1
ATOM 3833 C CA . PHE B 1 135 ? -10.641 -17.297 18.375 1 42.53 135 PHE B CA 1
ATOM 3834 C C . PHE B 1 135 ? -9.945 -18.516 17.766 1 42.53 135 PHE B C 1
ATOM 3836 O O . PHE B 1 135 ? -10.508 -19.609 17.766 1 42.53 135 PHE B O 1
ATOM 3843 N N . GLU B 1 136 ? -8.703 -18.297 17.203 1 49.94 136 GLU B N 1
ATOM 3844 C CA . GLU B 1 136 ? -8.078 -19.422 16.516 1 49.94 136 GLU B CA 1
ATOM 3845 C C . GLU B 1 136 ? -6.84 -19.922 17.25 1 49.94 136 GLU B C 1
ATOM 3847 O O . GLU B 1 136 ? -6.637 -21.125 17.406 1 49.94 136 GLU B O 1
ATOM 3852 N N . MET B 1 137 ? -6.109 -19.047 17.781 1 45.78 137 MET B N 1
ATOM 3853 C CA . MET B 1 137 ? -4.816 -19.359 18.391 1 45.78 137 MET B CA 1
ATOM 3854 C C . MET B 1 137 ? -4.98 -20.344 19.531 1 45.78 137 MET B C 1
ATOM 3856 O O . MET B 1 137 ? -4.172 -21.266 19.703 1 45.78 137 MET B O 1
ATOM 3860 N N . PRO B 1 138 ? -5.984 -20.094 20.281 1 42.66 138 PRO B N 1
ATOM 3861 C CA . PRO B 1 138 ? -6.062 -21 21.422 1 42.66 138 PRO B CA 1
ATOM 3862 C C . PRO B 1 138 ? -6.145 -22.469 21 1 42.66 138 PRO B C 1
ATOM 3864 O O . PRO B 1 138 ? -5.84 -23.359 21.781 1 42.66 138 PRO B O 1
ATOM 3867 N N . TYR B 1 139 ? -6.562 -22.734 19.797 1 45.94 139 TYR B N 1
ATOM 3868 C CA . TYR B 1 139 ? -6.715 -24.125 19.359 1 45.94 139 TYR B CA 1
ATOM 3869 C C . TYR B 1 139 ? -5.441 -24.625 18.688 1 45.94 139 TYR B C 1
ATOM 3871 O O . TYR B 1 139 ? -5.348 -25.797 18.328 1 45.94 139 TYR B O 1
ATOM 3879 N N . GLY B 1 140 ? -4.363 -23.859 18.531 1 43.75 140 GLY B N 1
ATOM 3880 C CA . GLY B 1 140 ? -3.033 -24.234 18.078 1 43.75 140 GLY B CA 1
ATOM 3881 C C . GLY B 1 140 ? -3.012 -24.688 16.625 1 43.75 140 GLY B C 1
ATOM 3882 O O . GLY B 1 140 ? -2.303 -25.641 16.281 1 43.75 140 GLY B O 1
ATOM 3883 N N . PRO B 1 141 ? -3.975 -24.25 15.75 1 52.97 141 PRO B N 1
ATOM 3884 C CA . PRO B 1 141 ? -3.939 -24.859 14.414 1 52.97 141 PRO B CA 1
ATOM 3885 C C . PRO B 1 141 ? -2.691 -24.469 13.625 1 52.97 141 PRO B C 1
ATOM 3887 O O . PRO B 1 141 ? -2.117 -23.391 13.852 1 52.97 141 PRO B O 1
ATOM 3890 N N . SER B 1 142 ? -2.02 -25.516 13 1 67.75 142 SER B N 1
ATOM 3891 C CA . SER B 1 142 ? -0.918 -25.25 12.086 1 67.75 142 SER B CA 1
ATOM 3892 C C . SER B 1 142 ? -1.432 -24.781 10.727 1 67.75 142 SER B C 1
ATOM 3894 O O . SER B 1 142 ? -2.588 -25.016 10.375 1 67.75 142 SER B O 1
ATOM 3896 N N . VAL B 1 143 ? -0.742 -23.953 10.047 1 74.56 143 VAL B N 1
ATOM 3897 C CA . VAL B 1 143 ? -1.076 -23.422 8.727 1 74.56 143 VAL B CA 1
ATOM 3898 C C . VAL B 1 143 ? -1.505 -24.547 7.805 1 74.56 143 VAL B C 1
ATOM 3900 O O . VAL B 1 143 ? -2.582 -24.5 7.207 1 74.56 143 VAL B O 1
ATOM 3903 N N . PRO B 1 144 ? -0.837 -25.656 7.848 1 78.62 144 PRO B N 1
ATOM 3904 C CA . PRO B 1 144 ? -1.27 -26.75 6.98 1 78.62 144 PRO B CA 1
ATOM 3905 C C . PRO B 1 144 ? -2.623 -27.328 7.387 1 78.62 144 PRO B C 1
ATOM 3907 O O . PRO B 1 144 ? -3.4 -27.75 6.531 1 78.62 144 PRO B O 1
ATOM 3910 N N . ALA B 1 145 ? -2.842 -27.328 8.625 1 80.69 145 ALA B N 1
ATOM 3911 C CA . ALA B 1 145 ? -4.113 -27.875 9.094 1 80.69 145 ALA B CA 1
ATOM 3912 C C . ALA B 1 145 ? -5.285 -27.031 8.609 1 80.69 145 ALA B C 1
ATOM 3914 O O . ALA B 1 145 ? -6.324 -27.562 8.211 1 80.69 145 ALA B O 1
ATOM 3915 N N . LEU B 1 146 ? -5.105 -25.844 8.641 1 80.56 146 LEU B N 1
ATOM 3916 C CA . LEU B 1 146 ? -6.18 -24.953 8.227 1 80.56 146 LEU B CA 1
ATOM 3917 C C . LEU B 1 146 ? -6.402 -25.031 6.719 1 80.56 146 LEU B C 1
ATOM 3919 O O . LEU B 1 146 ? -7.547 -25.078 6.258 1 80.56 146 LEU B O 1
ATOM 3923 N N . TYR B 1 147 ? -5.395 -25.047 6 1 87.25 147 TYR B N 1
ATOM 3924 C CA . TYR B 1 147 ? -5.512 -25.266 4.559 1 87.25 147 TYR B CA 1
ATOM 3925 C C . TYR B 1 147 ? -6.105 -26.625 4.254 1 87.25 147 TYR B C 1
ATOM 3927 O O . TYR B 1 147 ? -6.828 -26.797 3.27 1 87.25 147 TYR B O 1
ATOM 3935 N N . GLY B 1 148 ? -5.711 -27.516 5.09 1 88.94 148 GLY B N 1
ATOM 3936 C CA . GLY B 1 148 ? -6.258 -28.859 4.945 1 88.94 148 GLY B CA 1
ATOM 3937 C C . GLY B 1 148 ? -7.77 -28.906 5.055 1 88.94 148 GLY B C 1
ATOM 3938 O O . GLY B 1 148 ? -8.43 -29.641 4.324 1 88.94 148 GLY B O 1
ATOM 3939 N N . LEU B 1 149 ? -8.297 -28.141 5.977 1 86.25 149 LEU B N 1
ATOM 3940 C CA . LEU B 1 149 ? -9.742 -28.062 6.145 1 86.25 149 LEU B CA 1
ATOM 3941 C C . LEU B 1 149 ? -10.414 -27.547 4.879 1 86.25 149 LEU B C 1
ATOM 3943 O O . LEU B 1 149 ? -11.445 -28.078 4.457 1 86.25 149 LEU B O 1
ATOM 3947 N N . ILE B 1 150 ? -9.844 -26.594 4.285 1 88.62 150 ILE B N 1
ATOM 3948 C CA . ILE B 1 150 ? -10.383 -26.016 3.062 1 88.62 150 ILE B CA 1
ATOM 3949 C C . ILE B 1 150 ? -10.297 -27.031 1.927 1 88.62 150 ILE B C 1
ATOM 3951 O O . ILE B 1 150 ? -11.258 -27.219 1.179 1 88.62 150 ILE B O 1
ATOM 3955 N N . ALA B 1 151 ? -9.203 -27.672 1.865 1 92.81 151 ALA B N 1
ATOM 3956 C CA . ALA B 1 151 ? -9 -28.672 0.823 1 92.81 151 ALA B CA 1
ATOM 3957 C C . ALA B 1 151 ? -9.984 -29.828 0.968 1 92.81 151 ALA B C 1
ATOM 3959 O O . ALA B 1 151 ? -10.531 -30.312 -0.025 1 92.81 151 ALA B O 1
ATOM 3960 N N . GLN B 1 152 ? -10.195 -30.203 2.152 1 93.31 152 GLN B N 1
ATOM 3961 C CA . GLN B 1 152 ? -11.125 -31.297 2.406 1 93.31 152 GLN B CA 1
ATOM 3962 C C . GLN B 1 152 ? -12.547 -30.922 2.008 1 93.31 152 GLN B C 1
ATOM 3964 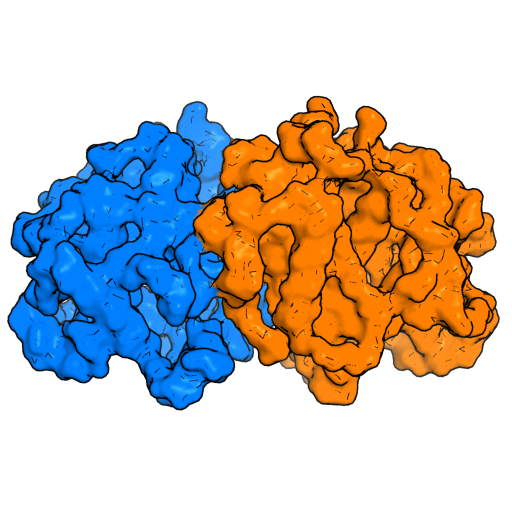O O . GLN B 1 152 ? -13.281 -31.734 1.445 1 93.31 152 GLN B O 1
ATOM 3969 N N . ALA B 1 153 ? -12.93 -29.75 2.363 1 92.19 153 ALA B N 1
ATOM 3970 C CA . ALA B 1 153 ? -14.25 -29.266 1.969 1 92.19 153 ALA B CA 1
ATOM 3971 C C . ALA B 1 153 ? -14.398 -29.266 0.449 1 92.19 153 ALA B C 1
ATOM 3973 O O . ALA B 1 153 ? -15.422 -29.688 -0.087 1 92.19 153 ALA B O 1
ATOM 3974 N N . TRP B 1 154 ? -13.398 -28.75 -0.221 1 93.44 154 TRP B N 1
ATOM 3975 C CA . TRP B 1 154 ? -13.383 -28.734 -1.681 1 93.44 154 TRP B CA 1
ATOM 3976 C C . TRP B 1 154 ? -13.461 -30.156 -2.248 1 93.44 154 TRP B C 1
ATOM 3978 O O . TRP B 1 154 ? -14.242 -30.406 -3.168 1 93.44 154 TRP B O 1
ATOM 3988 N N . MET B 1 155 ? -12.727 -31.031 -1.721 1 95.62 155 MET B N 1
ATOM 3989 C CA . MET B 1 155 ? -12.719 -32.438 -2.162 1 95.62 155 MET B CA 1
ATOM 3990 C C . MET B 1 155 ? -14.086 -33.062 -1.975 1 95.62 155 MET B C 1
ATOM 3992 O O . MET B 1 155 ? -14.555 -33.812 -2.842 1 95.62 155 MET B O 1
ATOM 3996 N N . HIS B 1 156 ? -14.664 -32.75 -0.894 1 94.56 156 HIS B N 1
ATOM 3997 C CA . HIS B 1 156 ? -15.992 -33.281 -0.616 1 94.56 156 HIS B CA 1
ATOM 3998 C C . HIS B 1 156 ? -17.016 -32.781 -1.641 1 94.56 156 HIS B C 1
ATOM 4000 O O . HIS B 1 156 ? -17.844 -33.562 -2.117 1 94.56 156 HIS B O 1
ATOM 4006 N N . GLU B 1 157 ? -16.922 -31.594 -1.989 1 93.62 157 GLU B N 1
ATOM 4007 C CA . GLU B 1 157 ? -17.875 -30.969 -2.893 1 93.62 157 GLU B CA 1
ATOM 4008 C C . GLU B 1 157 ? -17.656 -31.422 -4.332 1 93.62 157 GLU B C 1
ATOM 4010 O O . GLU B 1 157 ? -18.609 -31.531 -5.109 1 93.62 157 GLU B O 1
ATOM 4015 N N . THR B 1 158 ? -16.453 -31.672 -4.691 1 94.75 158 THR B N 1
ATOM 4016 C CA . THR B 1 158 ? -16.141 -31.875 -6.102 1 94.75 158 THR B CA 1
ATOM 4017 C C . THR B 1 158 ? -15.898 -33.344 -6.406 1 94.75 158 THR B C 1
ATOM 4019 O O . THR B 1 158 ? -15.859 -33.75 -7.57 1 94.75 158 THR B O 1
ATOM 4022 N N . GLY B 1 159 ? -15.656 -34.125 -5.375 1 94.38 159 GLY B N 1
ATOM 4023 C CA . GLY B 1 159 ? -15.367 -35.531 -5.562 1 94.38 159 GLY B CA 1
ATOM 4024 C C . GLY B 1 159 ? -13.906 -35.812 -5.844 1 94.38 159 GLY B C 1
ATOM 4025 O O . GLY B 1 159 ? -13.523 -36.969 -6.117 1 94.38 159 GLY B O 1
ATOM 4026 N N . GLN B 1 160 ? -13.07 -34.781 -5.734 1 94.56 160 GLN B N 1
ATOM 4027 C CA . GLN B 1 160 ? -11.633 -34.969 -5.918 1 94.56 160 GLN B CA 1
ATOM 4028 C C . GLN B 1 160 ? -11 -35.625 -4.707 1 94.56 160 GLN B C 1
ATOM 4030 O O . GLN B 1 160 ? -11.594 -35.688 -3.629 1 94.56 160 GLN B O 1
ATOM 4035 N N . GLY B 1 161 ? -9.852 -36.219 -4.887 1 93.69 161 GLY B N 1
ATOM 4036 C CA . GLY B 1 161 ? -9.164 -36.938 -3.812 1 93.69 161 GLY B CA 1
ATOM 4037 C C . GLY B 1 161 ? -7.684 -36.625 -3.744 1 93.69 161 GLY B C 1
ATOM 4038 O O . GLY B 1 161 ? -7.188 -35.781 -4.484 1 93.69 161 GLY B O 1
ATOM 4039 N N . LYS B 1 162 ? -6.996 -37.344 -2.873 1 95.19 162 LYS B N 1
ATOM 4040 C CA . LYS B 1 162 ? -5.57 -37.125 -2.629 1 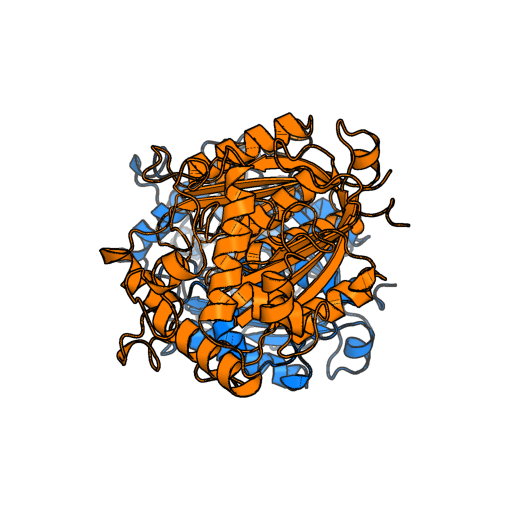95.19 162 LYS B CA 1
ATOM 4041 C C . LYS B 1 162 ? -4.754 -37.375 -3.895 1 95.19 162 LYS B C 1
ATOM 4043 O O . LYS B 1 162 ? -3.75 -36.719 -4.137 1 95.19 162 LYS B O 1
ATOM 4048 N N . ALA B 1 163 ? -5.188 -38.344 -4.645 1 96.31 163 ALA B N 1
ATOM 4049 C CA . ALA B 1 163 ? -4.477 -38.688 -5.875 1 96.31 163 ALA B CA 1
ATOM 4050 C C . ALA B 1 163 ? -4.512 -37.5 -6.855 1 96.31 163 ALA B C 1
ATOM 4052 O O . ALA B 1 163 ? -3.545 -37.25 -7.578 1 96.31 163 ALA B O 1
ATOM 4053 N N . ASP B 1 164 ? -5.625 -36.844 -6.871 1 97 164 ASP B N 1
ATOM 4054 C CA . ASP B 1 164 ? -5.781 -35.719 -7.766 1 97 164 ASP B CA 1
ATOM 4055 C C . ASP B 1 164 ? -4.801 -34.594 -7.41 1 97 164 ASP B C 1
ATOM 4057 O O . ASP B 1 164 ? -4.172 -34 -8.297 1 97 164 ASP B O 1
ATOM 4061 N N . ILE B 1 165 ? -4.625 -34.312 -6.105 1 97.31 165 ILE B N 1
ATOM 4062 C CA . ILE B 1 165 ? -3.725 -33.219 -5.73 1 97.31 165 ILE B CA 1
ATOM 4063 C C . ILE B 1 165 ? -2.275 -33.688 -5.852 1 97.31 165 ILE B C 1
ATOM 4065 O O . ILE B 1 165 ? -1.37 -32.875 -6.062 1 97.31 165 ILE B O 1
ATOM 4069 N N . ALA B 1 166 ? -2.041 -35 -5.766 1 98.19 166 ALA B N 1
ATOM 4070 C CA . ALA B 1 166 ? -0.703 -35.531 -6.008 1 98.19 166 ALA B CA 1
ATOM 4071 C C . ALA B 1 166 ? -0.287 -35.312 -7.461 1 98.19 166 ALA B C 1
ATOM 4073 O O . ALA B 1 166 ? 0.894 -35.125 -7.754 1 98.19 166 ALA B O 1
ATOM 4074 N N . GLU B 1 167 ? -1.285 -35.406 -8.391 1 98.19 167 GLU B N 1
ATOM 4075 C CA . GLU B 1 167 ? -1.012 -35.125 -9.797 1 98.19 167 GLU B CA 1
ATOM 4076 C C . GLU B 1 167 ? -0.453 -33.719 -9.984 1 98.19 167 GLU B C 1
ATOM 4078 O O . GLU B 1 167 ? 0.37 -33.5 -10.875 1 98.19 167 GLU B O 1
ATOM 4083 N N . VAL B 1 168 ? -0.893 -32.781 -9.156 1 98.44 168 VAL B N 1
ATOM 4084 C CA . VAL B 1 168 ? -0.417 -31.406 -9.227 1 98.44 168 VAL B CA 1
ATOM 4085 C C . VAL B 1 168 ? 1.076 -31.359 -8.906 1 98.44 168 VAL B C 1
ATOM 4087 O O . VAL B 1 168 ? 1.854 -30.75 -9.648 1 98.44 168 VAL B O 1
ATOM 4090 N N . THR B 1 169 ? 1.474 -32 -7.824 1 98.19 169 THR B N 1
ATOM 4091 C CA . THR B 1 169 ? 2.879 -32.031 -7.43 1 98.19 169 THR B CA 1
ATOM 4092 C C . THR B 1 169 ? 3.729 -32.688 -8.516 1 98.19 169 THR B C 1
ATOM 4094 O O . THR B 1 169 ? 4.801 -32.188 -8.859 1 98.19 169 THR B O 1
ATOM 4097 N N . ALA B 1 170 ? 3.262 -33.781 -9.008 1 98.31 170 ALA B N 1
ATOM 4098 C CA . ALA B 1 170 ? 4.012 -34.5 -10.047 1 98.31 170 ALA B CA 1
ATOM 4099 C C . ALA B 1 170 ? 4.195 -33.625 -11.281 1 98.31 170 ALA B C 1
ATOM 4101 O O . ALA B 1 170 ? 5.277 -33.594 -11.875 1 98.31 170 ALA B O 1
ATOM 4102 N N . SER B 1 171 ? 3.152 -33 -11.711 1 98.38 171 SER B N 1
ATOM 4103 C CA . SER B 1 171 ? 3.217 -32.094 -12.852 1 98.38 171 SER B CA 1
ATOM 4104 C C . SER B 1 171 ? 4.25 -31 -12.625 1 98.38 171 SER B C 1
ATOM 4106 O O . SER B 1 171 ? 5.082 -30.734 -13.492 1 98.38 171 SER B O 1
ATOM 4108 N N . GLN B 1 172 ? 4.215 -30.359 -11.461 1 98.12 172 GLN B N 1
ATOM 4109 C CA . GLN B 1 172 ? 5.125 -29.266 -11.141 1 98.12 172 GLN B CA 1
ATOM 4110 C C . GLN B 1 172 ? 6.562 -29.766 -11.023 1 98.12 172 GLN B C 1
ATOM 4112 O O . GLN B 1 172 ? 7.504 -29.031 -11.336 1 98.12 172 GLN B O 1
ATOM 4117 N N . ASP B 1 173 ? 6.664 -30.938 -10.594 1 98.38 173 ASP B N 1
ATOM 4118 C CA . ASP B 1 173 ? 7.988 -31.547 -10.523 1 98.38 173 ASP B CA 1
ATOM 4119 C C . ASP B 1 173 ? 8.594 -31.688 -11.922 1 98.38 173 ASP B C 1
ATOM 4121 O O . ASP B 1 173 ? 9.797 -31.516 -12.102 1 98.38 173 ASP B O 1
ATOM 4125 N N . ARG B 1 174 ? 7.816 -32.125 -12.898 1 98 174 ARG B N 1
ATOM 4126 C CA . ARG B 1 174 ? 8.281 -32.219 -14.273 1 98 174 ARG B CA 1
ATOM 4127 C C . ARG B 1 174 ? 8.758 -30.844 -14.773 1 98 174 ARG B C 1
ATOM 4129 O O . ARG B 1 174 ? 9.758 -30.766 -15.492 1 98 174 ARG B O 1
ATOM 4136 N N . TRP B 1 175 ? 8.086 -29.812 -14.414 1 98.5 175 TRP B N 1
ATOM 4137 C CA . TRP B 1 175 ? 8.516 -28.469 -14.781 1 98.5 175 TRP B CA 1
ATOM 4138 C C . TRP B 1 175 ? 9.805 -28.094 -14.055 1 98.5 175 TRP B C 1
ATOM 4140 O O . TRP B 1 175 ? 10.727 -27.547 -14.656 1 98.5 175 TRP B O 1
ATOM 4150 N N . ALA B 1 176 ? 9.867 -28.344 -12.766 1 97.94 176 ALA B N 1
ATOM 4151 C CA . ALA B 1 176 ? 11.047 -28.016 -11.977 1 97.94 176 ALA B CA 1
ATOM 4152 C C . ALA B 1 176 ? 12.297 -28.672 -12.555 1 97.94 176 ALA B C 1
ATOM 4154 O O . ALA B 1 176 ? 13.398 -28.125 -12.469 1 97.94 176 ALA B O 1
ATOM 4155 N N . ALA B 1 177 ? 12.125 -29.828 -13.125 1 97.81 177 ALA B N 1
ATOM 4156 C CA . ALA B 1 177 ? 13.234 -30.547 -13.742 1 97.81 177 ALA B CA 1
ATOM 4157 C C . ALA B 1 177 ? 13.859 -29.75 -14.875 1 97.81 177 ALA B C 1
ATOM 4159 O O . ALA B 1 177 ? 15.039 -29.906 -15.195 1 97.81 177 ALA B O 1
ATOM 4160 N N . LEU B 1 178 ? 13.117 -28.891 -15.492 1 98 178 LEU B N 1
ATOM 4161 C CA . LEU B 1 178 ? 13.57 -28.109 -16.641 1 98 178 LEU B CA 1
ATOM 4162 C C . LEU B 1 178 ? 14.078 -26.734 -16.203 1 98 178 LEU B C 1
ATOM 4164 O O . LEU B 1 178 ? 14.586 -25.969 -17.016 1 98 178 LEU B O 1
ATOM 4168 N N . ASN B 1 179 ? 13.93 -26.344 -14.945 1 97.56 179 ASN B N 1
ATOM 4169 C CA . ASN B 1 179 ? 14.273 -25.031 -14.414 1 97.56 179 ASN B CA 1
ATOM 4170 C C . ASN B 1 179 ? 15.5 -25.094 -13.508 1 97.56 179 ASN B C 1
ATOM 4172 O O . ASN B 1 179 ? 15.383 -25.406 -12.32 1 97.56 179 ASN B O 1
ATOM 4176 N N . PRO B 1 180 ? 16.625 -24.719 -13.969 1 95.81 180 PRO B N 1
ATOM 4177 C CA . PRO B 1 180 ? 17.844 -24.844 -13.172 1 95.81 180 PRO B CA 1
ATOM 4178 C C . PRO B 1 180 ? 17.781 -24.047 -11.867 1 95.81 180 PRO B C 1
ATOM 4180 O O . PRO B 1 180 ? 18.531 -24.344 -10.93 1 95.81 180 PRO B O 1
ATOM 4183 N N . ALA B 1 181 ? 16.922 -23.078 -11.789 1 94.62 181 ALA B N 1
ATOM 4184 C CA . ALA B 1 181 ? 16.828 -22.25 -10.586 1 94.62 181 ALA B CA 1
ATOM 4185 C C . ALA B 1 181 ? 15.969 -22.922 -9.516 1 94.62 181 ALA B C 1
ATOM 4187 O O . ALA B 1 181 ? 16 -22.531 -8.352 1 94.62 181 ALA B O 1
ATOM 4188 N N . ALA B 1 182 ? 15.188 -23.938 -9.844 1 96.38 182 ALA B N 1
ATOM 4189 C CA . ALA B 1 182 ? 14.266 -24.578 -8.906 1 96.38 182 ALA B CA 1
ATOM 4190 C C . ALA B 1 182 ? 15.031 -25.406 -7.875 1 96.38 182 ALA B C 1
ATOM 4192 O O . ALA B 1 182 ? 16 -26.078 -8.211 1 96.38 182 ALA B O 1
ATOM 4193 N N . ILE B 1 183 ? 14.562 -25.359 -6.68 1 95.5 183 ILE B N 1
ATOM 4194 C CA . ILE B 1 183 ? 15.172 -26.141 -5.609 1 95.5 183 ILE B CA 1
ATOM 4195 C C . ILE B 1 183 ? 15.141 -27.625 -5.961 1 95.5 183 ILE B C 1
ATOM 4197 O O . ILE B 1 183 ? 16.094 -28.359 -5.703 1 95.5 183 ILE B O 1
ATOM 4201 N N . ALA B 1 184 ? 14.094 -28.078 -6.617 1 96.12 184 ALA B N 1
ATOM 4202 C CA . ALA B 1 184 ? 13.906 -29.5 -6.91 1 96.12 184 ALA B CA 1
ATOM 4203 C C . ALA B 1 184 ? 14.492 -29.859 -8.273 1 96.12 184 ALA B C 1
ATOM 4205 O O . ALA B 1 184 ? 14.234 -30.953 -8.797 1 96.12 184 ALA B O 1
ATOM 4206 N N . HIS B 1 185 ? 15.242 -29 -8.898 1 96.44 185 HIS B N 1
ATOM 4207 C CA . HIS B 1 185 ? 15.742 -29.203 -10.25 1 96.44 185 HIS B CA 1
ATOM 4208 C C . HIS B 1 185 ? 16.5 -30.516 -10.375 1 96.44 185 HIS B C 1
ATOM 4210 O O . HIS B 1 185 ? 16.281 -31.281 -11.312 1 96.44 185 HIS B O 1
ATOM 4216 N N . ARG B 1 186 ? 17.375 -30.828 -9.344 1 93.19 186 ARG B N 1
ATOM 4217 C CA . ARG B 1 186 ? 18.219 -32 -9.438 1 93.19 186 ARG B CA 1
ATOM 4218 C C . ARG B 1 186 ? 17.719 -33.125 -8.516 1 93.19 186 ARG B C 1
ATOM 4220 O O . ARG B 1 186 ? 18.438 -34.094 -8.242 1 93.19 186 ARG B O 1
ATOM 4227 N N . SER B 1 187 ? 16.5 -32.875 -8.07 1 91.88 187 SER B N 1
ATOM 4228 C CA . SER B 1 187 ? 15.93 -33.875 -7.195 1 91.88 187 SER B CA 1
ATOM 4229 C C . SER B 1 187 ? 15.344 -35.031 -7.996 1 91.88 187 SER B C 1
ATOM 4231 O O . SER B 1 187 ? 15.133 -34.938 -9.203 1 91.88 187 SER B O 1
ATOM 4233 N N . GLN B 1 188 ? 15.102 -36.094 -7.305 1 89.44 188 GLN B N 1
ATOM 4234 C CA . GLN B 1 188 ? 14.406 -37.219 -7.922 1 89.44 188 GLN B CA 1
ATOM 4235 C C . GLN B 1 188 ? 13 -36.812 -8.367 1 89.44 188 GLN B C 1
ATOM 4237 O O . GLN B 1 188 ? 12.305 -36.094 -7.656 1 89.44 188 GLN B O 1
ATOM 4242 N N . ARG B 1 189 ? 12.703 -37.344 -9.602 1 93.56 189 ARG B N 1
ATOM 4243 C CA . ARG B 1 189 ? 11.359 -37.062 -10.102 1 93.56 189 ARG B CA 1
ATOM 4244 C C . ARG B 1 189 ? 10.297 -37.781 -9.281 1 93.56 189 ARG B C 1
ATOM 4246 O O . ARG B 1 189 ? 10.5 -38.906 -8.859 1 93.56 189 ARG B O 1
ATOM 4253 N N . LEU B 1 190 ? 9.227 -37.125 -9.086 1 96.94 190 LEU B N 1
ATOM 4254 C CA . LEU B 1 190 ? 8.18 -37.656 -8.211 1 96.94 190 LEU B CA 1
ATOM 4255 C C . LEU B 1 190 ? 7.02 -38.219 -9.023 1 96.94 190 LEU B C 1
ATOM 4257 O O . LEU B 1 190 ? 6.496 -37.531 -9.906 1 96.94 190 LEU B O 1
ATOM 4261 N N . THR B 1 191 ? 6.637 -39.438 -8.75 1 96.75 191 THR B N 1
ATOM 4262 C CA . THR B 1 191 ? 5.367 -40 -9.227 1 96.75 191 THR B CA 1
ATOM 4263 C C . THR B 1 191 ? 4.246 -39.719 -8.234 1 96.75 191 THR B C 1
ATOM 4265 O O . THR B 1 191 ? 4.504 -39.25 -7.121 1 96.75 191 THR B O 1
ATOM 4268 N N . VAL B 1 192 ? 3.031 -39.906 -8.719 1 97.62 192 VAL B N 1
ATOM 4269 C CA . VAL B 1 192 ? 1.882 -39.75 -7.832 1 97.62 192 VAL B CA 1
ATOM 4270 C C . VAL B 1 192 ? 2.045 -40.688 -6.621 1 97.62 192 VAL B C 1
ATOM 4272 O O . VAL B 1 192 ? 1.759 -40.281 -5.488 1 97.62 192 VAL B O 1
ATOM 4275 N N . GLU B 1 193 ? 2.512 -41.875 -6.84 1 97.62 193 GLU B N 1
ATOM 4276 C CA . GLU B 1 193 ? 2.73 -42.844 -5.77 1 97.62 193 GLU B CA 1
ATOM 4277 C C . GLU B 1 193 ? 3.775 -42.344 -4.773 1 97.62 193 GLU B C 1
ATOM 4279 O O . GLU B 1 193 ? 3.615 -42.5 -3.564 1 97.62 193 GLU B O 1
ATOM 4284 N N . ASP B 1 194 ? 4.816 -41.781 -5.258 1 97.38 194 ASP B N 1
ATOM 4285 C CA . ASP B 1 194 ? 5.852 -41.219 -4.395 1 97.38 194 ASP B CA 1
ATOM 4286 C C . ASP B 1 194 ? 5.273 -40.156 -3.467 1 97.38 194 ASP B C 1
ATOM 4288 O O . ASP B 1 194 ? 5.609 -40.094 -2.283 1 97.38 194 ASP B O 1
ATOM 4292 N N . VAL B 1 195 ? 4.453 -39.25 -4.062 1 97.81 195 VAL B N 1
ATOM 4293 C CA . VAL B 1 195 ? 3.855 -38.156 -3.305 1 97.81 195 VAL B CA 1
ATOM 4294 C C . VAL B 1 195 ? 2.969 -38.719 -2.197 1 97.81 195 VAL B C 1
ATOM 4296 O O . VAL B 1 195 ? 3.07 -38.312 -1.04 1 97.81 195 VAL B O 1
ATOM 4299 N N . LEU B 1 196 ? 2.162 -39.719 -2.518 1 97.31 196 LEU B N 1
ATOM 4300 C CA . LEU B 1 196 ? 1.209 -40.312 -1.575 1 97.31 196 LEU B CA 1
ATOM 4301 C C . LEU B 1 196 ? 1.928 -41.125 -0.5 1 97.31 196 LEU B C 1
ATOM 4303 O O . LEU B 1 196 ? 1.412 -41.281 0.608 1 97.31 196 LEU B O 1
ATOM 4307 N N . ALA B 1 197 ? 3.086 -41.625 -0.817 1 97 197 ALA B N 1
ATOM 4308 C CA . ALA B 1 197 ? 3.859 -42.438 0.116 1 97 197 ALA B CA 1
ATOM 4309 C C . ALA B 1 197 ? 4.66 -41.562 1.075 1 97 197 ALA B C 1
ATOM 4311 O O . ALA B 1 197 ? 5.168 -42.031 2.09 1 97 197 ALA B O 1
ATOM 4312 N N . SER B 1 198 ? 4.742 -40.312 0.729 1 95.69 198 SER B N 1
ATOM 4313 C CA . SER B 1 198 ? 5.523 -39.406 1.596 1 95.69 198 SER B CA 1
ATOM 4314 C C . SER B 1 198 ? 4.836 -39.219 2.943 1 95.69 198 SER B C 1
ATOM 4316 O O . SER B 1 198 ? 3.682 -39.625 3.121 1 95.69 198 SER B O 1
ATOM 4318 N N . ARG B 1 199 ? 5.527 -38.688 3.947 1 95.25 199 ARG B N 1
ATOM 4319 C CA . ARG B 1 199 ? 5.023 -38.531 5.309 1 95.25 199 ARG B CA 1
ATOM 4320 C C . ARG B 1 199 ? 3.791 -37.625 5.336 1 95.25 199 ARG B C 1
ATOM 4322 O O . ARG B 1 199 ? 3.775 -36.562 4.707 1 95.25 199 ARG B O 1
ATOM 4329 N N . PRO B 1 200 ? 2.768 -38.031 6.121 1 93.06 200 PRO B N 1
ATOM 4330 C CA . PRO B 1 200 ? 1.605 -37.156 6.277 1 93.06 200 PRO B CA 1
ATOM 4331 C C . PRO B 1 200 ? 1.921 -35.875 7.082 1 93.06 200 PRO B C 1
ATOM 4333 O O . PRO B 1 200 ? 2.695 -35.938 8.039 1 93.06 200 PRO B O 1
ATOM 4336 N N . ILE B 1 201 ? 1.364 -34.812 6.672 1 91.12 201 ILE B N 1
ATOM 4337 C CA . ILE B 1 201 ? 1.527 -33.531 7.375 1 91.12 201 ILE B CA 1
ATOM 4338 C C . ILE B 1 201 ? 0.223 -33.156 8.078 1 91.12 201 ILE B C 1
ATOM 4340 O O . ILE B 1 201 ? 0.134 -33.219 9.305 1 91.12 201 ILE B O 1
ATOM 4344 N N . ALA B 1 202 ? -0.785 -32.812 7.41 1 87.81 202 ALA B N 1
ATOM 4345 C CA . ALA B 1 202 ? -2.143 -32.531 7.863 1 87.81 202 ALA B CA 1
ATOM 4346 C C . ALA B 1 202 ? -3.17 -32.938 6.805 1 87.81 202 ALA B C 1
ATOM 4348 O O . ALA B 1 202 ? -2.984 -32.656 5.617 1 87.81 202 ALA B O 1
ATOM 4349 N N . GLY B 1 203 ? -4.199 -33.625 7.234 1 85.69 203 GLY B N 1
ATOM 4350 C CA . GLY B 1 203 ? -5.16 -34.062 6.246 1 85.69 203 GLY B CA 1
ATOM 4351 C C . GLY B 1 203 ? -5.645 -32.969 5.328 1 85.69 203 GLY B C 1
ATOM 4352 O O . GLY B 1 203 ? -6.125 -31.922 5.797 1 85.69 203 GLY B O 1
ATOM 4353 N N . PRO B 1 204 ? -5.523 -33.219 3.994 1 94.06 204 PRO B N 1
ATOM 4354 C CA . PRO B 1 204 ? -5.145 -34.375 3.182 1 94.06 204 PRO B CA 1
ATOM 4355 C C . PRO B 1 204 ? -3.686 -34.312 2.736 1 94.06 204 PRO B C 1
ATOM 4357 O O . PRO B 1 204 ? -3.262 -35.156 1.924 1 94.06 204 PRO B O 1
ATOM 4360 N N . PHE B 1 205 ? -2.951 -33.438 3.273 1 94.81 205 PHE B N 1
ATOM 4361 C CA . PHE B 1 205 ? -1.653 -33.125 2.695 1 94.81 205 PHE B CA 1
ATOM 4362 C C . PHE B 1 205 ? -0.571 -34.031 3.223 1 94.81 205 PHE B C 1
ATOM 4364 O O . PHE B 1 205 ? -0.495 -34.312 4.426 1 94.81 205 PHE B O 1
ATOM 4371 N N . HIS B 1 206 ? 0.165 -34.562 2.305 1 95.38 206 HIS B N 1
ATOM 4372 C CA . HIS B 1 206 ? 1.452 -35.188 2.58 1 95.38 206 HIS B CA 1
ATOM 4373 C C . HIS B 1 206 ? 2.604 -34.219 2.328 1 95.38 206 HIS B C 1
ATOM 4375 O O . HIS B 1 206 ? 2.389 -33.125 1.835 1 95.38 206 HIS B O 1
ATOM 4381 N N . PHE B 1 207 ? 3.762 -34.656 2.637 1 94.38 207 PHE B N 1
ATOM 4382 C CA . PHE B 1 207 ? 4.945 -33.812 2.619 1 94.38 207 PHE B CA 1
ATOM 4383 C C . PHE B 1 207 ? 5.098 -33.125 1.267 1 94.38 207 PHE B C 1
ATOM 4385 O O . PHE B 1 207 ? 5.258 -31.906 1.196 1 94.38 207 PHE B O 1
ATOM 4392 N N . TYR B 1 208 ? 4.957 -33.844 0.172 1 96 208 TYR B N 1
ATOM 4393 C CA . TYR B 1 208 ? 5.25 -33.312 -1.149 1 96 208 TYR B CA 1
ATOM 4394 C C . TYR B 1 208 ? 4.066 -32.5 -1.687 1 96 208 TYR B C 1
ATOM 4396 O O . TYR B 1 208 ? 4.133 -31.953 -2.785 1 96 208 TYR B O 1
ATOM 4404 N N . HIS B 1 209 ? 2.963 -32.438 -0.872 1 96.5 209 HIS B N 1
ATOM 4405 C CA . HIS B 1 209 ? 1.857 -31.531 -1.195 1 96.5 209 HIS B CA 1
ATOM 4406 C C . HIS B 1 209 ? 2.135 -30.109 -0.708 1 96.5 209 HIS B C 1
ATOM 4408 O O . HIS B 1 209 ? 1.406 -29.188 -1.053 1 96.5 209 HIS B O 1
ATOM 4414 N N . CYS B 1 210 ? 3.211 -29.953 0.082 1 93.62 210 CYS B N 1
ATOM 4415 C CA . CYS B 1 210 ? 3.496 -28.703 0.753 1 93.62 210 CYS B CA 1
ATOM 4416 C C . CYS B 1 210 ? 4.648 -27.969 0.075 1 93.62 210 CYS B C 1
ATOM 4418 O O . CYS B 1 210 ? 5.613 -28.594 -0.371 1 93.62 210 CYS B O 1
ATOM 4420 N N . SER B 1 211 ? 4.531 -26.688 0.044 1 93.12 211 SER B N 1
ATOM 4421 C CA . SER B 1 211 ? 5.582 -25.875 -0.561 1 93.12 211 SER B CA 1
ATOM 4422 C C . SER B 1 211 ? 6.887 -26 0.218 1 93.12 211 SER B C 1
ATOM 4424 O O . SER B 1 211 ? 6.895 -26.438 1.365 1 93.12 211 SER B O 1
ATOM 4426 N N . ILE B 1 212 ? 7.973 -25.578 -0.416 1 90.81 212 ILE B N 1
ATOM 4427 C CA . ILE B 1 212 ? 9.305 -25.672 0.173 1 90.81 212 ILE B CA 1
ATOM 4428 C C . ILE B 1 212 ? 9.711 -24.312 0.741 1 90.81 212 ILE B C 1
ATOM 4430 O O . ILE B 1 212 ? 10.047 -23.391 -0.01 1 90.81 212 ILE B O 1
ATOM 4434 N N . PRO B 1 213 ? 9.711 -24.172 2.049 1 88.88 213 PRO B N 1
ATOM 4435 C CA . PRO B 1 213 ? 10.172 -22.891 2.607 1 88.88 213 PRO B CA 1
ATOM 4436 C C . PRO B 1 213 ? 11.625 -22.594 2.246 1 88.88 213 PRO B C 1
ATOM 4438 O O . PRO B 1 213 ? 12.508 -23.438 2.432 1 88.88 213 PRO B O 1
ATOM 4441 N N . CYS B 1 214 ? 11.852 -21.438 1.732 1 89.62 214 CYS B N 1
ATOM 4442 C CA . CYS B 1 214 ? 13.203 -21.016 1.362 1 89.62 214 CYS B CA 1
ATOM 4443 C C . CYS B 1 214 ? 13.32 -19.5 1.364 1 89.62 214 CYS B C 1
ATOM 4445 O O . CYS B 1 214 ? 12.438 -18.797 1.86 1 89.62 214 CYS B O 1
ATOM 4447 N N . GLU B 1 215 ? 14.477 -19.031 1.019 1 88.62 215 GLU B N 1
ATOM 4448 C CA . GLU B 1 215 ? 14.773 -17.609 0.879 1 88.62 215 GLU B CA 1
ATOM 4449 C C . GLU B 1 215 ? 14.914 -17.203 -0.588 1 88.62 215 GLU B C 1
ATOM 4451 O O . GLU B 1 215 ? 15.273 -18.031 -1.427 1 88.62 215 GLU B O 1
ATOM 4456 N N . GLY B 1 216 ? 14.562 -15.961 -0.901 1 91.44 216 GLY B N 1
ATOM 4457 C CA . GLY B 1 216 ? 14.664 -15.477 -2.268 1 91.44 216 GLY B CA 1
ATOM 4458 C C . GLY B 1 216 ? 13.836 -14.234 -2.521 1 91.44 216 GLY B C 1
ATOM 4459 O O . GLY B 1 216 ? 13.68 -13.391 -1.633 1 91.44 216 GLY B O 1
ATOM 4460 N N . GLY B 1 217 ? 13.445 -14.047 -3.736 1 92.69 217 GLY B N 1
ATOM 4461 C CA . GLY B 1 217 ? 12.672 -12.883 -4.148 1 92.69 217 GLY B CA 1
ATOM 4462 C C . GLY B 1 217 ? 13.023 -12.398 -5.539 1 92.69 217 GLY B C 1
ATOM 4463 O O . GLY B 1 217 ? 13.672 -13.109 -6.309 1 92.69 217 GLY B O 1
ATOM 4464 N N . GLY B 1 218 ? 12.516 -11.273 -5.844 1 96.69 218 GLY B N 1
ATOM 4465 C CA . GLY B 1 218 ? 12.742 -10.719 -7.172 1 96.69 218 GLY B CA 1
ATOM 4466 C C . GLY B 1 218 ? 12.289 -9.273 -7.301 1 96.69 218 GLY B C 1
ATOM 4467 O O . GLY B 1 218 ? 11.836 -8.672 -6.324 1 96.69 218 GLY B O 1
ATOM 4468 N N . ALA B 1 219 ? 12.531 -8.781 -8.445 1 98.44 219 ALA B N 1
ATOM 4469 C CA . ALA B 1 219 ? 12.148 -7.414 -8.789 1 98.44 219 ALA B CA 1
ATOM 4470 C C . ALA B 1 219 ? 11.766 -7.305 -10.258 1 98.44 219 ALA B C 1
ATOM 4472 O O . ALA B 1 219 ? 12.234 -8.094 -11.086 1 98.44 219 ALA B O 1
ATOM 4473 N N . LEU B 1 220 ? 10.883 -6.418 -10.555 1 98.69 220 LEU B N 1
ATOM 4474 C CA . LEU B 1 220 ? 10.539 -6.086 -11.938 1 98.69 220 LEU B CA 1
ATOM 4475 C C . LEU B 1 220 ? 10.477 -4.578 -12.133 1 98.69 220 LEU B C 1
ATOM 4477 O O . LEU B 1 220 ? 10.273 -3.83 -11.172 1 98.69 220 LEU B O 1
ATOM 4481 N N . VAL B 1 221 ? 10.789 -4.137 -13.305 1 98.81 221 VAL B N 1
ATOM 4482 C CA . VAL B 1 221 ? 10.719 -2.736 -13.711 1 98.81 221 VAL B CA 1
ATOM 4483 C C . VAL B 1 221 ? 9.523 -2.529 -14.641 1 98.81 221 VAL B C 1
ATOM 4485 O O . VAL B 1 221 ? 9.445 -3.15 -15.703 1 98.81 221 VAL B O 1
ATOM 4488 N N . LEU B 1 222 ? 8.594 -1.716 -14.195 1 98.5 222 LEU B N 1
ATOM 4489 C CA . LEU B 1 222 ? 7.469 -1.313 -15.031 1 98.5 222 LEU B CA 1
ATOM 4490 C C . LEU B 1 222 ? 7.777 -0.01 -15.766 1 98.5 222 LEU B C 1
ATOM 4492 O O . LEU B 1 222 ? 8.352 0.914 -15.18 1 98.5 222 LEU B O 1
ATOM 4496 N N . GLY B 1 223 ? 7.43 0.024 -17 1 97.31 223 GLY B N 1
ATOM 4497 C CA . GLY B 1 223 ? 7.621 1.224 -17.797 1 97.31 223 GLY B CA 1
ATOM 4498 C C . GLY B 1 223 ? 6.359 1.682 -18.5 1 97.31 223 GLY B C 1
ATOM 4499 O O . GLY B 1 223 ? 5.449 0.885 -18.734 1 97.31 223 GLY B O 1
ATOM 4500 N N . SER B 1 224 ? 6.336 2.977 -18.781 1 96.12 224 SER B N 1
ATOM 4501 C CA . SER B 1 224 ? 5.297 3.518 -19.656 1 96.12 224 SER B CA 1
ATOM 4502 C C . SER B 1 224 ? 5.379 2.918 -21.047 1 96.12 224 SER B C 1
ATOM 4504 O O . SER B 1 224 ? 6.34 2.211 -21.375 1 96.12 224 SER B O 1
ATOM 4506 N N . ALA B 1 225 ? 4.359 3.256 -21.844 1 92.19 225 ALA B N 1
ATOM 4507 C CA . ALA B 1 225 ? 4.359 2.791 -23.234 1 92.19 225 ALA B CA 1
ATOM 4508 C C . ALA B 1 225 ? 5.609 3.264 -23.969 1 92.19 225 ALA B C 1
ATOM 4510 O O . ALA B 1 225 ? 6.184 2.523 -24.766 1 92.19 225 ALA B O 1
ATOM 4511 N N . ARG B 1 226 ? 5.992 4.438 -23.703 1 92.62 226 ARG B N 1
ATOM 4512 C CA . ARG B 1 226 ? 7.195 4.992 -24.312 1 92.62 226 ARG B CA 1
ATOM 4513 C C . ARG B 1 226 ? 8.438 4.211 -23.906 1 92.62 226 ARG B C 1
ATOM 4515 O O . ARG B 1 226 ? 9.258 3.848 -24.75 1 92.62 226 ARG B O 1
ATOM 4522 N N . ARG B 1 227 ? 8.555 3.916 -22.656 1 94.19 227 ARG B N 1
ATOM 4523 C CA . ARG B 1 227 ? 9.695 3.158 -22.156 1 94.19 227 ARG B CA 1
ATOM 4524 C C . ARG B 1 227 ? 9.695 1.735 -22.703 1 94.19 227 ARG B C 1
ATOM 4526 O O . ARG B 1 227 ? 10.75 1.169 -22.984 1 94.19 227 ARG B O 1
ATOM 4533 N N . ALA B 1 228 ? 8.555 1.186 -22.781 1 93.44 228 ALA B N 1
ATOM 4534 C CA . ALA B 1 228 ? 8.414 -0.177 -23.297 1 93.44 228 ALA B CA 1
ATOM 4535 C C . ALA B 1 228 ? 8.906 -0.276 -24.734 1 93.44 228 ALA B C 1
ATOM 4537 O O . ALA B 1 228 ? 9.578 -1.241 -25.109 1 93.44 228 ALA B O 1
ATOM 4538 N N . ARG B 1 229 ? 8.641 0.662 -25.547 1 91.44 229 ARG B N 1
ATOM 4539 C CA . ARG B 1 229 ? 9.039 0.676 -26.953 1 91.44 229 ARG B CA 1
ATOM 4540 C C . ARG B 1 229 ? 10.555 0.827 -27.094 1 91.44 229 ARG B C 1
ATOM 4542 O O . ARG B 1 229 ? 11.148 0.293 -28.031 1 91.44 229 ARG B O 1
ATOM 4549 N N . ALA B 1 230 ? 11.125 1.474 -26.188 1 91.88 230 ALA B N 1
ATOM 4550 C CA . ALA B 1 230 ? 12.555 1.77 -26.25 1 91.88 230 ALA B CA 1
ATOM 4551 C C . ALA B 1 230 ? 13.375 0.689 -25.562 1 91.88 230 ALA B C 1
ATOM 4553 O O . ALA B 1 230 ? 14.609 0.718 -25.594 1 91.88 230 ALA B O 1
ATOM 4554 N N . GLY B 1 231 ? 12.711 -0.252 -25.016 1 90.75 231 GLY B N 1
ATOM 4555 C CA . GLY B 1 231 ? 13.391 -1.201 -24.141 1 90.75 231 GLY B CA 1
ATOM 4556 C C . GLY B 1 231 ? 14.188 -2.244 -24.906 1 90.75 231 GLY B C 1
ATOM 4557 O O . GLY B 1 231 ? 14.031 -2.385 -26.125 1 90.75 231 GLY B O 1
ATOM 4558 N N . LYS B 1 232 ? 14.992 -2.99 -24.109 1 91.25 232 LYS B N 1
ATOM 4559 C CA . LYS B 1 232 ? 15.93 -3.992 -24.609 1 91.25 232 LYS B CA 1
ATOM 4560 C C . LYS B 1 232 ? 15.211 -5.297 -24.953 1 91.25 232 LYS B C 1
ATOM 4562 O O . LYS B 1 232 ? 15.656 -6.047 -25.812 1 91.25 232 LYS B O 1
ATOM 4567 N N . HIS B 1 233 ? 14.156 -5.547 -24.281 1 95.12 233 HIS B N 1
ATOM 4568 C CA . HIS B 1 233 ? 13.469 -6.832 -24.391 1 95.12 233 HIS B CA 1
ATOM 4569 C C . HIS B 1 233 ? 12.047 -6.652 -24.891 1 95.12 233 HIS B C 1
ATOM 4571 O O . HIS B 1 233 ? 11.516 -5.543 -24.891 1 95.12 233 HIS B O 1
ATOM 4577 N N . ARG B 1 234 ? 11.5 -7.758 -25.359 1 94.75 234 ARG B N 1
ATOM 4578 C CA . ARG B 1 234 ? 10.07 -7.754 -25.656 1 94.75 234 ARG B CA 1
ATOM 4579 C C . ARG B 1 234 ? 9.258 -7.379 -24.422 1 94.75 234 ARG B C 1
ATOM 4581 O O . ARG B 1 234 ? 9.352 -8.047 -23.391 1 94.75 234 ARG B O 1
ATOM 4588 N N . PRO B 1 235 ? 8.508 -6.273 -24.516 1 96.31 235 PRO B N 1
ATOM 4589 C CA . PRO B 1 235 ? 7.746 -5.867 -23.328 1 96.31 235 PRO B CA 1
ATOM 4590 C C . PRO B 1 235 ? 6.555 -6.781 -23.062 1 96.31 235 PRO B C 1
ATOM 4592 O O . PRO B 1 235 ? 5.988 -7.359 -24 1 96.31 235 PRO B O 1
ATOM 4595 N N . VAL B 1 236 ? 6.191 -6.922 -21.828 1 97.38 236 VAL B N 1
ATOM 4596 C CA . VAL B 1 236 ? 5.016 -7.676 -21.422 1 97.38 236 VAL B CA 1
ATOM 4597 C C . VAL B 1 236 ? 4.004 -6.738 -20.766 1 97.38 236 VAL B C 1
ATOM 4599 O O . VAL B 1 236 ? 4.246 -6.219 -19.672 1 97.38 236 VAL B O 1
ATOM 4602 N N . HIS B 1 237 ? 2.881 -6.605 -21.375 1 96.56 237 HIS B N 1
ATOM 4603 C CA . HIS B 1 237 ? 1.861 -5.656 -20.938 1 96.56 237 HIS B CA 1
ATOM 4604 C C . HIS B 1 237 ? 0.948 -6.273 -19.891 1 96.56 237 HIS B C 1
ATOM 4606 O O . HIS B 1 237 ? 0.685 -7.477 -19.906 1 96.56 237 HIS B O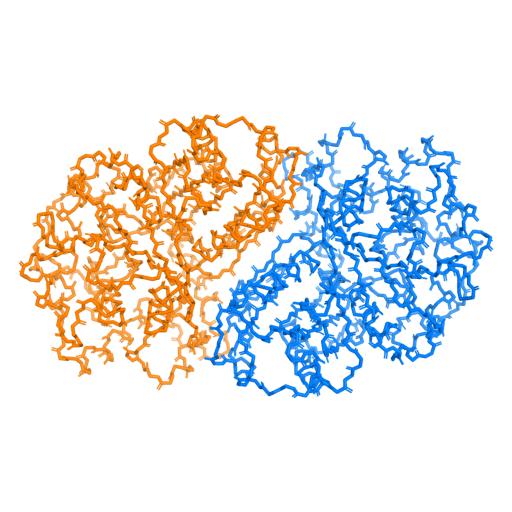 1
ATOM 4612 N N . LEU B 1 238 ? 0.536 -5.488 -18.938 1 95.69 238 LEU B N 1
ATOM 4613 C CA . LEU B 1 238 ? -0.439 -5.867 -17.922 1 95.69 238 LEU B CA 1
ATOM 4614 C C . LEU B 1 238 ? -1.838 -5.402 -18.312 1 95.69 238 LEU B C 1
ATOM 4616 O O . LEU B 1 238 ? -2.139 -4.207 -18.25 1 95.69 238 LEU B O 1
ATOM 4620 N N . LEU B 1 239 ? -2.781 -6.27 -18.594 1 93.06 239 LEU B N 1
ATOM 4621 C CA . LEU B 1 239 ? -4.016 -5.934 -19.297 1 93.06 239 LEU B CA 1
ATOM 4622 C C . LEU B 1 239 ? -5.16 -5.73 -18.312 1 93.06 239 LEU B C 1
ATOM 4624 O O . LEU B 1 239 ? -6.09 -4.969 -18.578 1 93.06 239 LEU B O 1
ATOM 4628 N N . GLY B 1 240 ? -5.125 -6.531 -17.281 1 93.94 240 GLY B N 1
ATOM 4629 C CA . GLY B 1 240 ? -6.23 -6.441 -16.344 1 93.94 240 GLY B CA 1
ATOM 4630 C C . GLY B 1 240 ? -5.945 -7.121 -15.016 1 93.94 240 GLY B C 1
ATOM 4631 O O . GLY B 1 240 ? -5.254 -8.141 -14.969 1 93.94 240 GLY B O 1
ATOM 4632 N N . PHE B 1 241 ? -6.555 -6.492 -14.008 1 96.44 241 PHE B N 1
ATOM 4633 C CA . PHE B 1 241 ? -6.422 -7 -12.648 1 96.44 241 PHE B CA 1
ATOM 4634 C C . PHE B 1 241 ? -7.793 -7.27 -12.039 1 96.44 241 PHE B C 1
ATOM 4636 O O . PHE B 1 241 ? -8.781 -6.656 -12.43 1 96.44 241 PHE B O 1
ATOM 4643 N N . GLY B 1 242 ? -7.824 -8.219 -11.133 1 97.5 242 GLY B N 1
ATOM 4644 C CA . GLY B 1 242 ? -9 -8.492 -10.312 1 97.5 242 GLY B CA 1
ATOM 4645 C C . GLY B 1 242 ? -8.648 -8.898 -8.898 1 97.5 242 GLY B C 1
ATOM 4646 O O . GLY B 1 242 ? -7.629 -9.547 -8.656 1 97.5 242 GLY B O 1
ATOM 4647 N N . GLU B 1 243 ? -9.523 -8.469 -7.977 1 96.88 243 GLU B N 1
ATOM 4648 C CA . GLU B 1 243 ? -9.375 -8.883 -6.582 1 96.88 243 GLU B CA 1
ATOM 4649 C C . GLU B 1 243 ? -10.656 -9.539 -6.066 1 96.88 243 GLU B C 1
ATOM 4651 O O . GLU B 1 243 ? -11.758 -9.195 -6.5 1 96.88 243 GLU B O 1
ATOM 4656 N N . GLY B 1 244 ? -10.5 -10.5 -5.219 1 93.56 244 GLY B N 1
ATOM 4657 C CA . GLY B 1 244 ? -11.555 -11.18 -4.484 1 93.56 244 GLY B CA 1
ATOM 4658 C C . GLY B 1 244 ? -11.148 -11.578 -3.078 1 93.56 244 GLY B C 1
ATOM 4659 O O . GLY B 1 244 ? -10.234 -12.391 -2.898 1 93.56 244 GLY B O 1
ATOM 4660 N N . HIS B 1 245 ? -11.891 -10.945 -2.1 1 88.88 245 HIS B N 1
ATOM 4661 C CA . HIS B 1 245 ? -11.539 -11.148 -0.699 1 88.88 245 HIS B CA 1
ATOM 4662 C C . HIS B 1 245 ? -12.719 -11.711 0.09 1 88.88 245 HIS B C 1
ATOM 4664 O O . HIS B 1 245 ? -13.812 -11.148 0.053 1 88.88 245 HIS B O 1
ATOM 4670 N N . THR B 1 246 ? -12.539 -12.812 0.665 1 77.81 246 THR B N 1
ATOM 4671 C CA . THR B 1 246 ? -13.695 -13.555 1.146 1 77.81 246 THR B CA 1
ATOM 4672 C C . THR B 1 246 ? -13.805 -13.469 2.666 1 77.81 246 THR B C 1
ATOM 4674 O O . THR B 1 246 ? -14.898 -13.352 3.213 1 77.81 246 THR B O 1
ATOM 4677 N N . HIS B 1 247 ? -12.734 -13.672 3.34 1 72.69 247 HIS B N 1
ATOM 4678 C CA . HIS B 1 247 ? -12.797 -13.703 4.797 1 72.69 247 HIS B CA 1
ATOM 4679 C C . HIS B 1 247 ? -11.492 -13.219 5.414 1 72.69 247 HIS B C 1
ATOM 4681 O O . HIS B 1 247 ? -10.453 -13.203 4.754 1 72.69 247 HIS B O 1
ATOM 4687 N N . GLY B 1 248 ? -11.656 -12.828 6.617 1 59.75 248 GLY B N 1
ATOM 4688 C CA . GLY B 1 248 ? -10.445 -12.531 7.371 1 59.75 248 GLY B CA 1
ATOM 4689 C C . GLY B 1 248 ? -9.953 -13.711 8.188 1 59.75 248 GLY B C 1
ATOM 4690 O O . GLY B 1 248 ? -8.742 -13.891 8.359 1 59.75 248 GLY B O 1
ATOM 4691 N N . PHE B 1 249 ? -10.883 -14.438 8.664 1 58.66 249 PHE B N 1
ATOM 4692 C CA . PHE B 1 249 ? -10.586 -15.633 9.445 1 58.66 249 PHE B CA 1
ATOM 4693 C C . PHE B 1 249 ? -11.328 -16.844 8.883 1 58.66 249 PHE B C 1
ATOM 4695 O O . PHE B 1 249 ? -12.398 -16.703 8.289 1 58.66 249 PHE B O 1
ATOM 4702 N N . LEU B 1 250 ? -10.711 -17.906 9.039 1 58.19 250 LEU B N 1
ATOM 4703 C CA . LEU B 1 250 ? -11.305 -19.141 8.508 1 58.19 250 LEU B CA 1
ATOM 4704 C C . LEU B 1 250 ? -12.703 -19.344 9.078 1 58.19 250 LEU B C 1
ATOM 4706 O O . LEU B 1 250 ? -13.594 -19.828 8.383 1 58.19 250 LEU B O 1
ATOM 4710 N N . THR B 1 251 ? -12.805 -18.953 10.273 1 53.19 251 THR B N 1
ATOM 4711 C CA . THR B 1 251 ? -14.086 -19.172 10.93 1 53.19 251 THR B CA 1
ATOM 4712 C C . THR B 1 251 ? -15.18 -18.312 10.289 1 53.19 251 THR B C 1
ATOM 4714 O O . THR B 1 251 ? -16.359 -18.562 10.492 1 53.19 251 THR B O 1
ATOM 4717 N N . SER B 1 252 ? -14.719 -17.453 9.484 1 55.91 252 SER B N 1
ATOM 4718 C CA . SER B 1 252 ? -15.68 -16.547 8.867 1 55.91 252 SER B CA 1
ATOM 4719 C C . SER B 1 252 ? -15.992 -16.969 7.434 1 55.91 252 SER B C 1
ATOM 4721 O O . SER B 1 252 ? -16.703 -16.25 6.711 1 55.91 252 SER B O 1
ATOM 4723 N N . LEU B 1 253 ? -15.453 -18.125 7.188 1 61.84 253 LEU B N 1
ATOM 4724 C CA . LEU B 1 253 ? -15.641 -18.609 5.824 1 61.84 253 LEU B CA 1
ATOM 4725 C C . LEU B 1 253 ? -17.078 -19.062 5.605 1 61.84 253 LEU B C 1
ATOM 4727 O O . LEU B 1 253 ? -17.578 -19.953 6.301 1 61.84 253 LEU B O 1
ATOM 4731 N N . ALA B 1 254 ? -17.766 -18.406 4.746 1 60.44 254 ALA B N 1
ATOM 4732 C CA . ALA B 1 254 ? -19.156 -18.719 4.445 1 60.44 254 ALA B CA 1
ATOM 4733 C C . ALA B 1 254 ? -19.25 -20.016 3.639 1 60.44 254 ALA B C 1
ATOM 4735 O O . ALA B 1 254 ? -20.172 -20.812 3.852 1 60.44 254 ALA B O 1
ATOM 4736 N N . ARG B 1 255 ? -18.359 -20.234 2.732 1 72.75 255 ARG B N 1
ATOM 4737 C CA . ARG B 1 255 ? -18.297 -21.422 1.884 1 72.75 255 ARG B CA 1
ATOM 4738 C C . ARG B 1 255 ? -16.906 -22.047 1.9 1 72.75 255 ARG B C 1
ATOM 4740 O O . ARG B 1 255 ? -16.047 -21.672 1.104 1 72.75 255 ARG B O 1
ATOM 4747 N N . PRO B 1 256 ? -16.703 -22.984 2.658 1 69.88 256 PRO B N 1
ATOM 4748 C CA . PRO B 1 256 ? -15.352 -23.469 2.938 1 69.88 256 PRO B CA 1
ATOM 4749 C C . PRO B 1 256 ? -14.648 -24.016 1.694 1 69.88 256 PRO B C 1
ATOM 4751 O O . PRO B 1 256 ? -13.422 -24 1.615 1 69.88 256 PRO B O 1
ATOM 4754 N N . GLY B 1 257 ? -15.352 -24.375 0.69 1 76.69 257 GLY B N 1
ATOM 4755 C CA . GLY B 1 257 ? -14.695 -24.953 -0.471 1 76.69 257 GLY B CA 1
ATOM 4756 C C . GLY B 1 257 ? -14.508 -23.969 -1.608 1 76.69 257 GLY B C 1
ATOM 4757 O O . GLY B 1 257 ? -13.984 -24.328 -2.664 1 76.69 257 GLY B O 1
ATOM 4758 N N . ARG B 1 258 ? -14.828 -22.75 -1.294 1 81.44 258 ARG B N 1
ATOM 4759 C CA . ARG B 1 258 ? -14.711 -21.719 -2.326 1 81.44 258 ARG B CA 1
ATOM 4760 C C . ARG B 1 258 ? -13.742 -20.625 -1.896 1 81.44 258 ARG B C 1
ATOM 4762 O O . ARG B 1 258 ? -13.609 -20.328 -0.705 1 81.44 258 ARG B O 1
ATOM 4769 N N . THR B 1 259 ? -13.016 -20.125 -2.867 1 87.44 259 THR B N 1
ATOM 4770 C CA . THR B 1 259 ? -12.039 -19.078 -2.58 1 87.44 259 THR B CA 1
ATOM 4771 C C . THR B 1 259 ? -12.391 -17.797 -3.326 1 87.44 259 THR B C 1
ATOM 4773 O O . THR B 1 259 ? -13.391 -17.734 -4.039 1 87.44 259 THR B O 1
ATOM 4776 N N . GLY B 1 260 ? -11.57 -16.766 -3.064 1 91.19 260 GLY B N 1
ATOM 4777 C CA . GLY B 1 260 ? -11.75 -15.484 -3.729 1 91.19 260 GLY B CA 1
ATOM 4778 C C . GLY B 1 260 ? -11.367 -15.516 -5.195 1 91.19 260 GLY B C 1
ATOM 4779 O O . GLY B 1 260 ? -11.625 -14.555 -5.93 1 91.19 260 GLY B O 1
ATOM 4780 N N . ALA B 1 261 ? -10.812 -16.641 -5.645 1 94.38 261 ALA B N 1
ATOM 4781 C CA . ALA B 1 261 ? -10.438 -16.766 -7.051 1 94.38 261 ALA B CA 1
ATOM 4782 C C . ALA B 1 261 ? -11.672 -16.734 -7.953 1 94.38 261 ALA B C 1
ATOM 4784 O O . ALA B 1 261 ? -11.586 -16.312 -9.109 1 94.38 261 ALA B O 1
ATOM 4785 N N . ALA B 1 262 ? -12.812 -17.156 -7.43 1 94.25 262 ALA B N 1
ATOM 4786 C CA . ALA B 1 262 ? -14.07 -17.156 -8.18 1 94.25 262 ALA B CA 1
ATOM 4787 C C . ALA B 1 262 ? -14.5 -15.734 -8.523 1 94.25 262 ALA B C 1
ATOM 4789 O O . ALA B 1 262 ? -15.297 -15.531 -9.445 1 94.25 262 ALA B O 1
ATOM 4790 N N . ARG B 1 263 ? -13.969 -14.789 -7.84 1 95.19 263 ARG B N 1
ATOM 4791 C CA . ARG B 1 263 ? -14.258 -13.383 -8.109 1 95.19 263 ARG B CA 1
ATOM 4792 C C . ARG B 1 263 ? -13.086 -12.711 -8.812 1 95.19 263 ARG B C 1
ATOM 4794 O O . ARG B 1 263 ? -13.273 -12.023 -9.82 1 95.19 263 ARG B O 1
ATOM 4801 N N . SER B 1 264 ? -11.875 -12.891 -8.289 1 97.38 264 SER B N 1
ATOM 4802 C CA . SER B 1 264 ? -10.703 -12.195 -8.82 1 97.38 264 SER B CA 1
ATOM 4803 C C . SER B 1 264 ? -10.438 -12.594 -10.266 1 97.38 264 SER B C 1
ATOM 4805 O O . SER B 1 264 ? -10.07 -11.75 -11.094 1 97.38 264 SER B O 1
ATOM 4807 N N . GLY B 1 265 ? -10.578 -13.875 -10.602 1 97.81 265 GLY B N 1
ATOM 4808 C CA . GLY B 1 265 ? -10.32 -14.375 -11.945 1 97.81 265 GLY B CA 1
ATOM 4809 C C . GLY B 1 265 ? -11.227 -13.75 -12.992 1 97.81 265 GLY B C 1
ATOM 4810 O O . GLY B 1 265 ? -10.75 -13.031 -13.875 1 97.81 265 GLY B O 1
ATOM 4811 N N . PRO B 1 266 ? -12.539 -14 -12.883 1 97.25 266 PRO B N 1
ATOM 4812 C CA . PRO B 1 266 ? -13.477 -13.406 -13.844 1 97.25 266 PRO B CA 1
ATOM 4813 C C . PRO B 1 266 ? -13.312 -11.891 -13.969 1 97.25 266 PRO B C 1
ATOM 4815 O O . PRO B 1 266 ? -13.422 -11.344 -15.07 1 97.25 266 PRO B O 1
ATOM 4818 N N . MET B 1 267 ? -13.039 -11.219 -12.891 1 97.38 267 MET B N 1
ATOM 4819 C CA . MET B 1 267 ? -12.828 -9.773 -12.93 1 97.38 267 MET B CA 1
ATOM 4820 C C . MET B 1 267 ? -11.609 -9.43 -13.781 1 97.38 267 MET B C 1
ATOM 4822 O O . MET B 1 267 ? -11.648 -8.484 -14.57 1 97.38 267 MET B O 1
ATOM 4826 N N . ALA B 1 268 ? -10.508 -10.109 -13.555 1 97.94 268 ALA B N 1
ATOM 4827 C CA . ALA B 1 268 ? -9.312 -9.891 -14.359 1 97.94 268 ALA B CA 1
ATOM 4828 C C . ALA B 1 268 ? -9.586 -10.141 -15.836 1 97.94 268 ALA B C 1
ATOM 4830 O O . ALA B 1 268 ? -9.109 -9.398 -16.703 1 97.94 268 ALA B O 1
ATOM 4831 N N . PHE B 1 269 ? -10.328 -11.172 -16.156 1 98.25 269 PHE B N 1
ATOM 4832 C CA . PHE B 1 269 ? -10.688 -11.492 -17.531 1 98.25 269 PHE B CA 1
ATOM 4833 C C . PHE B 1 269 ? -11.547 -10.383 -18.141 1 98.25 269 PHE B C 1
ATOM 4835 O O . PHE B 1 269 ? -11.281 -9.914 -19.234 1 98.25 269 PHE B O 1
ATOM 4842 N N . GLU B 1 270 ? -12.508 -9.969 -17.406 1 97.12 270 GLU B N 1
ATOM 4843 C CA . GLU B 1 270 ? -13.383 -8.898 -17.891 1 97.12 270 GLU B CA 1
ATOM 4844 C C . GLU B 1 270 ? -12.586 -7.637 -18.203 1 97.12 270 GLU B C 1
ATOM 4846 O O . GLU B 1 270 ? -12.734 -7.047 -19.266 1 97.12 270 GLU B O 1
ATOM 4851 N N . ARG B 1 271 ? -11.703 -7.266 -17.344 1 94.62 271 ARG B N 1
ATOM 4852 C CA . ARG B 1 271 ? -10.977 -6.008 -17.453 1 94.62 271 ARG B CA 1
ATOM 4853 C C . ARG B 1 271 ? -9.875 -6.094 -18.5 1 94.62 271 ARG B C 1
ATOM 4855 O O . ARG B 1 271 ? -9.398 -5.066 -18.984 1 94.62 271 ARG B O 1
ATOM 4862 N N . SER B 1 272 ? -9.469 -7.273 -18.812 1 94.88 272 SER B N 1
ATOM 4863 C CA . SER B 1 272 ? -8.445 -7.457 -19.828 1 94.88 272 SER B CA 1
ATOM 4864 C C . SER B 1 272 ? -9.07 -7.684 -21.203 1 94.88 272 SER B C 1
ATOM 4866 O O . SER B 1 272 ? -8.383 -7.621 -22.219 1 94.88 272 SER B O 1
ATOM 4868 N N . GLY B 1 273 ? -10.352 -8.023 -21.234 1 96.12 273 GLY B N 1
ATOM 4869 C CA . GLY B 1 273 ? -11 -8.391 -22.484 1 96.12 273 GLY B CA 1
ATOM 4870 C C . GLY B 1 273 ? -10.609 -9.773 -22.969 1 96.12 273 GLY B C 1
ATOM 4871 O O . GLY B 1 273 ? -10.68 -10.055 -24.172 1 96.12 273 GLY B O 1
ATOM 4872 N N . ARG B 1 274 ? -10.109 -10.594 -22.109 1 97.12 274 ARG B N 1
ATOM 4873 C CA . ARG B 1 274 ? -9.719 -11.961 -22.438 1 97.12 274 ARG B CA 1
ATOM 4874 C C . ARG B 1 274 ? -10.617 -12.969 -21.734 1 97.12 274 ARG B C 1
ATOM 4876 O O . ARG B 1 274 ? -11.398 -12.602 -20.844 1 97.12 274 ARG B O 1
ATOM 4883 N N . ALA B 1 275 ? -10.57 -14.148 -22.188 1 98.25 275 ALA B N 1
ATOM 4884 C CA . ALA B 1 275 ? -11.258 -15.297 -21.594 1 98.25 275 ALA B CA 1
ATOM 4885 C C . ALA B 1 275 ? -10.266 -16.406 -21.25 1 98.25 275 ALA B C 1
ATOM 4887 O O . ALA B 1 275 ? -9.133 -16.406 -21.719 1 98.25 275 ALA B O 1
ATOM 4888 N N . PRO B 1 276 ? -10.703 -17.344 -20.391 1 98.25 276 PRO B N 1
ATOM 4889 C CA . PRO B 1 276 ? -9.797 -18.438 -20.062 1 98.25 276 PRO B CA 1
ATOM 4890 C C . PRO B 1 276 ? -9.234 -19.141 -21.297 1 98.25 276 PRO B C 1
ATOM 4892 O O . PRO B 1 276 ? -8.062 -19.516 -21.312 1 98.25 276 PRO B O 1
ATOM 4895 N N . ALA B 1 277 ? -9.969 -19.203 -22.359 1 97.94 277 ALA B N 1
ATOM 4896 C CA . ALA B 1 277 ? -9.57 -19.875 -23.594 1 97.94 277 ALA B CA 1
ATOM 4897 C C . ALA B 1 277 ? -8.453 -19.125 -24.297 1 97.94 277 ALA B C 1
ATOM 4899 O O . ALA B 1 277 ? -7.773 -19.672 -25.172 1 97.94 277 ALA B O 1
ATOM 4900 N N . ASP B 1 278 ? -8.25 -17.875 -23.984 1 97.62 278 ASP B N 1
ATOM 4901 C CA . ASP B 1 278 ? -7.242 -17.031 -24.625 1 97.62 278 ASP B CA 1
ATOM 4902 C C . ASP B 1 278 ? -5.895 -17.156 -23.922 1 97.62 278 ASP B C 1
ATOM 4904 O O . ASP B 1 278 ? -4.898 -16.594 -24.375 1 97.62 278 ASP B O 1
ATOM 4908 N N . ILE B 1 279 ? -5.82 -17.906 -22.828 1 98.56 279 ILE B N 1
ATOM 4909 C CA . ILE B 1 279 ? -4.633 -17.938 -21.969 1 98.56 279 ILE B CA 1
ATOM 4910 C C . ILE B 1 279 ? -3.727 -19.094 -22.406 1 98.56 279 ILE B C 1
ATOM 4912 O O . ILE B 1 279 ? -4.18 -20.234 -22.562 1 98.56 279 ILE B O 1
ATOM 4916 N N . ASP B 1 280 ? -2.441 -18.812 -22.562 1 98.44 280 ASP B N 1
ATOM 4917 C CA . ASP B 1 280 ? -1.469 -19.812 -23 1 98.44 280 ASP B CA 1
ATOM 4918 C C . ASP B 1 280 ? -0.795 -20.484 -21.797 1 98.44 280 ASP B C 1
ATOM 4920 O O . ASP B 1 280 ? -0.387 -21.641 -21.875 1 98.44 280 ASP B O 1
ATOM 4924 N N . ILE B 1 281 ? -0.599 -19.75 -20.734 1 98.69 281 ILE B N 1
ATOM 4925 C CA . ILE B 1 281 ? 0.046 -20.281 -19.547 1 98.69 281 ILE B CA 1
ATOM 4926 C C . ILE B 1 281 ? -0.641 -19.75 -18.281 1 98.69 281 ILE B C 1
ATOM 4928 O O . ILE B 1 281 ? -1.082 -18.594 -18.266 1 98.69 281 ILE B O 1
ATOM 4932 N N . ALA B 1 282 ? -0.777 -20.531 -17.281 1 98.88 282 ALA B N 1
ATOM 4933 C CA . ALA B 1 282 ? -1.334 -20.125 -15.992 1 98.88 282 ALA B CA 1
ATOM 4934 C C . ALA B 1 282 ? -0.304 -20.281 -14.875 1 98.88 282 ALA B C 1
ATOM 4936 O O . ALA B 1 282 ? 0.334 -21.328 -14.742 1 98.88 282 ALA B O 1
ATOM 4937 N N . LEU B 1 283 ? -0.091 -19.25 -14.148 1 98.75 283 LEU B N 1
ATOM 4938 C CA . LEU B 1 283 ? 0.832 -19.219 -13.016 1 98.75 283 LEU B CA 1
ATOM 4939 C C . LEU B 1 283 ? 0.089 -18.938 -11.719 1 98.75 283 LEU B C 1
ATOM 4941 O O . LEU B 1 283 ? -0.345 -17.812 -11.477 1 98.75 283 LEU B O 1
ATOM 4945 N N . LEU B 1 284 ? 0.002 -19.953 -10.898 1 98.12 284 LEU B N 1
ATOM 4946 C CA . LEU B 1 284 ? -0.917 -19.953 -9.766 1 98.12 284 LEU B CA 1
ATOM 4947 C C . LEU B 1 284 ? -0.171 -20.203 -8.461 1 98.12 284 LEU B C 1
ATOM 4949 O O . LEU B 1 284 ? 0.583 -21.172 -8.344 1 98.12 284 LEU B O 1
ATOM 4953 N N . TYR B 1 285 ? -0.44 -19.328 -7.52 1 96.25 285 TYR B N 1
ATOM 4954 C CA . TYR B 1 285 ? 0.141 -19.5 -6.191 1 96.25 285 TYR B CA 1
ATOM 4955 C C . TYR B 1 285 ? -0.23 -20.844 -5.602 1 96.25 285 TYR B C 1
ATOM 4957 O O . TYR B 1 285 ? -1.395 -21.25 -5.641 1 96.25 285 TYR B O 1
ATOM 4965 N N . ASP B 1 286 ? 0.789 -21.562 -5.02 1 95.19 286 ASP B N 1
ATOM 4966 C CA . ASP B 1 286 ? 0.531 -22.953 -4.656 1 95.19 286 ASP B CA 1
ATOM 4967 C C . ASP B 1 286 ? 1.252 -23.328 -3.363 1 95.19 286 ASP B C 1
ATOM 4969 O O . ASP B 1 286 ? 1.975 -24.328 -3.312 1 95.19 286 ASP B O 1
ATOM 4973 N N . ALA B 1 287 ? 0.833 -22.703 -2.305 1 92.06 287 ALA B N 1
ATOM 4974 C CA . ALA B 1 287 ? 1.376 -23.094 -1.008 1 92.06 287 ALA B CA 1
ATOM 4975 C C . ALA B 1 287 ? 1.119 -24.578 -0.735 1 92.06 287 ALA B C 1
ATOM 4977 O O . ALA B 1 287 ? 1.924 -25.234 -0.078 1 92.06 287 ALA B O 1
ATOM 4978 N N . PHE B 1 288 ? 0.038 -25.031 -1.199 1 94.25 288 PHE B N 1
ATOM 4979 C CA . PHE B 1 288 ? -0.349 -26.438 -1.119 1 94.25 288 PHE B CA 1
ATOM 4980 C C . PHE B 1 288 ? -0.872 -26.938 -2.463 1 94.25 288 PHE B C 1
ATOM 4982 O O . PHE B 1 288 ? -1.44 -26.156 -3.236 1 94.25 288 PHE B O 1
ATOM 4989 N N . ALA B 1 289 ? -0.728 -28.219 -2.648 1 97 289 ALA B N 1
ATOM 4990 C CA . ALA B 1 289 ? -0.984 -28.797 -3.959 1 97 289 ALA B CA 1
ATOM 4991 C C . ALA B 1 289 ? -2.459 -28.703 -4.332 1 97 289 ALA B C 1
ATOM 4993 O O . ALA B 1 289 ? -2.818 -28.781 -5.508 1 97 289 ALA B O 1
ATOM 4994 N N . SER B 1 290 ? -3.35 -28.516 -3.357 1 96.06 290 SER B N 1
ATOM 4995 C CA . SER B 1 290 ? -4.773 -28.375 -3.643 1 96.06 290 SER B CA 1
ATOM 4996 C C . SER B 1 290 ? -5.09 -27.031 -4.289 1 96.06 290 SER B C 1
ATOM 4998 O O . SER B 1 290 ? -6.074 -26.906 -5.02 1 96.06 290 SER B O 1
ATOM 5000 N N . ASN B 1 291 ? -4.258 -26.062 -4.066 1 95.94 291 ASN B N 1
ATOM 5001 C CA . ASN B 1 291 ? -4.609 -24.672 -4.375 1 95.94 291 ASN B CA 1
ATOM 5002 C C . ASN B 1 291 ? -4.676 -24.438 -5.883 1 95.94 291 ASN B C 1
ATOM 5004 O O . ASN B 1 291 ? -5.664 -23.906 -6.391 1 95.94 291 ASN B O 1
ATOM 5008 N N . PRO B 1 292 ? -3.668 -24.828 -6.617 1 97.5 292 PRO B N 1
ATOM 5009 C CA . PRO B 1 292 ? -3.791 -24.609 -8.062 1 97.5 292 PRO B CA 1
ATOM 5010 C C . PRO B 1 292 ? -5.004 -25.312 -8.664 1 97.5 292 PRO B C 1
ATOM 5012 O O . PRO B 1 292 ? -5.629 -24.781 -9.594 1 97.5 292 PRO B O 1
ATOM 5015 N N . ALA B 1 293 ? -5.324 -26.5 -8.188 1 97.5 293 ALA B N 1
ATOM 5016 C CA . ALA B 1 293 ? -6.5 -27.219 -8.672 1 97.5 293 ALA B CA 1
ATOM 5017 C C . ALA B 1 293 ? -7.773 -26.422 -8.422 1 97.5 293 ALA B C 1
ATOM 5019 O O . ALA B 1 293 ? -8.602 -26.266 -9.32 1 97.5 293 ALA B O 1
ATOM 5020 N N . MET B 1 294 ? -7.898 -25.938 -7.234 1 95.94 294 MET B N 1
ATOM 5021 C CA . MET B 1 294 ? -9.062 -25.125 -6.863 1 95.94 294 MET B CA 1
ATOM 5022 C C . MET B 1 294 ? -9.148 -23.875 -7.719 1 95.94 294 MET B C 1
ATOM 5024 O O . MET B 1 294 ? -10.227 -23.531 -8.211 1 95.94 294 MET B O 1
ATOM 5028 N N . ILE B 1 295 ? -8.055 -23.188 -7.914 1 97.06 295 ILE B N 1
ATOM 5029 C CA . ILE B 1 295 ? -8.008 -21.906 -8.633 1 97.06 295 ILE B CA 1
ATOM 5030 C C . ILE B 1 295 ? -8.352 -22.141 -10.102 1 97.06 295 ILE B C 1
ATOM 5032 O O . ILE B 1 295 ? -9.055 -21.344 -10.719 1 97.06 295 ILE B O 1
ATOM 5036 N N . LEU B 1 296 ? -7.852 -23.203 -10.727 1 98.12 296 LEU B N 1
ATOM 5037 C CA . LEU B 1 296 ? -8.18 -23.531 -12.109 1 98.12 296 LEU B CA 1
ATOM 5038 C C . LEU B 1 296 ? -9.695 -23.641 -12.289 1 98.12 296 LEU B C 1
ATOM 5040 O O . LEU B 1 296 ? -10.242 -23.141 -13.273 1 98.12 296 LEU B O 1
ATOM 5044 N N . GLU B 1 297 ? -10.328 -24.312 -11.367 1 97.12 297 GLU B N 1
ATOM 5045 C CA . GLU B 1 297 ? -11.781 -24.469 -11.438 1 97.12 297 GLU B CA 1
ATOM 5046 C C . GLU B 1 297 ? -12.5 -23.141 -11.258 1 97.12 297 GLU B C 1
ATOM 5048 O O . GLU B 1 297 ? -13.359 -22.781 -12.062 1 97.12 297 GLU B O 1
ATOM 5053 N N . GLU B 1 298 ? -12.062 -22.406 -10.312 1 95.81 298 GLU B N 1
ATOM 5054 C CA . GLU B 1 298 ? -12.766 -21.188 -9.93 1 95.81 298 GLU B CA 1
ATOM 5055 C C . GLU B 1 298 ? -12.531 -20.078 -10.938 1 95.81 298 GLU B C 1
ATOM 5057 O O . GLU B 1 298 ? -13.414 -19.234 -11.164 1 95.81 298 GLU B O 1
ATOM 5062 N N . ALA B 1 299 ? -11.367 -20.094 -11.539 1 97.25 299 ALA B N 1
ATOM 5063 C CA . ALA B 1 299 ? -11.062 -19.078 -12.547 1 97.25 299 ALA B CA 1
ATOM 5064 C C . ALA B 1 299 ? -11.672 -19.453 -13.891 1 97.25 299 ALA B C 1
ATOM 5066 O O . ALA B 1 299 ? -11.625 -18.656 -14.836 1 97.25 299 ALA B O 1
ATOM 5067 N N . GLY B 1 300 ? -12.18 -20.641 -14.039 1 97.31 300 GLY B N 1
ATOM 5068 C CA . GLY B 1 300 ? -12.945 -21 -15.219 1 97.31 300 GLY B CA 1
ATOM 5069 C C . GLY B 1 300 ? -12.141 -21.766 -16.25 1 97.31 300 GLY B C 1
ATOM 5070 O O . GLY B 1 300 ? -12.586 -21.938 -17.391 1 97.31 300 GLY B O 1
ATOM 5071 N N . PHE B 1 301 ? -11.008 -22.234 -15.922 1 98.31 301 PHE B N 1
ATOM 5072 C CA . PHE B 1 301 ? -10.188 -22.984 -16.875 1 98.31 301 PHE B CA 1
ATOM 5073 C C . PHE B 1 301 ? -10.695 -24.406 -17.031 1 98.31 301 PHE B C 1
ATOM 5075 O O . PHE B 1 301 ? -10.562 -25.016 -18.094 1 98.31 301 PHE B O 1
ATOM 5082 N N . VAL B 1 302 ? -11.148 -24.953 -15.914 1 97.38 302 VAL B N 1
ATOM 5083 C CA . VAL B 1 302 ? -11.68 -26.312 -15.883 1 97.38 302 VAL B CA 1
ATOM 5084 C C . VAL B 1 302 ? -13.008 -26.328 -15.125 1 97.38 302 VAL B C 1
ATOM 5086 O O . VAL B 1 302 ? -13.258 -25.469 -14.273 1 97.38 302 VAL B O 1
ATOM 5089 N N . LYS B 1 303 ? -13.898 -27.219 -15.484 1 96.56 303 LYS B N 1
ATOM 5090 C CA . LYS B 1 303 ? -15.164 -27.359 -14.766 1 96.56 303 LYS B CA 1
ATOM 5091 C C . LYS B 1 303 ? -14.93 -27.828 -13.336 1 96.56 303 LYS B C 1
ATOM 5093 O O . LYS B 1 303 ? -13.938 -28.5 -13.047 1 96.56 303 LYS B O 1
ATOM 5098 N N . PRO B 1 304 ? -15.891 -27.469 -12.438 1 94.62 304 PRO B N 1
ATOM 5099 C CA . PRO B 1 304 ? -15.758 -27.984 -11.07 1 94.62 304 PRO B CA 1
ATOM 5100 C C . PRO B 1 304 ? -15.602 -29.5 -11.031 1 94.62 304 PRO B C 1
ATOM 5102 O O . PRO B 1 304 ? -16.359 -30.219 -11.688 1 94.62 304 PRO B O 1
ATOM 5105 N N . GLY B 1 305 ? -14.594 -29.906 -10.328 1 95.5 305 GLY B N 1
ATOM 5106 C CA . GLY B 1 305 ? -14.328 -31.328 -10.219 1 95.5 305 GLY B CA 1
ATOM 5107 C C . GLY B 1 305 ? -13.477 -31.859 -11.359 1 95.5 305 GLY B C 1
ATOM 5108 O O . GLY B 1 305 ? -13.188 -33.062 -11.414 1 95.5 305 GLY B O 1
ATOM 5109 N N . GLY B 1 306 ? -13.07 -31.047 -12.164 1 97.06 306 GLY B N 1
ATOM 5110 C CA . GLY B 1 306 ? -12.344 -31.484 -13.344 1 97.06 306 GLY B CA 1
ATOM 5111 C C . GLY B 1 306 ? -10.844 -31.297 -13.227 1 97.06 306 GLY B C 1
ATOM 5112 O O . GLY B 1 306 ? -10.086 -31.719 -14.102 1 97.06 306 GLY B O 1
ATOM 5113 N N . ALA B 1 307 ? -10.312 -30.734 -12.195 1 97.19 307 ALA B N 1
ATOM 5114 C CA . ALA B 1 307 ? -8.898 -30.375 -12.07 1 97.19 307 ALA B CA 1
ATOM 5115 C C . ALA B 1 307 ? -8.016 -31.625 -12.039 1 97.19 307 ALA B C 1
ATOM 5117 O O . ALA B 1 307 ? -6.945 -31.641 -12.641 1 97.19 307 ALA B O 1
ATOM 5118 N N . GLY B 1 308 ? -8.43 -32.594 -11.281 1 96.44 308 GLY B N 1
ATOM 5119 C CA . GLY B 1 308 ? -7.68 -33.844 -11.234 1 96.44 308 GLY B CA 1
ATOM 5120 C C . GLY B 1 308 ? -7.445 -34.438 -12.609 1 96.44 308 GLY B C 1
ATOM 5121 O O . GLY B 1 308 ? -6.316 -34.812 -12.945 1 96.44 308 GLY B O 1
ATOM 5122 N N . ASP B 1 309 ? -8.531 -34.562 -13.375 1 97.44 309 ASP B N 1
ATOM 5123 C CA . ASP B 1 309 ? -8.43 -35.094 -14.734 1 97.44 309 ASP B CA 1
ATOM 5124 C C . ASP B 1 309 ? -7.52 -34.219 -15.594 1 97.44 309 ASP B C 1
ATOM 5126 O O . ASP B 1 309 ? -6.73 -34.719 -16.391 1 97.44 309 ASP B O 1
ATOM 5130 N N . PHE B 1 310 ? -7.66 -32.969 -15.445 1 98.38 310 PHE B N 1
ATOM 5131 C CA . PHE B 1 310 ? -6.859 -32 -16.172 1 98.38 310 PHE B CA 1
ATOM 5132 C C . PHE B 1 310 ? -5.371 -32.281 -15.992 1 98.38 310 PHE B C 1
ATOM 5134 O O . PHE B 1 310 ? -4.613 -32.312 -16.969 1 98.38 310 PHE B O 1
ATOM 5141 N N . TYR B 1 311 ? -4.922 -32.469 -14.766 1 98.44 311 TYR B N 1
ATOM 5142 C CA . TYR B 1 311 ? -3.52 -32.75 -14.477 1 98.44 311 TYR B CA 1
ATOM 5143 C C . TYR B 1 311 ? -3.139 -34.156 -14.914 1 98.44 311 TYR B C 1
ATOM 5145 O O . TYR B 1 311 ? -2.051 -34.375 -15.453 1 98.44 311 TYR B O 1
ATOM 5153 N N . ARG B 1 312 ? -3.99 -35.125 -14.672 1 97.31 312 ARG B N 1
ATOM 5154 C CA . ARG B 1 312 ? -3.725 -36.531 -15.023 1 97.31 312 ARG B CA 1
ATOM 5155 C C . ARG B 1 312 ? -3.514 -36.688 -16.531 1 97.31 312 ARG B C 1
ATOM 5157 O O . ARG B 1 312 ? -2.699 -37.5 -16.953 1 97.31 312 ARG B O 1
ATOM 5164 N N . ASP B 1 313 ? -4.23 -35.906 -17.25 1 98 313 ASP B N 1
ATOM 5165 C CA . ASP B 1 313 ? -4.168 -36 -18.703 1 98 313 ASP B CA 1
ATOM 5166 C C . ASP B 1 313 ? -2.932 -35.281 -19.234 1 98 313 ASP B C 1
ATOM 5168 O O . ASP B 1 313 ? -2.699 -35.25 -20.453 1 98 313 ASP B O 1
ATOM 5172 N N . GLY B 1 314 ? -2.156 -34.656 -18.422 1 98.12 314 GLY B N 1
ATOM 5173 C CA . GLY B 1 314 ? -0.918 -34 -18.812 1 98.12 314 GLY B CA 1
ATOM 5174 C C . GLY B 1 314 ? -1.134 -32.625 -19.422 1 98.12 314 GLY B C 1
ATOM 5175 O O . GLY B 1 314 ? -0.236 -32.062 -20.062 1 98.12 314 GLY B O 1
ATOM 5176 N N . ARG B 1 315 ? -2.293 -32.031 -19.234 1 98.44 315 ARG B N 1
ATOM 5177 C CA . ARG B 1 315 ? -2.627 -30.766 -19.875 1 98.44 315 ARG B CA 1
ATOM 5178 C C . ARG B 1 315 ? -1.837 -29.625 -19.25 1 98.44 315 ARG B C 1
ATOM 5180 O O . ARG B 1 315 ? -1.546 -28.625 -19.922 1 98.44 315 ARG B O 1
ATOM 5187 N N . ALA B 1 316 ? -1.417 -29.75 -17.984 1 98.69 316 ALA B N 1
ATOM 5188 C CA . ALA B 1 316 ? -0.642 -28.734 -17.297 1 98.69 316 ALA B CA 1
ATOM 5189 C C . ALA B 1 316 ? 0.855 -28.938 -17.5 1 98.69 316 ALA B C 1
ATOM 5191 O O . ALA B 1 316 ? 1.665 -28.078 -17.125 1 98.69 316 ALA B O 1
ATOM 5192 N N . ASP B 1 317 ? 1.292 -30.016 -18.141 1 98.31 317 ASP B N 1
ATOM 5193 C CA . ASP B 1 317 ? 2.678 -30.469 -18.25 1 98.31 317 ASP B CA 1
ATOM 5194 C C . ASP B 1 317 ? 3.396 -29.781 -19.406 1 98.31 317 ASP B C 1
ATOM 5196 O O . ASP B 1 317 ? 2.771 -29.062 -20.188 1 98.31 317 ASP B O 1
ATOM 5200 N N . PRO B 1 318 ? 4.77 -29.906 -19.375 1 97.81 318 PRO B N 1
ATOM 5201 C CA . PRO B 1 318 ? 5.441 -29.484 -20.609 1 97.81 318 PRO B CA 1
ATOM 5202 C C . PRO B 1 318 ? 4.832 -30.125 -21.859 1 97.81 318 PRO B C 1
ATOM 5204 O O . PRO B 1 318 ? 4.676 -31.344 -21.922 1 97.81 318 PRO B O 1
ATOM 5207 N N . GLY B 1 319 ? 4.395 -29.312 -22.75 1 96.62 319 GLY B N 1
ATOM 5208 C CA . GLY B 1 319 ? 3.766 -29.812 -23.969 1 96.62 319 GLY B CA 1
ATOM 5209 C C . GLY B 1 319 ? 2.252 -29.875 -23.875 1 96.62 319 GLY B C 1
ATOM 5210 O O . GLY B 1 319 ? 1.573 -30.141 -24.859 1 96.62 319 GLY B O 1
ATOM 5211 N N . GLY B 1 320 ? 1.689 -29.594 -22.719 1 97.81 320 GLY B N 1
ATOM 5212 C CA . GLY B 1 320 ? 0.245 -29.609 -22.547 1 97.81 320 GLY B CA 1
ATOM 5213 C C . GLY B 1 320 ? -0.433 -28.391 -23.156 1 97.81 320 GLY B C 1
ATOM 5214 O O . GLY B 1 320 ? 0.236 -27.484 -23.656 1 97.81 320 GLY B O 1
ATOM 5215 N N . ASP B 1 321 ? -1.751 -28.375 -23.125 1 96.62 321 ASP B N 1
ATOM 5216 C CA . ASP B 1 321 ? -2.49 -27.312 -23.812 1 96.62 321 ASP B CA 1
ATOM 5217 C C . ASP B 1 321 ? -2.59 -26.062 -22.938 1 96.62 321 ASP B C 1
ATOM 5219 O O . ASP B 1 321 ? -2.803 -24.969 -23.453 1 96.62 321 ASP B O 1
ATOM 5223 N N . LEU B 1 322 ? -2.512 -26.219 -21.625 1 98.5 322 LEU B N 1
ATOM 5224 C CA . LEU B 1 322 ? -2.412 -25.094 -20.703 1 98.5 322 LEU B CA 1
ATOM 5225 C C . LEU B 1 322 ? -1.352 -25.344 -19.641 1 98.5 322 LEU B C 1
ATOM 5227 O O . LEU B 1 322 ? -1.678 -25.719 -18.516 1 98.5 322 LEU B O 1
ATOM 5231 N N . PRO B 1 323 ? -0.141 -25.141 -20.016 1 98.81 323 PRO B N 1
ATOM 5232 C CA . PRO B 1 323 ? 0.917 -25.266 -19.016 1 98.81 323 PRO B CA 1
ATOM 5233 C C . PRO B 1 323 ? 0.641 -24.453 -17.75 1 98.81 323 PRO B C 1
ATOM 5235 O O . PRO B 1 323 ? 0.203 -23.312 -17.828 1 98.81 323 PRO B O 1
ATOM 5238 N N . VAL B 1 324 ? 0.845 -25.078 -16.562 1 98.81 324 VAL B N 1
ATOM 5239 C CA . VAL B 1 324 ? 0.597 -24.469 -15.266 1 98.81 324 VAL B CA 1
ATOM 5240 C C . VAL B 1 324 ? 1.865 -24.516 -14.414 1 98.81 324 VAL B C 1
ATOM 5242 O O . VAL B 1 324 ? 2.488 -25.562 -14.281 1 98.81 324 VAL B O 1
ATOM 5245 N N . ASN B 1 325 ? 2.23 -23.344 -13.836 1 98.69 325 ASN B N 1
ATOM 5246 C CA . ASN B 1 325 ? 3.369 -23.219 -12.93 1 98.69 325 ASN B CA 1
ATOM 5247 C C . ASN B 1 325 ? 4.648 -23.766 -13.562 1 98.69 325 ASN B C 1
ATOM 5249 O O . ASN B 1 325 ? 5.281 -24.656 -13 1 98.69 325 ASN B O 1
ATOM 5253 N N . THR B 1 326 ? 5.043 -23.094 -14.625 1 98.75 326 THR B N 1
ATOM 5254 C CA . THR B 1 326 ? 6.109 -23.562 -15.5 1 98.75 326 THR B CA 1
ATOM 5255 C C . THR B 1 326 ? 7.473 -23.391 -14.828 1 98.75 326 THR B C 1
ATOM 5257 O O . THR B 1 326 ? 8.477 -23.922 -15.32 1 98.75 326 THR B O 1
ATOM 5260 N N . ASP B 1 327 ? 7.547 -22.734 -13.727 1 97.81 327 ASP B N 1
ATOM 5261 C CA . ASP B 1 327 ? 8.805 -22.625 -12.984 1 97.81 327 ASP B CA 1
ATOM 5262 C C . ASP B 1 327 ? 8.93 -23.75 -11.961 1 97.81 327 ASP B C 1
ATOM 5264 O O . ASP B 1 327 ? 9.969 -23.891 -11.312 1 97.81 327 ASP B O 1
ATOM 5268 N N . GLY B 1 328 ? 7.895 -24.5 -11.758 1 97.62 328 GLY B N 1
ATOM 5269 C CA . GLY B 1 328 ? 7.848 -25.547 -10.75 1 97.62 328 GLY B CA 1
ATOM 5270 C C . GLY B 1 328 ? 6.98 -25.188 -9.555 1 97.62 328 GLY B C 1
ATOM 5271 O O . GLY B 1 328 ? 6.773 -26.016 -8.664 1 97.62 328 GLY B O 1
ATOM 5272 N N . GLY B 1 329 ? 6.496 -23.938 -9.539 1 96.88 329 GLY B N 1
ATOM 5273 C CA . GLY B 1 329 ? 5.645 -23.484 -8.445 1 96.88 329 GLY B CA 1
ATOM 5274 C C . GLY B 1 329 ? 6.359 -23.453 -7.109 1 96.88 329 GLY B C 1
ATOM 5275 O O . GLY B 1 329 ? 7.531 -23.828 -7.012 1 96.88 329 GLY B O 1
ATOM 5276 N N . LEU B 1 330 ? 5.629 -23.047 -6.082 1 95.5 330 LEU B N 1
ATOM 5277 C CA . LEU B 1 330 ? 6.199 -22.953 -4.742 1 95.5 330 LEU B CA 1
ATOM 5278 C C . LEU B 1 330 ? 6.539 -24.328 -4.199 1 95.5 330 LEU B C 1
ATOM 5280 O O . LEU B 1 330 ? 7.414 -24.469 -3.342 1 95.5 330 LEU B O 1
ATOM 5284 N N . ILE B 1 331 ? 5.863 -25.281 -4.719 1 95.69 331 ILE B N 1
ATOM 5285 C CA . ILE B 1 331 ? 5.969 -26.656 -4.207 1 95.69 331 ILE B CA 1
ATOM 5286 C C . ILE B 1 331 ? 7.293 -27.266 -4.652 1 95.69 331 ILE B C 1
ATOM 5288 O O . ILE B 1 331 ? 7.883 -28.078 -3.93 1 95.69 331 ILE B O 1
ATOM 5292 N N . ARG B 1 332 ? 7.758 -26.844 -5.848 1 97 332 ARG B N 1
ATOM 5293 C CA . ARG B 1 332 ? 8.977 -27.469 -6.328 1 97 332 ARG B CA 1
ATOM 5294 C C . ARG B 1 332 ? 10.047 -26.438 -6.652 1 97 332 ARG B C 1
ATOM 5296 O O . ARG B 1 332 ? 11.234 -26.766 -6.688 1 97 332 ARG B O 1
ATOM 5303 N N . PHE B 1 333 ? 9.695 -25.266 -7.059 1 96.44 333 PHE B N 1
ATOM 5304 C CA . PHE B 1 333 ? 10.625 -24.156 -7.258 1 96.44 333 PHE B CA 1
ATOM 5305 C C . PHE B 1 333 ? 11.141 -23.625 -5.922 1 96.44 333 PHE B C 1
ATOM 5307 O O . PHE B 1 333 ? 12.352 -23.531 -5.711 1 96.44 333 PHE B O 1
ATOM 5314 N N . GLY B 1 334 ? 10.188 -23.266 -5.102 1 93.81 334 GLY B N 1
ATOM 5315 C CA . GLY B 1 334 ? 10.523 -22.719 -3.795 1 93.81 334 GLY B CA 1
ATOM 5316 C C . GLY B 1 334 ? 9.539 -21.672 -3.312 1 93.81 334 GLY B C 1
ATOM 5317 O O . GLY B 1 334 ? 9.062 -20.859 -4.102 1 93.81 334 GLY B O 1
ATOM 5318 N N . HIS B 1 335 ? 9.297 -21.703 -1.954 1 91.06 335 HIS B N 1
ATOM 5319 C CA . HIS B 1 335 ? 8.414 -20.75 -1.293 1 91.06 335 HIS B CA 1
ATOM 5320 C C . HIS B 1 335 ? 9.211 -19.734 -0.484 1 91.06 335 HIS B C 1
ATOM 5322 O O . HIS B 1 335 ? 9.492 -19.953 0.696 1 91.06 335 HIS B O 1
ATOM 5328 N N . THR B 1 336 ? 9.422 -18.594 -1.044 1 83.31 336 THR B N 1
ATOM 5329 C CA . THR B 1 336 ? 10.281 -17.578 -0.433 1 83.31 336 THR B CA 1
ATOM 5330 C C . THR B 1 336 ? 9.477 -16.688 0.507 1 83.31 336 THR B C 1
ATOM 5332 O O . THR B 1 336 ? 9.641 -15.461 0.5 1 83.31 336 THR B O 1
ATOM 5335 N N . GLY B 1 337 ? 8.602 -17.266 1.257 1 71.44 337 GLY B N 1
ATOM 5336 C CA . GLY B 1 337 ? 7.793 -16.5 2.199 1 71.44 337 GLY B CA 1
ATOM 5337 C C . GLY B 1 337 ? 6.781 -15.602 1.523 1 71.44 337 GLY B C 1
ATOM 5338 O O . GLY B 1 337 ? 6.047 -16.031 0.634 1 71.44 337 GLY B O 1
ATOM 5339 N N . THR B 1 338 ? 6.844 -14.312 1.99 1 67.25 338 THR B N 1
ATOM 5340 C CA . THR B 1 338 ? 5.859 -13.375 1.466 1 67.25 338 THR B CA 1
ATOM 5341 C C . THR B 1 338 ? 6.289 -12.844 0.101 1 67.25 338 THR B C 1
ATOM 5343 O O . THR B 1 338 ? 5.531 -12.125 -0.559 1 67.25 338 THR B O 1
ATOM 5346 N N . SER B 1 339 ? 7.418 -13.273 -0.273 1 78.69 339 SER B N 1
ATOM 5347 C CA . SER B 1 339 ? 7.875 -12.742 -1.552 1 78.69 339 SER B CA 1
ATOM 5348 C C . SER B 1 339 ? 7.531 -13.688 -2.699 1 78.69 339 SER B C 1
ATOM 5350 O O . SER B 1 339 ? 7.805 -13.383 -3.863 1 78.69 339 SER B O 1
ATOM 5352 N N . SER B 1 340 ? 6.871 -14.719 -2.396 1 85.44 340 SER B N 1
ATOM 5353 C CA . SER B 1 340 ? 6.684 -15.773 -3.391 1 85.44 340 SER B CA 1
ATOM 5354 C C . SER B 1 340 ? 5.75 -15.32 -4.508 1 85.44 340 SER B C 1
ATOM 5356 O O . SER B 1 340 ? 5.824 -15.836 -5.629 1 85.44 340 SER B O 1
ATOM 5358 N N . GLY B 1 341 ? 4.898 -14.406 -4.207 1 90.5 341 GLY B N 1
ATOM 5359 C CA . GLY B 1 341 ? 3.975 -13.93 -5.223 1 90.5 341 GLY B CA 1
ATOM 5360 C C . GLY B 1 341 ? 4.672 -13.258 -6.395 1 90.5 341 GLY B C 1
ATOM 5361 O O . GLY B 1 341 ? 4.152 -13.258 -7.512 1 90.5 341 GLY B O 1
ATOM 5362 N N . ILE B 1 342 ? 5.836 -12.734 -6.156 1 95.75 342 ILE B N 1
ATOM 5363 C CA . ILE B 1 342 ? 6.523 -12.008 -7.219 1 95.75 342 ILE B CA 1
ATOM 5364 C C . ILE B 1 342 ? 7.086 -13 -8.234 1 95.75 342 ILE B C 1
ATOM 5366 O O . ILE B 1 342 ? 7.191 -12.68 -9.422 1 95.75 342 ILE B O 1
ATOM 5370 N N . SER B 1 343 ? 7.398 -14.227 -7.801 1 95.5 343 SER B N 1
ATOM 5371 C CA . SER B 1 343 ? 7.961 -15.234 -8.688 1 95.5 343 SER B CA 1
ATOM 5372 C C . SER B 1 343 ? 6.988 -15.594 -9.805 1 95.5 343 SER B C 1
ATOM 5374 O O . SER B 1 343 ? 7.406 -15.875 -10.93 1 95.5 343 SER B O 1
ATOM 5376 N N . GLN B 1 344 ? 5.711 -15.578 -9.484 1 95.94 344 GLN B N 1
ATOM 5377 C CA . GLN B 1 344 ? 4.711 -15.891 -10.5 1 95.94 344 GLN B CA 1
ATOM 5378 C C . GLN B 1 344 ? 4.676 -14.82 -11.586 1 95.94 344 GLN B C 1
ATOM 5380 O O . GLN B 1 344 ? 4.543 -15.141 -12.773 1 95.94 344 GLN B O 1
ATOM 5385 N N . ILE B 1 345 ? 4.766 -13.617 -11.195 1 98.19 345 ILE B N 1
ATOM 5386 C CA . ILE B 1 345 ? 4.789 -12.531 -12.164 1 98.19 345 ILE B CA 1
ATOM 5387 C C . ILE B 1 345 ? 6.047 -12.633 -13.023 1 98.19 345 ILE B C 1
ATOM 5389 O O . ILE B 1 345 ? 5.98 -12.508 -14.25 1 98.19 345 ILE B O 1
ATOM 5393 N N . LEU B 1 346 ? 7.152 -12.906 -12.375 1 98.31 346 LEU B N 1
ATOM 5394 C CA . LEU B 1 346 ? 8.43 -12.984 -13.07 1 98.31 346 LEU B CA 1
ATOM 5395 C C . LEU B 1 346 ? 8.438 -14.141 -14.062 1 98.31 346 LEU B C 1
ATOM 5397 O O . LEU B 1 346 ? 8.938 -14 -15.18 1 98.31 346 LEU B O 1
ATOM 5401 N N . GLU B 1 347 ? 7.883 -15.234 -13.641 1 98.19 347 GLU B N 1
ATOM 5402 C CA . GLU B 1 347 ? 7.797 -16.344 -14.57 1 98.19 347 GLU B CA 1
ATOM 5403 C C . GLU B 1 347 ? 6.98 -15.977 -15.805 1 98.19 347 GLU B C 1
ATOM 5405 O O . GLU B 1 347 ? 7.34 -16.344 -16.922 1 98.19 347 GLU B O 1
ATOM 5410 N N . GLY B 1 348 ? 5.859 -15.312 -15.562 1 98.38 348 GLY B N 1
ATOM 5411 C CA . GLY B 1 348 ? 5.094 -14.82 -16.703 1 98.38 348 GLY B CA 1
ATOM 5412 C C . GLY B 1 348 ? 5.914 -13.953 -17.641 1 98.38 348 GLY B C 1
ATOM 5413 O O . GLY B 1 348 ? 5.824 -14.094 -18.859 1 98.38 348 GLY B O 1
ATOM 5414 N N . TYR B 1 349 ? 6.695 -13.102 -17.094 1 98.38 349 TYR B N 1
ATOM 5415 C CA . TYR B 1 349 ? 7.551 -12.234 -17.891 1 98.38 349 TYR B CA 1
ATOM 5416 C C . TYR B 1 349 ? 8.57 -13.047 -18.672 1 98.38 349 TYR B C 1
ATOM 5418 O O . TYR B 1 349 ? 8.789 -12.797 -19.859 1 98.38 349 TYR B O 1
ATOM 5426 N N . TRP B 1 350 ? 9.242 -14.008 -18.016 1 98.12 350 TRP B N 1
ATOM 5427 C CA . TRP B 1 350 ? 10.234 -14.828 -18.703 1 98.12 350 TRP B CA 1
ATOM 5428 C C . TRP B 1 350 ? 9.609 -15.57 -19.875 1 98.12 350 TRP B C 1
ATOM 5430 O O . TRP B 1 350 ? 10.156 -15.562 -20.984 1 98.12 350 TRP B O 1
ATOM 5440 N N . GLN B 1 351 ? 8.508 -16.156 -19.641 1 98.5 351 GLN B N 1
ATOM 5441 C CA . GLN B 1 351 ? 7.848 -16.922 -20.688 1 98.5 351 GLN B CA 1
ATOM 5442 C C . GLN B 1 351 ? 7.43 -16.031 -21.844 1 98.5 351 GLN B C 1
ATOM 5444 O O . GLN B 1 351 ? 7.711 -16.344 -23 1 98.5 351 GLN B O 1
ATOM 5449 N N . LEU B 1 352 ? 6.805 -14.914 -21.531 1 98 352 LEU B N 1
ATOM 5450 C CA . LEU B 1 352 ? 6.188 -14.086 -22.562 1 98 352 LEU B CA 1
ATOM 5451 C C . LEU B 1 352 ? 7.238 -13.273 -23.312 1 98 352 LEU B C 1
ATOM 5453 O O . LEU B 1 352 ? 7 -12.82 -24.438 1 98 352 LEU B O 1
ATOM 5457 N N . SER B 1 353 ? 8.375 -13.047 -22.688 1 96.88 353 SER B N 1
ATOM 5458 C CA . SER B 1 353 ? 9.453 -12.344 -23.359 1 96.88 353 SER B CA 1
ATOM 5459 C C . SER B 1 353 ? 10.406 -13.312 -24.047 1 96.88 353 SER B C 1
ATOM 5461 O O . SER B 1 353 ? 11.43 -12.898 -24.609 1 96.88 353 SER B O 1
ATOM 5463 N N . GLY B 1 354 ? 10.172 -14.617 -23.938 1 96.5 354 GLY B N 1
ATOM 5464 C CA . GLY B 1 354 ? 10.969 -15.633 -24.609 1 96.5 354 GLY B CA 1
ATOM 5465 C C . GLY B 1 354 ? 12.297 -15.898 -23.922 1 96.5 354 GLY B C 1
ATOM 5466 O O . GLY B 1 354 ? 13.281 -16.25 -24.578 1 96.5 354 GLY B O 1
ATOM 5467 N N . ARG B 1 355 ? 12.297 -15.773 -22.672 1 96.5 355 ARG B N 1
ATOM 5468 C CA . ARG B 1 355 ? 13.578 -15.836 -21.969 1 96.5 355 ARG B CA 1
ATOM 5469 C C . ARG B 1 355 ? 13.531 -16.875 -20.844 1 96.5 355 ARG B C 1
ATOM 5471 O O . ARG B 1 355 ? 14.344 -16.812 -19.922 1 96.5 355 ARG B O 1
ATOM 5478 N N . ALA B 1 356 ? 12.547 -17.719 -20.875 1 97.25 356 ALA B N 1
ATOM 5479 C CA . ALA B 1 356 ? 12.461 -18.781 -19.875 1 97.25 356 ALA B CA 1
ATOM 5480 C C . ALA B 1 356 ? 13.391 -19.938 -20.219 1 97.25 356 ALA B C 1
ATOM 5482 O O . ALA B 1 356 ? 12.961 -20.938 -20.797 1 97.25 356 ALA B O 1
ATOM 5483 N N . GLU B 1 357 ? 14.602 -19.891 -19.766 1 92.5 357 GLU B N 1
ATOM 5484 C CA . GLU B 1 357 ? 15.633 -20.875 -20.109 1 92.5 357 GLU B CA 1
ATOM 5485 C C . GLU B 1 357 ? 15.25 -22.266 -19.656 1 92.5 357 GLU B C 1
ATOM 5487 O O . GLU B 1 357 ? 14.953 -22.484 -18.469 1 92.5 357 GLU B O 1
ATOM 5492 N N . GLY B 1 358 ? 15.234 -23.172 -20.531 1 94.81 358 GLY B N 1
ATOM 5493 C CA . GLY B 1 358 ? 15.031 -24.578 -20.219 1 94.81 358 GLY B CA 1
ATOM 5494 C C . GLY B 1 358 ? 13.57 -25 -20.219 1 94.81 358 GLY B C 1
ATOM 5495 O O . GLY B 1 358 ? 13.25 -26.156 -20.453 1 94.81 358 GLY B O 1
ATOM 5496 N N . ARG B 1 359 ? 12.695 -23.984 -20.094 1 97.44 359 ARG B N 1
ATOM 5497 C CA . ARG B 1 359 ? 11.289 -24.328 -19.891 1 97.44 359 ARG B CA 1
ATOM 5498 C C . ARG B 1 359 ? 10.383 -23.422 -20.734 1 97.44 359 ARG B C 1
ATOM 5500 O O . ARG B 1 359 ? 9.211 -23.25 -20.406 1 97.44 359 ARG B O 1
ATOM 5507 N N . GLN B 1 360 ? 10.953 -22.891 -21.766 1 98.06 360 GLN B N 1
ATOM 5508 C CA . GLN B 1 360 ? 10.195 -21.969 -22.609 1 98.06 360 GLN B CA 1
ATOM 5509 C C . GLN B 1 360 ? 8.984 -22.672 -23.234 1 98.06 360 GLN B C 1
ATOM 5511 O O . GLN B 1 360 ? 9.109 -23.766 -23.797 1 98.06 360 GLN B O 1
ATOM 5516 N N . VAL B 1 361 ? 7.793 -22.094 -23 1 98.19 361 VAL B N 1
ATOM 5517 C CA . VAL B 1 361 ? 6.605 -22.5 -23.734 1 98.19 361 VAL B CA 1
ATOM 5518 C C . VAL B 1 361 ? 6.516 -21.719 -25.047 1 98.19 361 VAL B C 1
ATOM 5520 O O . VAL B 1 361 ? 6.039 -20.578 -25.062 1 98.19 361 VAL B O 1
ATOM 5523 N N . PHE B 1 362 ? 6.883 -22.359 -26.109 1 95.5 362 PHE B N 1
ATOM 5524 C CA . PHE B 1 362 ? 6.992 -21.672 -27.391 1 95.5 362 PHE B CA 1
ATOM 5525 C C . PHE B 1 362 ? 5.621 -21.234 -27.891 1 95.5 362 PHE B C 1
ATOM 5527 O O . PHE B 1 362 ? 4.652 -21.984 -27.812 1 95.5 362 PHE B O 1
ATOM 5534 N N . GLY B 1 363 ? 5.516 -19.984 -28.297 1 93.94 363 GLY B N 1
ATOM 5535 C CA . GLY B 1 363 ? 4.281 -19.438 -28.828 1 93.94 363 GLY B CA 1
ATOM 5536 C C . GLY B 1 363 ? 3.41 -18.781 -27.766 1 93.94 363 GLY B C 1
ATOM 5537 O O . GLY B 1 363 ? 2.381 -18.188 -28.078 1 93.94 363 GLY B O 1
ATOM 5538 N N . ALA B 1 364 ? 3.812 -18.891 -26.531 1 96.88 364 ALA B N 1
ATOM 5539 C CA . ALA B 1 364 ? 3.02 -18.281 -25.469 1 96.88 364 ALA B CA 1
ATOM 5540 C C . ALA B 1 364 ? 3.029 -16.766 -25.578 1 96.88 364 ALA B C 1
ATOM 5542 O O . ALA B 1 364 ? 4.094 -16.156 -25.672 1 96.88 364 ALA B O 1
ATOM 5543 N N . ASP B 1 365 ? 1.794 -16.141 -25.547 1 97.12 365 ASP B N 1
ATOM 5544 C CA . ASP B 1 365 ? 1.673 -14.688 -25.641 1 97.12 365 ASP B CA 1
ATOM 5545 C C . ASP B 1 365 ? 0.818 -14.133 -24.5 1 97.12 365 ASP B C 1
ATOM 5547 O O . ASP B 1 365 ? 0.803 -12.922 -24.266 1 97.12 365 ASP B O 1
ATOM 5551 N N . THR B 1 366 ? 0.112 -14.969 -23.875 1 98.12 366 THR B N 1
ATOM 5552 C CA . THR B 1 366 ? -0.767 -14.523 -22.797 1 98.12 366 THR B CA 1
ATOM 5553 C C . THR B 1 366 ? -0.583 -15.391 -21.547 1 98.12 366 THR B C 1
ATOM 5555 O O . THR B 1 366 ? -0.393 -16.609 -21.656 1 98.12 366 THR B O 1
ATOM 5558 N N . ALA B 1 367 ? -0.642 -14.766 -20.422 1 98.69 367 ALA B N 1
ATOM 5559 C CA . ALA B 1 367 ? -0.521 -15.484 -19.156 1 98.69 367 ALA B CA 1
ATOM 5560 C C . ALA B 1 367 ? -1.568 -15.008 -18.156 1 98.69 367 ALA B C 1
ATOM 5562 O O . ALA B 1 367 ? -1.895 -13.82 -18.094 1 98.69 367 ALA B O 1
ATOM 5563 N N . PHE B 1 368 ? -2.146 -15.93 -17.453 1 98.75 368 PHE B N 1
ATOM 5564 C CA . PHE B 1 368 ? -2.957 -15.656 -16.266 1 98.75 368 PHE B CA 1
ATOM 5565 C C . PHE B 1 368 ? -2.156 -15.898 -15 1 98.75 368 PHE B C 1
ATOM 5567 O O . PHE B 1 368 ? -1.602 -16.984 -14.805 1 98.75 368 PHE B O 1
ATOM 5574 N N . VAL B 1 369 ? -2.039 -14.906 -14.141 1 98.75 369 VAL B N 1
ATOM 5575 C CA . VAL B 1 369 ? -1.279 -14.984 -12.898 1 98.75 369 VAL B CA 1
ATOM 5576 C C . VAL B 1 369 ? -2.213 -14.773 -11.711 1 98.75 369 VAL B C 1
ATOM 5578 O O . VAL B 1 369 ? -3.066 -13.883 -11.734 1 98.75 369 VAL B O 1
ATOM 5581 N N . HIS B 1 370 ? -2.068 -15.617 -10.695 1 98.06 370 HIS B N 1
ATOM 5582 C CA . HIS B 1 370 ? -2.926 -1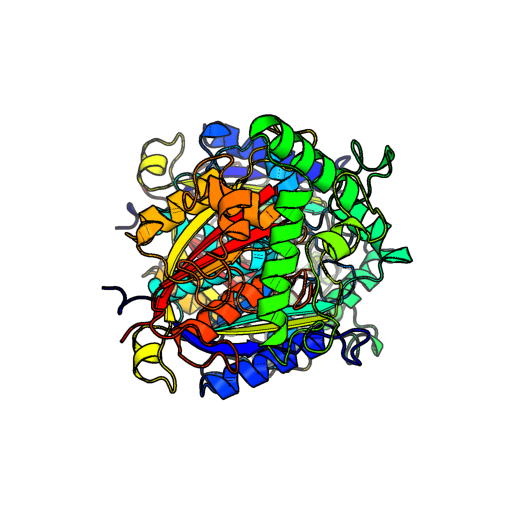5.539 -9.516 1 98.06 370 HIS B CA 1
ATOM 5583 C C . HIS B 1 370 ? -2.125 -15.758 -8.234 1 98.06 370 HIS B C 1
ATOM 5585 O O . HIS B 1 370 ? -1.252 -16.625 -8.188 1 98.06 370 HIS B O 1
ATOM 5591 N N . SER B 1 371 ? -2.4 -14.93 -7.277 1 95.69 371 SER B N 1
ATOM 5592 C CA . SER B 1 371 ? -1.822 -15.094 -5.945 1 95.69 371 SER B CA 1
ATOM 5593 C C . SER B 1 371 ? -2.857 -14.828 -4.855 1 95.69 371 SER B C 1
ATOM 5595 O O . SER B 1 371 ? -3.889 -14.203 -5.113 1 95.69 371 SER B O 1
ATOM 5597 N N . TYR B 1 372 ? -2.602 -15.414 -3.738 1 91.38 372 TYR B N 1
ATOM 5598 C CA . TYR B 1 372 ? -3.473 -15.203 -2.588 1 91.38 372 TYR B CA 1
ATOM 5599 C C . TYR B 1 372 ? -2.66 -15.047 -1.309 1 91.38 372 TYR B C 1
ATOM 5601 O O . TYR B 1 372 ? -1.469 -15.359 -1.279 1 91.38 372 TYR B O 1
ATOM 5609 N N . GLY B 1 373 ? -3.359 -14.422 -0.324 1 84.5 373 GLY B N 1
ATOM 5610 C CA . GLY B 1 373 ? -2.711 -14.234 0.963 1 84.5 373 GLY B CA 1
ATOM 5611 C C . GLY B 1 373 ? -3.43 -14.93 2.102 1 84.5 373 GLY B C 1
ATOM 5612 O O . GLY B 1 373 ? -4.582 -15.344 1.954 1 84.5 373 GLY B O 1
ATOM 5613 N N . SER B 1 374 ? -2.633 -15.133 3.135 1 77.12 374 SER B N 1
ATOM 5614 C CA . SER B 1 374 ? -3.135 -15.656 4.398 1 77.12 374 SER B CA 1
ATOM 5615 C C . SER B 1 374 ? -3.848 -17 4.199 1 77.12 374 SER B C 1
ATOM 5617 O O . SER B 1 374 ? -3.311 -17.906 3.562 1 77.12 374 SER B O 1
ATOM 5619 N N . MET B 1 375 ? -4.984 -17.188 4.812 1 74 375 MET B N 1
ATOM 5620 C CA . MET B 1 375 ? -5.719 -18.438 4.715 1 74 375 MET B CA 1
ATOM 5621 C C . MET B 1 375 ? -6.684 -18.422 3.533 1 74 375 MET B C 1
ATOM 5623 O O . MET B 1 375 ? -7.871 -18.703 3.691 1 74 375 MET B O 1
ATOM 5627 N N . LEU B 1 376 ? -6.098 -18.062 2.395 1 76.5 376 LEU B N 1
ATOM 5628 C CA . LEU B 1 376 ? -6.867 -17.984 1.158 1 76.5 376 LEU B CA 1
ATOM 5629 C C . LEU B 1 376 ? -7.926 -16.891 1.251 1 76.5 376 LEU B C 1
ATOM 5631 O O . LEU B 1 376 ? -9.07 -17.078 0.831 1 76.5 376 LEU B O 1
ATOM 5635 N N . CYS B 1 377 ? -7.508 -15.812 1.836 1 80.56 377 CYS B N 1
ATOM 5636 C CA . CYS B 1 377 ? -8.492 -14.766 2.09 1 80.56 377 CYS B CA 1
ATOM 5637 C C . CYS B 1 377 ? -8.359 -13.633 1.076 1 80.56 377 CYS B C 1
ATOM 5639 O O . CYS B 1 377 ? -9.352 -12.984 0.731 1 80.56 377 CYS B O 1
ATOM 5641 N N . SER B 1 378 ? -7.246 -13.375 0.664 1 89.25 378 SER B N 1
ATOM 5642 C CA . SER B 1 378 ? -7.012 -12.242 -0.226 1 89.25 378 SER B CA 1
ATOM 5643 C C . SER B 1 378 ? -6.492 -12.703 -1.583 1 89.25 378 SER B C 1
ATOM 5645 O O . SER B 1 378 ? -5.309 -13.016 -1.727 1 89.25 378 SER B O 1
ATOM 5647 N N . HIS B 1 379 ? -7.359 -12.68 -2.572 1 94.94 379 HIS B N 1
ATOM 5648 C CA . HIS B 1 379 ? -7.031 -13.188 -3.898 1 94.94 379 HIS B CA 1
ATOM 5649 C C . HIS B 1 379 ? -6.863 -12.055 -4.898 1 94.94 379 HIS B C 1
ATOM 5651 O O . HIS B 1 379 ? -7.676 -11.125 -4.938 1 94.94 379 HIS B O 1
ATOM 5657 N N . VAL B 1 380 ? -5.824 -12.078 -5.645 1 97.38 380 VAL B N 1
ATOM 5658 C CA . VAL B 1 380 ? -5.555 -11.125 -6.719 1 97.38 380 VAL B CA 1
ATOM 5659 C C . VAL B 1 380 ? -5.184 -11.883 -7.996 1 97.38 380 VAL B C 1
ATOM 5661 O O . VAL B 1 380 ? -4.391 -12.828 -7.957 1 97.38 380 VAL B O 1
ATOM 5664 N N . SER B 1 381 ? -5.793 -11.539 -9.125 1 98.44 381 SER B N 1
ATOM 5665 C CA . SER B 1 381 ? -5.543 -12.133 -10.438 1 98.44 381 SER B CA 1
ATOM 5666 C C . SER B 1 381 ? -5.113 -11.07 -11.445 1 98.44 381 SER B C 1
ATOM 5668 O O . SER B 1 381 ? -5.441 -9.891 -11.289 1 98.44 381 SER B O 1
ATOM 5670 N N . MET B 1 382 ? -4.344 -11.492 -12.422 1 98.12 382 MET B N 1
ATOM 5671 C CA . MET B 1 382 ? -3.824 -10.586 -13.445 1 98.12 382 MET B CA 1
ATOM 5672 C C . MET B 1 382 ? -3.672 -11.305 -14.781 1 98.12 382 MET B C 1
ATOM 5674 O O . MET B 1 382 ? -3.322 -12.484 -14.82 1 98.12 382 MET B O 1
ATOM 5678 N N . VAL B 1 383 ? -3.998 -10.625 -15.844 1 98 383 VAL B N 1
ATOM 5679 C CA . VAL B 1 383 ? -3.738 -11.117 -17.188 1 98 383 VAL B CA 1
ATOM 5680 C C . VAL B 1 383 ? -2.605 -10.312 -17.828 1 98 383 VAL B C 1
ATOM 5682 O O . VAL B 1 383 ? -2.621 -9.078 -17.797 1 98 383 VAL B O 1
ATOM 5685 N N . MET B 1 384 ? -1.612 -11.016 -18.344 1 97.56 384 MET B N 1
ATOM 5686 C CA . MET B 1 384 ? -0.458 -10.422 -19.016 1 97.56 384 MET B CA 1
ATOM 5687 C C . MET B 1 384 ? -0.434 -10.797 -20.5 1 97.56 384 MET B C 1
ATOM 5689 O O . MET B 1 384 ? -0.946 -11.844 -20.891 1 97.56 384 MET B O 1
ATOM 5693 N N . GLU B 1 385 ? 0.229 -9.938 -21.266 1 96.69 385 GLU B N 1
ATOM 5694 C CA . GLU B 1 385 ? 0.351 -10.211 -22.688 1 96.69 385 GLU B CA 1
ATOM 5695 C C . GLU B 1 385 ? 1.694 -9.734 -23.234 1 96.69 385 GLU B C 1
ATOM 5697 O O . GLU B 1 385 ? 2.096 -8.594 -23 1 96.69 385 GLU B O 1
ATOM 5702 N N . GLY B 1 386 ? 2.311 -10.688 -23.906 1 92.94 386 GLY B N 1
ATOM 5703 C CA . GLY B 1 386 ? 3.512 -10.305 -24.641 1 92.94 386 GLY B CA 1
ATOM 5704 C C . GLY B 1 386 ? 3.221 -9.633 -25.953 1 92.94 386 GLY B C 1
ATOM 5705 O O . GLY B 1 386 ? 2.305 -10.039 -26.688 1 92.94 386 GLY B O 1
ATOM 5706 N N . ALA B 1 387 ? 3.631 -8.383 -26.078 1 74.75 387 ALA B N 1
ATOM 5707 C CA . ALA B 1 387 ? 3.346 -7.664 -27.328 1 74.75 387 ALA B CA 1
ATOM 5708 C C . ALA B 1 387 ? 4.453 -7.879 -28.344 1 74.75 387 ALA B C 1
ATOM 5710 O O . ALA B 1 387 ? 5.633 -7.953 -28 1 74.75 387 ALA B O 1
ATOM 5711 N N . SER B 1 388 ? 3.988 -8.352 -29.516 1 57.09 388 SER B N 1
ATOM 5712 C CA . SER B 1 388 ? 4.879 -8.359 -30.672 1 57.09 388 SER B CA 1
ATOM 5713 C C . SER B 1 388 ? 5.035 -6.961 -31.266 1 57.09 388 SER B C 1
ATOM 5715 O O . SER B 1 388 ? 4.137 -6.125 -31.141 1 57.09 388 SER B O 1
#

Foldseek 3Di:
DLLQFKWFQWKFKWQWAAPDPDAQLRLQLVQQVRRCVRFVHALAQAAAEEEEDDLDPRDDPQSQVVNCVVRVRDRHQYTYYFDFALCGQLVVVVVVRVCVSVVSHFKYKYWYWHADPDCVVCQLVNCPRQADPVPGVVVPDTLVQLLQQLLVLLCVVQVDDLLLLLLLLLQLLLLQCQAPSAPCVVPDRDDSVNLCPADCDHHPHHPLQAFAGTTMAMMTMMGGSVSCVVTDFQIKGWQFKFKFFADSHCVRHPRSNAFRLLGGLVRQCVRNVHALLLAQEEEEARRGSSGVLSNCCSSPVAPRNCSSVCSVVCLCHQVHRYPYNSNSHRSTRHDNGSRRLVVSVVVVVCQQRVNRGRRHDPPGFKYKGWIHRRSRGMIMITMMGGDD/DLLQFKWFQWKFKWQWDAPDPDAQLRLQLVQQVRRCVRFVHAQAQAAAEEEEDDLDPRDDPQSQVVNCVVRVRDRHQYTYYFDAALCGQLVVVVVVRVCVSVVSHFKYKYWYWHADPDCVVCQLVNCPRQADPVPGVVVPDTLVQLLQQLLVLLCVVQVDDLLLLLLLLLQLLLLQCLAPSAPCVVPDRDDSVNLCPADCDHHPHHPLQAFAGTTMAMMTMMGGSVSCVVTDFQIKGWQFKFKFFADSHCVRHPRSNAFRLLGGLVRQCVRNVHALLRAQEEEEARRGSSGVLSNCCSSPVAPRNCSSVCSVVCLCHQVHRYPYNSNSHRSTRHDNGSRRLVVSVVVVVCQQRVNRGRRHDPPGFKYKGWIHRRSSGMIMITMMGGDD

Nearest PDB structures (foldseek):
  4u4e-assembly1_A  TM=9.035E-01  e=2.524E-35  Sphaerobacter thermophilus DSM 20745
  6et9-assembly1_C  TM=9.210E-01  e=9.039E-34  Methanothermococcus thermolithotrophicus
  6hsp-assembly2_B-2  TM=8.457E-01  e=1.023E-30  Danio rerio
  3zbg-assembly1_B  TM=9.029E-01  e=1.285E-28  Leishmania mexicana
  7pyt-assembly1_B  TM=8.757E-01  e=3.737E-28  Geobacter metallireducens GS-15

InterPro domains:
  IPR002155 Thiolase [PIRSF000429] (4-362)
  IPR016039 Thiolase-like [G3DSA:3.40.47.10] (3-386)
  IPR016039 Thiolase-like [SSF53901] (21-231)
  IPR016039 Thiolase-like [SSF53901] (258-376)
  IPR055140 Thiolase, C-terminal domain 2 [PF22691] (242-385)

Organism: Mycobacteroides abscessus (strain ATCC 19977 / DSM 44196 / CCUG 20993 / CIP 104536 / JCM 13569 / NCTC 13031 / TMC 1543 / L948) (NCBI:txid561007)

Solvent-accessible surface area (backbone atoms only — not comparable to full-atom values): 36386 Å² total; per-residue (Å²): 110,75,69,66,32,27,15,41,30,23,45,29,66,43,65,44,36,73,87,61,96,59,56,45,66,54,43,33,49,52,12,40,55,46,6,31,59,57,31,69,50,56,45,74,62,32,18,23,41,38,28,56,53,59,89,50,93,64,67,56,83,47,44,45,42,50,48,32,47,78,60,54,42,62,48,34,48,40,74,34,22,34,38,39,51,24,14,26,44,57,50,52,49,48,53,54,40,51,40,27,60,71,66,66,34,51,25,33,43,39,39,25,33,22,63,41,66,59,62,84,73,28,43,58,54,48,36,61,57,58,32,48,68,83,81,38,44,80,73,63,67,50,71,56,44,55,52,13,54,33,45,47,42,29,24,68,74,42,70,50,52,65,66,35,31,24,29,43,35,27,41,18,37,60,25,2,52,35,19,84,58,16,64,40,25,86,48,83,84,51,46,48,65,54,32,69,68,35,58,78,72,28,67,77,35,24,50,57,32,34,37,35,79,17,23,23,26,24,15,37,30,37,18,22,35,70,49,28,73,72,36,80,43,56,27,32,27,64,52,16,60,17,34,11,38,62,36,42,41,75,90,55,46,87,50,60,55,61,59,14,34,54,44,2,31,51,40,7,27,62,58,44,73,49,51,60,89,66,41,39,32,39,25,48,52,25,65,33,32,53,43,41,41,51,40,38,29,42,40,56,70,34,57,85,56,34,41,38,57,43,39,68,70,38,28,35,22,94,88,28,78,41,30,40,22,60,55,5,34,21,45,24,18,40,25,11,49,69,15,36,34,42,54,40,56,50,49,48,46,27,33,36,45,72,61,29,70,73,51,58,54,84,88,40,38,26,30,38,34,37,24,40,6,75,86,57,16,31,21,27,20,34,31,36,32,32,57,130,112,73,69,67,31,26,16,41,32,24,46,29,68,43,66,44,35,72,85,60,100,61,53,45,67,52,44,32,50,54,13,41,54,47,7,32,58,56,31,70,49,57,46,75,62,31,18,22,41,40,28,56,55,58,90,49,91,61,67,54,83,48,46,45,43,49,47,32,46,78,60,54,40,63,47,33,48,39,73,33,21,35,37,39,52,24,15,26,43,57,50,52,49,50,53,55,40,51,40,28,59,70,68,67,36,52,24,32,42,38,37,26,32,21,63,40,66,58,62,86,73,28,42,58,53,49,37,58,58,60,31,45,68,80,82,37,44,82,72,64,67,48,73,56,43,56,52,12,52,31,45,48,42,30,23,67,75,42,69,51,52,65,66,34,30,24,28,43,36,27,41,17,37,60,25,2,53,35,18,85,58,15,65,39,24,87,47,83,85,51,47,48,65,54,33,70,67,34,58,77,72,29,66,76,36,23,50,55,32,35,37,36,79,18,23,24,26,24,16,37,29,35,17,20,34,72,50,27,73,71,35,83,43,57,26,31,28,63,53,16,60,17,34,11,38,62,36,42,39,75,89,56,46,87,50,59,54,60,59,15,35,54,44,2,30,52,40,7,25,62,57,43,74,49,52,60,89,65,40,40,32,38,25,48,52,24,68,33,33,54,42,43,42,51,41,37,29,41,41,57,69,33,56,83,56,35,41,39,58,44,39,69,71,37,30,34,23,92,89,28,79,42,28,41,23,61,54,5,34,21,46,24,19,40,24,12,49,70,15,38,33,43,53,40,55,49,49,46,46,26,35,36,45,70,62,29,69,74,51,59,52,85,86,40,38,27,31,37,35,36,24,41,6,75,86,57,16,32,20,27,20,34,34,37,33,32,56,131

Radius of gyration: 25.88 Å; Cα contacts (8 Å, |Δi|>4): 2058; chains: 2; bounding box: 51×82×60 Å

Secondary structure (DSSP, 8-state):
-GGGS-EEEEEEEEEEESS-SS-HHHHHHHHHHHHHHHHT--GGG--EEEEEPPSSSSS-TTHHHHHHHHHT----SEEEEEE-GGGHHHHHHHHHHHHHHTTS-SEEEEEEEE-PPPHHHHHHHHHHHHS-TTTTGGG---HHHHHHHHHHHHHHHH---HHHHHHHHHHHHHHHTT-TTSTTTTSPP--HHHHHHSPEEETTEEGGGB--B-EEEEEEEEE-HHHHHHSSS--EEEEEEEEEE--SSGGG-SSTT--THHHHHHHHHHHHT--GGG-SEEEE--SBTHHHHHHHHHTTSS-TT-HHHHHHTTTTSTTSSS-B-TT-IIIII-B-GGGHHHHHHHHHHHHHTT--TTT--TT--EEEEEEEETTTTEEEEEEEEE--/-GGGS-EEEEEEEEEEESS-SS-HHHHHHHHHHHHHHHHT--GGG--EEEEEPPSSSSS-TTHHHHHHHHHT----SEEEEEE-GGGHHHHHHHHHHHHHHTTS-SEEEEEEEE-PPPHHHHHHHHHHHHS-TTTTGGG---HHHHHHHHHHHHHHHH---HHHHHHHHHHHHHHHTT-TTSTTTTSPPPPHHHHHHSPEEETTEEGGGB--B-EEEEEEEEE-HHHHHHSSS--EEEEEEEEEE--SSGGG-SSTT--THHHHHHHHHHHHT--GGG-SEEEE--SBTHHHHHHHHHTTSS-TT-HHHHHHTTTTSTTSSS-B-TT-HHHHT-B-GGGHHHHHHHHHHHHHTT--TTT--TT--EEEEEEEETTTTEEEEEEEEE--

pLDDT: mean 89.1, std 14.43, range [40.69, 98.88]